Protein AF-A0AAN0IY39-F1 (afdb_monomer_lite)

Radius of gyration: 30.82 Å; chains: 1; bounding box: 82×85×89 Å

Foldseek 3Di:
DDDDDDDDDDDDDDDDDDDDDDDDDDDDDDDPDDDDPDDDDDDPDDPQLLLVLLVVLLCQCCVFPNVCLQCVDPLSVLLVVLLVPADPLLVSVLSVQLLDQFAKDFPVPDDDVSSPPDCVVSQVSCVVSVQKDKPVPVDDLLRLLVLDDPVLLVVLCVVLVPDPVLPPDDSVRSSVVQVVVQVPDDDPDPVRRSSVVSSVSSDVSRDMMMGRHPSNSLSSVLSLQSSCCQFEVDLDLEPSSSVVSSVVSVCVVVVVDDADDFDAFADDHLAPDSVQSVLLVVLSVLSNVLVVCVVVVNDDPVNLLVSLLSLLVSLLVVLVVQLVVVVVVVVVCVVPPDDDDDDPPPFPPDPFPPQAPCLVVLLDADPPPVVVVPPPDDDDDDDDDDDDDDDDDDDPPPDDDVSSVVSLVSLLVSEDDTDGDPQSLSSGSNQSSLVSLLSSLVVCVVVLNLSVSLSSLSSSSSYDDYDLLCVLVSLLSNLCSCVPRSVVLVSSLVSLLSLQVRPSHDPVSNVVSLVVVCVSCPPVCVSVVSGDDDDDDDDDDDDDDFDDDPPDQKGWDDDPDPPDDIDIGHPVVVVQCVVCVVVPDVDDDDQPCNVVVVVCCVVCVCVFSDNPDHPQNRGPNYNGGSRDD

Secondary structure (DSSP, 8-state):
----------------------------------------------TTHHHHHHHHHHHHHHTSGGGHHHHTSHHHHHHHHHHHTS-HHHHHHHHHHHTS-SS-EEGGG--BTTTBS--HHHHHHHHHTTSEEETTT---HHHHHHHS-HHHHHHHHHHTT--GGGTT--HHHHHHHHHHHHHHSPPSSGGG-HHHHHHHHHHHHH--EEEE-HHHHHHHHHHHHHHHHHHT------TTHHHHHHHHHHHHHTTSS-PPP------S-SSSSHHHHHHHHHHHHHHHHHHHHHHTT---HHHHHHHHHHHHHHHHHHHHHHHHHHHHHHHHHTTT-SS-------------TTS-TTSGGGG---TTSHHHHSTT----------------------SS-HHHHHHHHHHHT------S-TTGGGGSHHHHHHHHHHHHHHHHHHTT-HHHHHHHHHHHHH-SSS-GGGHHHHHHHHHHIIIIII--HHHHHHHHHHHHH-TTS-HHHHHHHHHHHHHHHTT-TTSGGGS-----PPP-------EEPTTSS-EEE---STTPPPEEE-HHHHHHHHHHHTSS-S-----TTHHHHHHHHHHSHHHHT-SSSTTS--SS--SS-TT--

InterPro domains:
  IPR033315 Fanconi-associated nuclease 1-like [PTHR15749] (19-622)
  IPR049125 Fanconi-as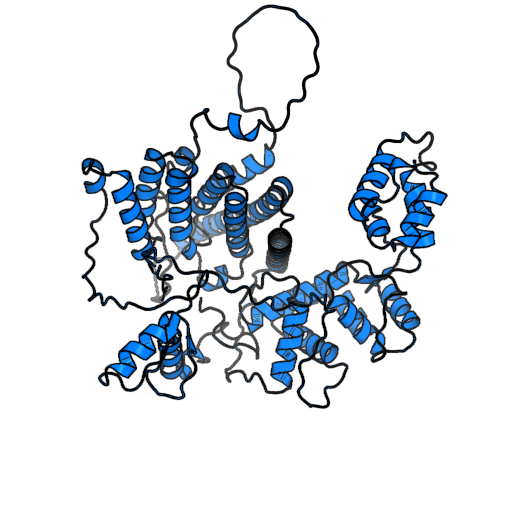sociated nuclease 1-like, winged-helix domain [PF21315] (49-131)
  IPR049126 Fanconi-associated nuclease 1-like, TPR domain [PF21170] (429-520)

Sequence (629 aa):
MFFTRERYSLKRERHSSSSSSSSCSLSTSNTEGEGDDGVCESFSRDPHYYLTNFMASVSHVTSSVDGHYITSNEDKSAVLTSFKEANVHSQQLLVRLYLRKHRWLRVDKLSYPEISNDLNPFLKELVKKKLLDDDSSLNDPNEILCLLKVDQLKLLKEQLHLPSSFNNLPKNQFISSVLDYCAKQKPLLPHLSPLLALKKKAKLLLGSCVCVSEACFNVFSQISLLFSLITSGDIHDDETLPQSLVYHMLQVSTGQIVYPKYDINVVEPLFSSCEDFEKFYSVHVLQQKLSSLVTLKHLTPPMLRDIMEETCVILLDELKSHSCTNTRSIASEKSTALMERGSHDELLTYNEESRMNGLEDLLCYSDRKEKRHSSAKRRKTHTRKGGSTFDDPIDLTAGSDDEGDHILNSIIKCSCVCYPRAWRLRYNPGSLCIYVLTLCVESWEKLRDYIEANRLLVLLLSQGVFGYYKRGHWWERLALNLDSHLKEKSKSFQCIMMAFKDSSVSESVKYALYQRALRLTGSNASLLPSLPSFSISECKEVLLTGICQPNTPLFIIQDHTPCSSSSVCTVEGFAIHHYTGTGCWPRALHLEGAIFTSLFLLLFWDIIYTNEVPDVFRGHYQGGLLYVT

pLDDT: mean 76.81, std 23.69, range [21.97, 98.5]

Structure (mmCIF, N/CA/C/O backbone):
data_AF-A0AAN0IY39-F1
#
_entry.id   AF-A0AAN0IY39-F1
#
loop_
_atom_site.group_PDB
_atom_site.id
_atom_site.type_symbol
_atom_site.label_atom_id
_atom_site.label_alt_id
_atom_site.label_comp_id
_atom_site.label_asym_id
_atom_site.label_entity_id
_atom_site.label_seq_id
_atom_site.pdbx_PDB_ins_code
_atom_site.Cartn_x
_atom_site.Cartn_y
_atom_site.Cartn_z
_atom_site.occupancy
_atom_site.B_iso_or_equiv
_atom_site.auth_seq_id
_atom_site.auth_comp_id
_atom_site.auth_asym_id
_atom_site.auth_atom_id
_atom_site.pdbx_PDB_model_num
ATOM 1 N N . MET A 1 1 ? 5.058 -10.456 -21.435 1.00 22.64 1 MET A N 1
ATOM 2 C CA . MET A 1 1 ? 5.264 -9.468 -22.523 1.00 22.64 1 MET A CA 1
ATOM 3 C C . MET A 1 1 ? 5.365 -8.094 -21.884 1.00 22.64 1 MET A C 1
ATOM 5 O O . MET A 1 1 ? 4.374 -7.633 -21.341 1.00 22.64 1 MET A O 1
ATOM 9 N N . PHE A 1 2 ? 6.542 -7.466 -21.875 1.00 21.97 2 PHE A N 1
ATOM 10 C CA . PHE A 1 2 ? 6.709 -6.129 -21.294 1.00 21.97 2 PHE A CA 1
ATOM 11 C C . PHE A 1 2 ? 6.671 -5.082 -22.408 1.00 21.97 2 PHE A C 1
ATOM 13 O O . PHE A 1 2 ? 7.631 -4.949 -23.164 1.00 21.97 2 PHE A O 1
ATOM 20 N N . PHE A 1 3 ? 5.561 -4.353 -22.512 1.00 23.91 3 PHE A N 1
ATOM 21 C CA . PHE A 1 3 ? 5.467 -3.162 -23.351 1.00 23.91 3 PHE A CA 1
ATOM 22 C C . PHE A 1 3 ? 6.055 -1.977 -22.581 1.00 23.91 3 PHE A C 1
ATOM 24 O O . PHE A 1 3 ? 5.507 -1.524 -21.577 1.00 23.91 3 PHE A O 1
ATOM 31 N N . THR A 1 4 ? 7.213 -1.492 -23.021 1.00 23.67 4 THR A N 1
ATOM 32 C CA . THR A 1 4 ? 7.771 -0.224 -22.547 1.00 23.67 4 THR A CA 1
ATOM 33 C C . THR A 1 4 ? 6.931 0.929 -23.081 1.00 23.67 4 THR A C 1
ATOM 35 O O . THR A 1 4 ? 6.674 1.008 -24.277 1.00 23.67 4 THR A O 1
ATOM 38 N N . ARG A 1 5 ? 6.545 1.840 -22.187 1.00 21.98 5 ARG A N 1
ATOM 39 C CA . ARG A 1 5 ? 5.852 3.098 -22.487 1.00 21.98 5 ARG A CA 1
ATOM 40 C C . ARG A 1 5 ? 6.663 3.904 -23.516 1.00 21.98 5 ARG A C 1
ATOM 42 O O . ARG A 1 5 ? 7.734 4.415 -23.182 1.00 21.98 5 ARG A O 1
ATOM 49 N N . GLU A 1 6 ? 6.186 3.998 -24.757 1.00 24.20 6 GLU A N 1
ATOM 50 C CA . GLU A 1 6 ? 6.830 4.815 -25.790 1.00 24.20 6 GLU A CA 1
ATOM 51 C C . GLU A 1 6 ? 6.805 6.297 -25.386 1.00 24.20 6 GLU A C 1
ATOM 53 O O . GLU A 1 6 ? 5.793 6.839 -24.937 1.00 24.20 6 GLU A O 1
ATOM 58 N N . ARG A 1 7 ? 7.954 6.972 -25.510 1.00 24.55 7 ARG A N 1
ATOM 59 C CA . ARG A 1 7 ? 8.045 8.427 -25.353 1.00 24.55 7 ARG A CA 1
ATOM 60 C C . ARG A 1 7 ? 7.780 9.080 -26.703 1.00 24.55 7 ARG A C 1
ATOM 62 O O . ARG A 1 7 ? 8.667 9.105 -27.551 1.00 24.55 7 ARG A O 1
ATOM 69 N N . TYR A 1 8 ? 6.612 9.688 -26.868 1.00 29.45 8 TYR A N 1
ATOM 70 C CA . TYR A 1 8 ? 6.356 10.583 -27.995 1.00 29.45 8 TYR A CA 1
ATOM 71 C C . TYR A 1 8 ? 7.195 11.865 -27.867 1.00 29.45 8 TYR A C 1
ATOM 73 O O . TYR A 1 8 ? 7.167 12.549 -26.840 1.00 29.45 8 TYR A O 1
ATOM 81 N N . SER A 1 9 ? 7.943 12.211 -28.915 1.00 27.95 9 SER A N 1
ATOM 82 C CA . SER A 1 9 ? 8.696 13.467 -29.004 1.00 27.95 9 SER A CA 1
ATOM 83 C C . SER A 1 9 ? 7.843 14.529 -29.703 1.00 27.95 9 SER A C 1
ATOM 85 O O . SER A 1 9 ? 7.813 14.616 -30.927 1.00 27.95 9 SER A O 1
ATOM 87 N N . LEU A 1 10 ? 7.117 15.338 -28.926 1.00 34.66 10 LEU A N 1
ATOM 88 C CA . LEU A 1 10 ? 6.360 16.484 -29.443 1.00 34.66 10 LEU A CA 1
ATOM 89 C C . LEU A 1 10 ? 7.308 17.672 -29.676 1.00 34.66 10 LEU A C 1
ATOM 91 O O . LEU A 1 10 ? 7.693 18.366 -28.733 1.00 34.66 10 LEU A O 1
ATOM 95 N N . LYS A 1 11 ? 7.663 17.949 -30.935 1.00 35.69 11 LYS A N 1
ATOM 96 C CA . LYS A 1 11 ? 8.322 19.209 -31.316 1.00 35.69 11 LYS A CA 1
ATOM 97 C C . LYS A 1 11 ? 7.260 20.279 -31.584 1.00 35.69 11 LYS A C 1
ATOM 99 O O . LYS A 1 11 ? 6.512 20.187 -32.549 1.00 35.69 11 LYS A O 1
ATOM 104 N N . ARG A 1 12 ? 7.187 21.297 -30.719 1.00 38.22 12 ARG A N 1
ATOM 105 C CA . ARG A 1 12 ? 6.347 22.493 -30.921 1.00 38.22 12 ARG A CA 1
ATOM 106 C C . ARG A 1 12 ? 7.162 23.578 -31.620 1.00 38.22 12 ARG A C 1
ATOM 108 O O . ARG A 1 12 ? 8.071 24.137 -31.008 1.00 38.22 12 ARG A O 1
ATOM 115 N N . GLU A 1 13 ? 6.807 23.921 -32.851 1.00 33.22 13 GLU A N 1
ATOM 116 C CA . GLU A 1 13 ? 7.329 25.114 -33.523 1.00 33.22 13 GLU A CA 1
ATOM 117 C C . GLU A 1 13 ? 6.407 26.308 -33.237 1.00 33.22 13 GLU A C 1
ATOM 119 O O . GLU A 1 13 ? 5.192 26.240 -33.420 1.00 33.22 13 GLU A O 1
ATOM 124 N N . ARG A 1 14 ? 6.968 27.402 -32.703 1.00 30.12 14 ARG A N 1
ATOM 125 C CA . ARG A 1 14 ? 6.221 28.640 -32.436 1.00 30.12 14 ARG A CA 1
ATOM 126 C C . ARG A 1 14 ? 6.305 29.541 -33.663 1.00 30.12 14 ARG A C 1
ATOM 128 O O . ARG A 1 14 ? 7.353 30.133 -33.900 1.00 30.12 14 ARG A O 1
ATOM 135 N N . HIS A 1 15 ? 5.199 29.719 -34.379 1.00 28.95 15 HIS A N 1
ATOM 136 C CA . HIS A 1 15 ? 5.075 30.822 -35.328 1.00 28.95 15 HIS A CA 1
ATOM 137 C C . HIS A 1 15 ? 4.537 32.069 -34.621 1.00 28.95 15 HIS A C 1
ATOM 139 O O . HIS A 1 15 ? 3.436 32.074 -34.072 1.00 28.95 15 HIS A O 1
ATOM 145 N N . SER A 1 16 ? 5.337 33.136 -34.622 1.00 26.91 16 SER A N 1
ATOM 146 C CA . SER A 1 16 ? 4.938 34.467 -34.172 1.00 26.91 16 SER A CA 1
ATOM 147 C C . SER A 1 16 ? 4.024 35.107 -35.216 1.00 26.91 16 SER A C 1
ATOM 149 O O . SER A 1 16 ? 4.495 35.558 -36.258 1.00 26.91 16 SER A O 1
ATOM 151 N N . SER A 1 17 ? 2.726 35.171 -34.935 1.00 27.84 17 SER A N 1
ATOM 152 C CA . SER A 1 17 ? 1.813 36.068 -35.644 1.00 27.84 17 SER A CA 1
ATOM 153 C C . SER A 1 17 ? 1.099 36.956 -34.629 1.00 27.84 17 SER A C 1
ATOM 155 O O . SER A 1 17 ? 0.460 36.497 -33.686 1.00 27.84 17 SER A O 1
ATOM 157 N N . SER A 1 18 ? 1.307 38.258 -34.789 1.00 28.27 18 SER A N 1
ATOM 158 C CA . SER A 1 18 ? 0.678 39.325 -34.027 1.00 28.27 18 SER A CA 1
ATOM 159 C C . SER A 1 18 ? -0.744 39.542 -34.531 1.00 28.27 18 SER A C 1
ATOM 161 O O . SER A 1 18 ? -0.926 39.931 -35.684 1.00 28.27 18 SER A O 1
ATOM 163 N N . SER A 1 19 ? -1.748 39.359 -33.678 1.00 26.69 19 SER A N 1
ATOM 164 C CA . SER A 1 19 ? -3.055 39.980 -33.893 1.00 26.69 19 SER A CA 1
ATOM 165 C C . SER A 1 19 ? -3.760 40.273 -32.569 1.00 26.69 19 SER A C 1
ATOM 167 O O . SER A 1 19 ? -3.484 39.681 -31.528 1.00 26.69 19 SER A O 1
ATOM 169 N N . SER A 1 20 ? -4.562 41.323 -32.642 1.00 24.58 20 SER A N 1
ATOM 170 C CA . SER A 1 20 ? -5.060 42.203 -31.595 1.00 24.58 20 SER A CA 1
ATOM 171 C C . SER A 1 20 ? -6.166 41.619 -30.714 1.00 24.58 20 SER A C 1
ATOM 173 O O . SER A 1 20 ? -6.968 40.792 -31.128 1.00 24.58 20 SER A O 1
ATOM 175 N N . SER A 1 21 ? -6.210 42.157 -29.499 1.00 26.45 21 SER A N 1
ATOM 176 C CA . SER A 1 21 ? -7.171 41.960 -28.415 1.00 26.45 21 SER A CA 1
ATOM 177 C C . SER A 1 21 ? -8.656 41.963 -28.802 1.00 26.45 21 SER A C 1
ATOM 179 O O . SER A 1 21 ? -9.140 42.921 -29.402 1.00 26.45 21 SER A O 1
ATOM 181 N N . SER A 1 22 ? -9.402 41.008 -28.245 1.00 23.56 22 SER A N 1
ATOM 182 C CA . SER A 1 22 ? -10.791 41.211 -27.820 1.00 23.56 22 SER A CA 1
ATOM 183 C C . SER A 1 22 ? -11.031 40.441 -26.520 1.00 23.56 22 SER A C 1
ATOM 185 O O . SER A 1 22 ? -11.108 39.214 -26.499 1.00 23.56 22 SER A O 1
ATOM 187 N N . SER A 1 23 ? -11.082 41.179 -25.414 1.00 25.64 23 SER A N 1
ATOM 188 C CA . SER A 1 23 ? -11.407 40.690 -24.079 1.00 25.64 23 SER A CA 1
ATOM 189 C C . SER A 1 23 ? -12.896 40.353 -23.994 1.00 25.64 23 SER A C 1
ATOM 191 O O . SER A 1 23 ? -13.725 41.258 -23.943 1.00 25.64 23 SER A O 1
ATOM 193 N N . CYS A 1 24 ? -13.227 39.064 -23.936 1.00 22.25 24 CYS A N 1
ATOM 194 C CA . CYS A 1 24 ? -14.536 38.597 -23.489 1.00 22.25 24 CYS A CA 1
ATOM 195 C C . CYS A 1 24 ? -14.348 37.922 -22.129 1.00 22.25 24 CYS A C 1
ATOM 197 O O . CYS A 1 24 ? -13.832 36.812 -22.023 1.00 22.25 24 CYS A O 1
ATOM 199 N N . SER A 1 25 ? -14.706 38.649 -21.075 1.00 24.59 25 SER A N 1
ATOM 200 C CA . SER A 1 25 ? -14.786 38.158 -19.706 1.00 24.59 25 SER A CA 1
ATOM 201 C C . SER A 1 25 ? -15.940 37.162 -19.594 1.00 24.59 25 SER A C 1
ATOM 203 O O . SER A 1 25 ? -17.100 37.574 -19.615 1.00 24.59 25 SER A O 1
ATOM 205 N N . LEU A 1 26 ? -15.630 35.872 -19.458 1.00 23.52 26 LEU A N 1
ATOM 206 C CA . LEU A 1 26 ? -16.594 34.878 -19.001 1.00 23.52 26 LEU A CA 1
ATOM 207 C C . LEU A 1 26 ? -16.257 34.517 -17.554 1.00 23.52 26 LEU A C 1
ATOM 209 O O . LEU A 1 26 ? -15.213 33.944 -17.251 1.00 23.52 26 LEU A O 1
ATOM 213 N N . SER A 1 27 ? -17.140 34.950 -16.665 1.00 22.72 27 SER A N 1
ATOM 214 C CA . SER A 1 27 ? -17.145 34.698 -15.232 1.00 22.72 27 SER A CA 1
ATOM 215 C C . SER A 1 27 ? -17.211 33.200 -14.936 1.00 22.72 27 SER A C 1
ATOM 217 O O . SER A 1 27 ? -18.255 32.578 -15.126 1.00 22.72 27 SER A O 1
ATOM 219 N N . THR A 1 28 ? -16.128 32.627 -14.420 1.00 22.34 28 THR A N 1
ATOM 220 C CA . THR A 1 28 ? -16.166 31.337 -13.726 1.00 22.34 28 THR A CA 1
ATOM 221 C C . THR A 1 28 ? -16.470 31.597 -12.257 1.00 22.34 28 THR A C 1
ATOM 223 O O . THR A 1 28 ? -15.619 32.064 -11.500 1.00 22.34 28 THR A O 1
ATOM 226 N N . SER A 1 29 ? -17.716 31.343 -11.871 1.00 23.64 29 SER A N 1
ATOM 227 C CA . SER A 1 29 ? -18.151 31.252 -10.483 1.00 23.64 29 SER A CA 1
ATOM 228 C C . SER A 1 29 ? -17.391 30.124 -9.783 1.00 23.64 29 SER A C 1
ATOM 230 O O . SER A 1 29 ? -17.603 28.950 -10.079 1.00 23.64 29 SER A O 1
ATOM 232 N N . ASN A 1 30 ? -16.512 30.489 -8.850 1.00 23.83 30 ASN A N 1
ATOM 233 C CA . ASN A 1 30 ? -15.977 29.576 -7.849 1.00 23.83 30 ASN A CA 1
ATOM 234 C C . ASN A 1 30 ? -17.076 29.302 -6.818 1.00 23.83 30 ASN A C 1
ATOM 236 O O . ASN A 1 30 ? -17.318 30.124 -5.936 1.00 23.83 30 ASN A O 1
ATOM 240 N N . THR A 1 31 ? -17.734 28.156 -6.935 1.00 24.41 31 THR A N 1
ATOM 241 C CA . THR A 1 31 ? -18.465 27.535 -5.830 1.00 24.41 31 THR A CA 1
ATOM 242 C C . THR A 1 31 ? -17.675 26.317 -5.382 1.00 24.41 31 THR A C 1
ATOM 244 O O . THR A 1 31 ? -17.566 25.333 -6.111 1.00 24.41 31 THR A O 1
ATOM 247 N N . GLU A 1 32 ? -17.096 26.423 -4.188 1.00 27.75 32 GLU A N 1
ATOM 248 C CA . GLU A 1 32 ? -16.655 25.289 -3.383 1.00 27.75 32 GLU A CA 1
ATOM 249 C C . GLU A 1 32 ? -17.890 24.417 -3.117 1.00 27.75 32 GLU A C 1
ATOM 251 O O . GLU A 1 32 ? -18.773 24.792 -2.349 1.00 27.75 32 GLU A O 1
ATOM 256 N N . GLY A 1 33 ? -17.998 23.310 -3.851 1.00 23.88 33 GLY A N 1
ATOM 257 C CA . GLY A 1 33 ? -19.056 22.320 -3.703 1.00 23.88 33 GLY A CA 1
ATOM 258 C C . GLY A 1 33 ? -18.595 21.206 -2.778 1.00 23.88 33 GLY A C 1
ATOM 259 O O . GLY A 1 33 ? -17.613 20.521 -3.063 1.00 23.88 33 GLY A O 1
ATOM 260 N N . GLU A 1 34 ? -19.308 21.060 -1.666 1.00 27.06 34 GLU A N 1
ATOM 261 C CA . GLU A 1 34 ? -19.342 19.862 -0.834 1.00 27.06 34 GLU A CA 1
ATOM 262 C C . GLU A 1 34 ? -19.564 18.625 -1.720 1.00 27.06 34 GLU A C 1
ATOM 264 O O . GLU A 1 34 ? -20.335 18.670 -2.677 1.00 27.06 34 GLU A O 1
ATOM 269 N N . GLY A 1 35 ? -18.839 17.540 -1.433 1.00 28.48 35 GLY A N 1
ATOM 270 C CA . GLY A 1 35 ? -18.937 16.288 -2.178 1.00 28.48 35 GLY A CA 1
ATOM 271 C C . GLY A 1 35 ? -20.335 15.691 -2.060 1.00 28.48 35 GLY A C 1
ATOM 272 O O . GLY A 1 35 ? -20.675 15.117 -1.028 1.00 28.48 35 GLY A O 1
ATOM 273 N N . ASP A 1 36 ? -21.118 15.862 -3.119 1.00 27.36 36 ASP A N 1
ATOM 274 C CA . ASP A 1 36 ? -22.400 15.210 -3.347 1.00 27.36 36 ASP A CA 1
ATOM 275 C C . ASP A 1 36 ? -22.141 13.852 -4.020 1.00 27.36 36 ASP A C 1
ATOM 277 O O . ASP A 1 36 ? -21.722 13.777 -5.180 1.00 27.36 36 ASP A O 1
ATOM 281 N N . ASP A 1 37 ? -22.336 12.774 -3.259 1.00 34.19 37 ASP A N 1
ATOM 282 C CA . ASP A 1 37 ? -22.354 11.393 -3.742 1.00 34.19 37 ASP A CA 1
ATOM 283 C C . ASP A 1 37 ? -23.630 11.169 -4.569 1.00 34.19 37 ASP A C 1
ATOM 285 O O . ASP A 1 37 ? -24.650 10.681 -4.082 1.00 34.19 37 ASP A O 1
ATOM 289 N N . GLY A 1 38 ? -23.571 11.535 -5.847 1.00 33.62 38 GLY A N 1
ATOM 290 C CA . GLY A 1 38 ? -24.652 11.345 -6.807 1.00 33.62 38 GLY A CA 1
ATOM 291 C C . GLY A 1 38 ? -24.264 10.410 -7.948 1.00 33.62 38 GLY A C 1
ATOM 292 O O . GLY A 1 38 ? -23.997 10.873 -9.053 1.00 33.62 38 GLY A O 1
ATOM 293 N N . VAL A 1 39 ? -24.295 9.090 -7.725 1.00 33.12 39 VAL A N 1
ATOM 294 C CA . VAL A 1 39 ? -24.452 8.120 -8.825 1.00 33.12 39 VAL A CA 1
ATOM 295 C C . VAL A 1 39 ? -25.849 7.517 -8.735 1.00 33.12 39 VAL A C 1
ATOM 297 O O . VAL A 1 39 ? -26.158 6.711 -7.860 1.00 33.12 39 VAL A O 1
ATOM 300 N N . CYS A 1 40 ? -26.698 7.960 -9.657 1.00 29.98 40 CYS A N 1
ATOM 301 C CA . CYS A 1 40 ? -28.047 7.467 -9.881 1.00 29.98 40 CYS A CA 1
ATOM 302 C C . CYS A 1 40 ? -27.991 6.133 -10.636 1.00 29.98 40 CYS A C 1
ATOM 304 O O . CYS A 1 40 ? -27.532 6.107 -11.772 1.00 29.98 40 CYS A O 1
ATOM 306 N N . GLU A 1 41 ? -28.494 5.052 -10.034 1.00 33.59 41 GLU A N 1
ATOM 307 C CA . GLU A 1 41 ? -29.269 4.042 -10.762 1.00 33.59 41 GLU A CA 1
ATOM 308 C C . GLU A 1 41 ? -30.124 3.209 -9.794 1.00 33.59 41 GLU A C 1
ATOM 310 O O . GLU A 1 41 ? -29.669 2.680 -8.777 1.00 33.59 41 GLU A O 1
ATOM 315 N N . SER A 1 42 ? -31.413 3.161 -10.111 1.00 38.69 42 SER A N 1
ATOM 316 C CA . SER A 1 42 ? -32.514 2.641 -9.313 1.00 38.69 42 SER A CA 1
ATOM 317 C C . SER A 1 42 ? -32.525 1.112 -9.248 1.00 38.69 42 SER A C 1
ATOM 319 O O . SER A 1 42 ? -33.139 0.447 -10.078 1.00 38.69 42 SER A O 1
ATOM 321 N N . PHE A 1 43 ? -31.927 0.564 -8.198 1.00 42.22 43 PHE A N 1
ATOM 322 C CA . PHE A 1 43 ? -32.323 -0.718 -7.622 1.00 42.22 43 PHE A CA 1
ATOM 323 C C . PHE A 1 43 ? -32.578 -0.480 -6.136 1.00 42.22 43 PHE A C 1
ATOM 325 O O . PHE A 1 43 ? -31.832 0.265 -5.503 1.00 42.22 43 PHE A O 1
ATOM 332 N N . SER A 1 44 ? -33.637 -1.076 -5.582 1.00 44.91 44 SER A N 1
ATOM 333 C CA . SER A 1 44 ? -33.922 -1.062 -4.141 1.00 44.91 44 SER A CA 1
ATOM 334 C C . SER A 1 44 ? -32.807 -1.813 -3.405 1.00 44.91 44 SER A C 1
ATOM 336 O O . SER A 1 44 ? -32.954 -2.988 -3.072 1.00 44.91 44 SER A O 1
ATOM 338 N N . ARG A 1 45 ? -31.654 -1.164 -3.228 1.00 66.69 45 ARG A N 1
ATOM 339 C CA . ARG A 1 45 ? -30.499 -1.717 -2.528 1.00 66.69 45 ARG A CA 1
ATOM 340 C C . ARG A 1 45 ? -30.861 -1.811 -1.056 1.00 66.69 45 ARG A C 1
ATOM 342 O O . ARG A 1 45 ? -31.289 -0.821 -0.466 1.00 66.69 45 ARG A O 1
ATOM 349 N N . ASP A 1 46 ? -30.691 -2.998 -0.482 1.00 80.56 46 ASP A N 1
ATOM 350 C CA . ASP A 1 46 ? -30.680 -3.162 0.968 1.00 80.56 46 ASP A CA 1
ATOM 351 C C . ASP A 1 46 ? -29.734 -2.098 1.557 1.00 80.56 46 ASP A C 1
ATOM 353 O O . ASP A 1 46 ? -28.547 -2.093 1.204 1.00 80.56 46 ASP A O 1
ATOM 357 N N . PRO A 1 47 ? -30.222 -1.176 2.411 1.00 82.88 47 PRO A N 1
ATOM 358 C CA . PRO A 1 47 ? -29.382 -0.130 2.986 1.00 82.88 47 PRO A CA 1
ATOM 359 C C . PRO A 1 47 ? -28.216 -0.703 3.805 1.00 82.88 47 PRO A C 1
ATOM 361 O O . PRO A 1 47 ? -27.245 0.008 4.053 1.00 82.88 47 PRO A O 1
ATOM 364 N N . HIS A 1 48 ? -28.265 -1.993 4.155 1.00 88.12 48 HIS A N 1
ATOM 365 C CA . HIS A 1 48 ? -27.256 -2.714 4.924 1.00 88.12 48 HIS A CA 1
ATOM 366 C C . HIS A 1 48 ? -26.358 -3.631 4.082 1.00 88.12 48 HIS A C 1
ATOM 368 O O . HIS A 1 48 ? -25.652 -4.469 4.650 1.00 88.12 48 HIS A O 1
ATOM 374 N N . TYR A 1 49 ? -26.319 -3.459 2.751 1.00 91.12 49 TYR A N 1
ATOM 375 C CA . TYR A 1 49 ? -25.492 -4.278 1.848 1.00 91.12 49 TYR A CA 1
ATOM 376 C C . TYR A 1 49 ? -24.031 -4.395 2.309 1.00 91.12 49 TYR A C 1
ATOM 378 O O . TYR A 1 49 ? -23.393 -5.427 2.114 1.00 91.12 49 TYR A O 1
ATOM 386 N N . TYR A 1 50 ? -23.500 -3.343 2.941 1.00 94.31 50 TYR A N 1
ATOM 387 C CA . TYR A 1 50 ? -22.121 -3.291 3.413 1.00 94.31 50 TYR A CA 1
ATOM 388 C C . TYR A 1 50 ? -21.825 -4.356 4.475 1.00 94.31 50 TYR A C 1
ATOM 390 O O . TYR A 1 50 ? -20.732 -4.917 4.465 1.00 94.31 50 TYR A O 1
ATOM 398 N N . LEU A 1 51 ? -22.783 -4.671 5.358 1.00 95.31 51 LEU A N 1
ATOM 399 C CA . LEU A 1 51 ? -22.620 -5.728 6.355 1.00 95.31 51 LEU A CA 1
ATOM 400 C C . LEU A 1 51 ? -22.649 -7.093 5.673 1.00 95.31 51 LEU A C 1
ATOM 402 O O . LEU A 1 51 ? -21.753 -7.898 5.899 1.00 95.31 51 LEU A O 1
ATOM 406 N N . THR A 1 52 ? -23.636 -7.338 4.811 1.00 93.94 52 THR A N 1
ATOM 407 C CA . THR A 1 52 ? -23.777 -8.605 4.077 1.00 93.94 52 THR A CA 1
ATOM 408 C C . THR A 1 52 ? -22.530 -8.912 3.249 1.00 93.94 52 THR A C 1
ATOM 410 O O . THR A 1 52 ? -21.978 -10.008 3.335 1.00 93.94 52 THR A O 1
ATOM 413 N N . ASN A 1 53 ? -22.032 -7.924 2.506 1.00 93.75 53 ASN A N 1
ATOM 414 C CA . ASN A 1 53 ? -20.840 -8.063 1.678 1.00 93.75 53 ASN A CA 1
ATOM 415 C C . ASN A 1 53 ? -19.570 -8.246 2.514 1.00 93.75 53 ASN A C 1
ATOM 417 O O . ASN A 1 53 ? -18.751 -9.102 2.191 1.00 93.75 53 ASN A O 1
ATOM 421 N N . PHE A 1 54 ? -19.419 -7.497 3.611 1.00 95.00 54 PHE A N 1
ATOM 422 C CA . PHE A 1 54 ? -18.298 -7.690 4.531 1.00 95.00 54 PHE A CA 1
ATOM 423 C C . PHE A 1 54 ? -18.316 -9.094 5.151 1.00 95.00 54 PHE A C 1
ATOM 425 O O . PHE A 1 54 ? -17.299 -9.784 5.171 1.00 95.00 54 PHE A O 1
ATOM 432 N N . MET A 1 55 ? -19.485 -9.565 5.592 1.00 94.88 55 MET A N 1
ATOM 433 C CA . MET A 1 55 ? -19.658 -10.913 6.135 1.00 94.88 55 MET A CA 1
ATOM 434 C C . MET A 1 55 ? -19.386 -12.001 5.096 1.00 94.88 55 MET A C 1
ATOM 436 O O . MET A 1 55 ? -18.862 -13.056 5.457 1.00 94.88 55 MET A O 1
ATOM 440 N N . ALA A 1 56 ? -19.691 -11.756 3.819 1.00 92.62 56 ALA A N 1
ATOM 441 C CA . ALA A 1 56 ? -19.321 -12.654 2.733 1.00 92.62 56 ALA A CA 1
ATOM 442 C C . ALA A 1 56 ? -17.794 -12.761 2.593 1.00 92.62 56 ALA A C 1
ATOM 444 O O . ALA A 1 56 ? -17.284 -13.876 2.512 1.00 92.62 56 ALA A O 1
ATOM 445 N N . SER A 1 57 ? -17.056 -11.645 2.660 1.00 92.56 57 SER A N 1
ATOM 446 C CA . SER A 1 57 ? -15.583 -11.654 2.660 1.00 92.56 57 SER A CA 1
ATOM 447 C C . SER A 1 57 ? -15.004 -12.373 3.883 1.00 92.56 57 SER A C 1
ATOM 449 O O . SER A 1 57 ? -14.139 -13.235 3.735 1.00 92.56 57 SER A O 1
ATOM 451 N N . VAL A 1 58 ? -15.526 -12.098 5.086 1.00 94.50 58 VAL A N 1
ATOM 452 C CA . VAL A 1 58 ? -15.120 -12.793 6.323 1.00 94.50 58 VAL A CA 1
ATOM 453 C C . VAL A 1 58 ? -15.363 -14.296 6.204 1.00 94.50 58 VAL A C 1
ATOM 455 O O . VAL A 1 58 ? -14.485 -15.096 6.527 1.00 94.50 58 VAL A O 1
ATOM 458 N N . SER A 1 59 ? -16.539 -14.699 5.725 1.00 93.88 59 SER A N 1
ATOM 459 C CA . SER A 1 59 ? -16.896 -16.113 5.566 1.00 93.88 59 SER A CA 1
ATOM 460 C C . SER A 1 59 ? -16.034 -16.792 4.505 1.00 93.88 59 SER A C 1
ATOM 462 O O . SER A 1 59 ? -15.604 -17.924 4.714 1.00 93.88 59 SER A O 1
ATOM 464 N N . HIS A 1 60 ? -15.731 -16.094 3.407 1.00 92.06 60 HIS A N 1
ATOM 465 C CA . HIS A 1 60 ? -14.864 -16.593 2.345 1.00 92.06 60 HIS A CA 1
ATOM 466 C C . HIS A 1 60 ? -13.461 -16.910 2.869 1.00 92.06 60 HIS A C 1
ATOM 468 O O . HIS A 1 60 ? -12.980 -18.023 2.686 1.00 92.06 60 HIS A O 1
ATOM 474 N N . VAL A 1 61 ? -12.841 -15.972 3.594 1.00 93.75 61 VAL A N 1
ATOM 475 C CA . VAL A 1 61 ? -11.504 -16.174 4.173 1.00 93.75 61 VAL A CA 1
ATOM 476 C C . VAL A 1 61 ? -11.531 -17.250 5.253 1.00 93.75 61 VAL A C 1
ATOM 478 O O . VAL A 1 61 ? -10.755 -18.197 5.191 1.00 93.75 61 VAL A O 1
ATOM 481 N N . THR A 1 62 ? -12.442 -17.153 6.225 1.00 93.50 62 THR A N 1
ATOM 482 C CA . THR A 1 62 ? -12.462 -18.074 7.379 1.00 93.50 62 THR A CA 1
ATOM 483 C C . THR A 1 62 ? -12.822 -19.516 7.021 1.00 93.50 62 THR A C 1
ATOM 485 O O . THR A 1 62 ? -12.473 -20.417 7.777 1.00 93.50 62 THR A O 1
ATOM 488 N N . SER A 1 63 ? -13.483 -19.746 5.882 1.00 91.62 63 SER A N 1
ATOM 489 C CA . SER A 1 63 ? -13.785 -21.095 5.377 1.00 91.62 63 SER A CA 1
ATOM 490 C C . SER A 1 63 ? -12.716 -21.638 4.422 1.00 91.62 63 SER A C 1
ATOM 492 O O . SER A 1 63 ? -12.787 -22.801 4.031 1.00 91.62 63 SER A O 1
ATOM 494 N N . SER A 1 64 ? -11.753 -20.808 4.012 1.00 90.25 64 SER A N 1
ATOM 495 C CA . SER A 1 64 ? -10.654 -21.210 3.132 1.00 90.25 64 SER A CA 1
ATOM 496 C C . SER A 1 64 ? -9.519 -21.880 3.912 1.00 90.25 64 SER A C 1
ATOM 498 O O . SER A 1 64 ? -9.417 -21.736 5.133 1.00 90.25 64 SER A O 1
ATOM 500 N N . VAL A 1 65 ? -8.612 -22.556 3.197 1.00 89.12 65 VAL A N 1
ATOM 501 C CA . VAL A 1 65 ? -7.365 -23.093 3.775 1.00 89.12 65 VAL A CA 1
ATOM 502 C C . VAL A 1 65 ? -6.561 -21.984 4.457 1.00 89.12 65 VAL A C 1
ATOM 504 O O . VAL A 1 65 ? -6.008 -22.195 5.531 1.00 89.12 65 VAL A O 1
ATOM 507 N N . ASP A 1 66 ? -6.568 -20.774 3.899 1.00 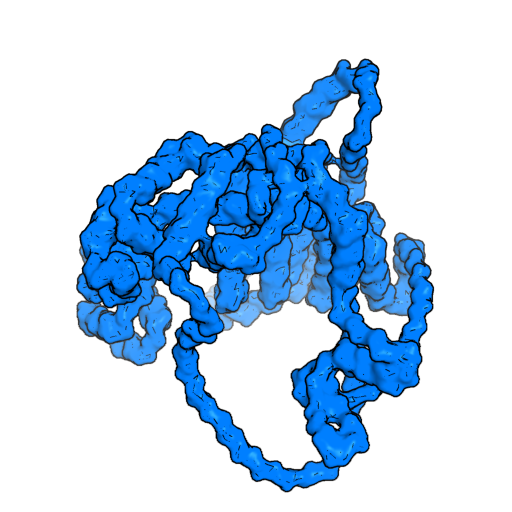90.62 66 ASP A N 1
ATOM 508 C CA . ASP A 1 66 ? -5.857 -19.602 4.420 1.00 90.62 66 ASP A CA 1
ATOM 509 C C . ASP A 1 66 ? -6.561 -18.951 5.633 1.00 90.62 66 ASP A C 1
ATOM 511 O O . ASP A 1 66 ? -6.026 -18.039 6.259 1.00 90.62 66 ASP A O 1
ATOM 515 N N . GLY A 1 67 ? -7.741 -19.437 6.036 1.00 92.06 67 GLY A N 1
ATOM 516 C CA . GLY A 1 67 ? -8.448 -18.956 7.227 1.00 92.06 67 GLY A CA 1
ATOM 517 C C . GLY A 1 67 ? -7.717 -19.251 8.541 1.00 92.06 67 GLY A C 1
ATOM 518 O O . GLY A 1 67 ? -7.899 -18.528 9.527 1.00 92.06 67 GLY A O 1
ATOM 519 N N . HIS A 1 68 ? -6.846 -20.269 8.551 1.00 92.25 68 HIS A N 1
ATOM 520 C CA . HIS A 1 68 ? -6.145 -20.718 9.754 1.00 92.25 68 HIS A CA 1
ATOM 521 C C . HIS A 1 68 ? -5.242 -19.640 10.374 1.00 92.25 68 HIS A C 1
ATOM 523 O O . HIS A 1 68 ? -5.143 -19.601 11.596 1.00 92.25 68 HIS A O 1
ATOM 529 N N . TYR A 1 69 ? -4.681 -18.707 9.590 1.00 93.69 69 TYR A N 1
ATOM 530 C CA . TYR A 1 69 ? -3.875 -17.587 10.112 1.00 93.69 69 TYR A CA 1
ATOM 531 C C . TYR A 1 69 ? -4.630 -16.682 11.091 1.00 93.69 69 TYR A C 1
ATOM 533 O O . TYR A 1 69 ? -4.031 -15.972 11.909 1.00 93.69 69 TYR A O 1
ATOM 541 N N . ILE A 1 70 ? -5.958 -16.679 10.979 1.00 94.56 70 ILE A N 1
ATOM 542 C CA . ILE A 1 70 ? -6.850 -15.920 11.844 1.00 94.56 70 ILE A CA 1
ATOM 543 C C . ILE A 1 70 ? -7.443 -16.836 12.910 1.00 94.56 70 ILE A C 1
ATOM 545 O O . ILE A 1 70 ? -7.395 -16.510 14.092 1.00 94.56 70 ILE A O 1
ATOM 549 N N . THR A 1 71 ? -7.991 -17.987 12.514 1.00 93.38 71 THR A N 1
ATOM 550 C CA . THR A 1 71 ? -8.788 -18.832 13.414 1.00 93.38 71 THR A CA 1
ATOM 551 C C . THR A 1 71 ? -7.958 -19.674 14.378 1.00 93.38 71 THR A C 1
ATOM 553 O O . THR A 1 71 ? -8.500 -20.122 15.383 1.00 93.38 71 THR A O 1
ATOM 556 N N . SER A 1 72 ? -6.669 -19.912 14.108 1.00 91.75 72 SER A N 1
ATOM 557 C CA . SER A 1 72 ? -5.807 -20.686 15.013 1.00 91.75 72 SER A CA 1
ATOM 558 C C . SER A 1 72 ? -5.347 -19.891 16.237 1.00 91.75 72 SER A C 1
ATOM 560 O O . SER A 1 72 ? -4.861 -20.480 17.198 1.00 91.75 72 SER A O 1
ATOM 562 N N . ASN A 1 73 ? -5.440 -18.559 16.194 1.00 93.62 73 ASN A N 1
ATOM 563 C CA . ASN A 1 73 ? -5.060 -17.683 17.295 1.00 93.62 73 ASN A CA 1
ATOM 564 C C . ASN A 1 73 ? -6.297 -17.374 18.154 1.00 93.62 73 ASN A C 1
ATOM 566 O O . ASN A 1 73 ? -7.285 -16.832 17.654 1.00 93.62 73 ASN A O 1
ATOM 570 N N . GLU A 1 74 ? -6.237 -17.709 19.444 1.00 94.56 74 GLU A N 1
ATOM 571 C CA . GLU A 1 74 ? -7.373 -17.573 20.364 1.00 94.56 74 GLU A CA 1
ATOM 572 C C . GLU A 1 74 ? -7.855 -16.123 20.504 1.00 94.56 74 GLU A C 1
ATOM 574 O O . GLU A 1 74 ? -9.062 -15.884 20.472 1.00 94.56 74 GLU A O 1
ATOM 579 N N . ASP A 1 75 ? -6.942 -15.148 20.568 1.00 94.75 75 ASP A N 1
ATOM 580 C CA . ASP A 1 75 ? -7.288 -13.729 20.704 1.00 94.75 75 ASP A CA 1
ATOM 581 C C . ASP A 1 75 ? -8.001 -13.207 19.449 1.00 94.75 75 ASP A C 1
ATOM 583 O O . ASP A 1 75 ? -9.047 -12.556 19.535 1.00 94.75 75 ASP A O 1
ATOM 587 N N . LYS A 1 76 ? -7.486 -13.546 18.259 1.00 95.50 76 LYS A N 1
ATOM 588 C CA . LYS A 1 76 ? -8.125 -13.175 16.985 1.00 95.50 76 LYS A CA 1
ATOM 589 C C . LYS A 1 76 ? -9.483 -13.851 16.816 1.00 95.50 76 LYS A C 1
ATOM 591 O O . LYS A 1 76 ? -10.453 -13.218 16.393 1.00 95.50 76 LYS A O 1
ATOM 596 N N . SER A 1 77 ? -9.571 -15.131 17.174 1.00 94.94 77 SER A N 1
ATOM 597 C CA . SER A 1 77 ? -10.826 -15.877 17.139 1.00 94.94 77 SER A CA 1
ATOM 598 C C . SER A 1 77 ? -11.848 -15.294 18.120 1.00 94.94 77 SER A C 1
ATOM 600 O O . SER A 1 77 ? -13.027 -15.186 17.783 1.00 94.94 77 SER A O 1
ATOM 602 N N . ALA A 1 78 ? -11.420 -14.845 19.304 1.00 96.81 78 ALA A N 1
ATOM 603 C CA . ALA A 1 78 ? -12.293 -14.208 20.287 1.00 96.81 78 ALA A CA 1
ATOM 604 C C . ALA A 1 78 ? -12.899 -12.892 19.773 1.00 96.81 78 ALA A C 1
ATOM 606 O O . ALA A 1 78 ? -14.073 -12.620 20.043 1.00 96.81 78 ALA A O 1
ATOM 607 N N . VAL A 1 79 ? -12.152 -12.104 18.987 1.00 97.88 79 VAL A N 1
ATOM 608 C CA . VAL A 1 79 ? -12.680 -10.911 18.297 1.00 97.88 79 VAL A CA 1
ATOM 609 C C . VAL A 1 79 ? -13.804 -11.299 17.331 1.00 97.88 79 VAL A C 1
ATOM 611 O O . VAL A 1 79 ? -14.888 -10.712 17.382 1.00 97.88 79 VAL A O 1
ATOM 614 N N . LEU A 1 80 ? -13.588 -12.315 16.488 1.00 96.81 80 LEU A N 1
ATOM 615 C CA . LEU A 1 80 ? -14.594 -12.777 15.523 1.00 96.81 80 LEU A CA 1
ATOM 616 C C . LEU A 1 80 ? -15.846 -13.331 16.202 1.00 96.81 80 LEU A C 1
ATOM 618 O O . LEU A 1 80 ? -16.959 -13.026 15.771 1.00 96.81 80 LEU A O 1
ATOM 622 N N . THR A 1 81 ? -15.681 -14.112 17.267 1.00 96.88 81 THR A N 1
ATOM 623 C CA . THR A 1 81 ? -16.801 -14.622 18.065 1.00 96.88 81 THR A CA 1
ATOM 624 C C . THR A 1 81 ? -17.571 -13.472 18.706 1.00 96.88 81 THR A C 1
ATOM 626 O O . THR A 1 81 ? -18.786 -13.381 18.543 1.00 96.88 81 THR A O 1
ATOM 629 N N . SER A 1 82 ? -16.871 -12.526 19.340 1.00 97.56 82 SER A N 1
ATOM 630 C CA . SER A 1 82 ? -17.492 -11.359 19.977 1.00 97.56 82 SER A CA 1
ATOM 631 C C . SER A 1 82 ? -18.308 -10.527 18.990 1.00 97.56 82 SER A C 1
ATOM 633 O O . SER A 1 82 ? -19.403 -10.076 19.341 1.00 97.56 82 SER A O 1
ATOM 635 N N . PHE A 1 83 ? -17.793 -10.355 17.766 1.00 97.88 83 PHE A N 1
ATOM 636 C CA . PHE A 1 83 ? -18.478 -9.684 16.665 1.00 97.88 83 PHE A CA 1
ATOM 637 C C . PHE A 1 83 ? -19.720 -10.453 16.200 1.00 97.88 83 PHE A C 1
ATOM 639 O O . PHE A 1 83 ? -20.800 -9.868 16.148 1.00 97.88 83 PHE A O 1
ATOM 646 N N . LYS A 1 84 ? -19.606 -11.762 15.935 1.00 96.12 84 LYS A N 1
ATOM 647 C CA . LYS A 1 84 ? -20.737 -12.611 15.508 1.00 96.12 84 LYS A CA 1
ATOM 648 C C . LYS A 1 84 ? -21.856 -12.684 16.553 1.00 96.12 84 LYS A C 1
ATOM 650 O O . LYS A 1 84 ? -23.024 -12.763 16.193 1.00 96.12 84 LYS A O 1
ATOM 655 N N . GLU A 1 85 ? -21.508 -12.635 17.837 1.00 97.00 85 GLU A N 1
ATOM 656 C CA . GLU A 1 85 ? -22.455 -12.629 18.958 1.00 97.00 85 GLU A CA 1
ATOM 657 C C . GLU A 1 85 ? -23.026 -11.241 19.286 1.00 97.00 85 GLU A C 1
ATOM 659 O O . GLU A 1 85 ? -23.867 -11.120 20.179 1.00 97.00 85 GLU A O 1
ATOM 664 N N . ALA A 1 86 ? -22.517 -10.168 18.675 1.00 97.56 86 ALA A N 1
ATOM 665 C CA . ALA A 1 86 ? -23.052 -8.830 18.901 1.00 97.56 86 ALA A CA 1
ATOM 666 C C . ALA A 1 86 ? -24.436 -8.684 18.263 1.00 97.56 86 ALA A C 1
ATOM 668 O O . ALA A 1 86 ? -24.750 -9.350 17.275 1.00 97.56 86 ALA A O 1
ATOM 669 N N . ASN A 1 87 ? -25.256 -7.780 18.801 1.00 96.88 87 ASN A N 1
ATOM 670 C CA . ASN A 1 87 ? -26.525 -7.415 18.178 1.00 96.88 87 ASN A CA 1
ATOM 671 C C . ASN A 1 87 ? -26.330 -7.002 16.704 1.00 96.88 87 ASN A C 1
ATOM 673 O O . ASN A 1 87 ? -25.331 -6.370 16.366 1.00 96.88 87 ASN A O 1
ATOM 677 N N . VAL A 1 88 ? -27.303 -7.290 15.833 1.00 96.88 88 VAL A N 1
ATOM 678 C CA . VAL A 1 88 ? -27.228 -6.955 14.398 1.00 96.88 88 VAL A CA 1
ATOM 679 C C . VAL A 1 88 ? -26.945 -5.464 14.165 1.00 96.88 88 VAL A C 1
ATOM 681 O O . VAL A 1 88 ? -26.091 -5.133 13.349 1.00 96.88 88 VAL A O 1
ATOM 684 N N . HIS A 1 89 ? -27.564 -4.555 14.923 1.00 97.69 89 HIS A N 1
ATOM 685 C CA . HIS A 1 89 ? -27.289 -3.117 14.823 1.00 97.69 89 HIS A CA 1
ATOM 686 C C . HIS A 1 89 ? -25.881 -2.748 15.307 1.00 97.69 89 HIS A C 1
ATOM 688 O O . HIS A 1 89 ? -25.235 -1.872 14.732 1.00 97.69 89 HIS A O 1
ATOM 694 N N . SER A 1 90 ? -25.365 -3.448 16.320 1.00 98.25 90 SER A N 1
ATOM 695 C CA . SER A 1 90 ? -23.975 -3.319 16.771 1.00 98.25 90 SER A CA 1
ATOM 696 C C . SER A 1 90 ? -22.995 -3.810 15.699 1.00 98.25 90 SER A C 1
ATOM 698 O O . SER A 1 90 ? -21.992 -3.147 15.445 1.00 98.25 90 SER A O 1
ATOM 700 N N . GLN A 1 91 ? -23.307 -4.906 14.999 1.00 98.25 91 GLN A N 1
ATOM 701 C CA . GLN A 1 91 ? -22.515 -5.382 13.860 1.00 98.25 91 GLN A CA 1
ATOM 702 C C . GLN A 1 91 ? -22.525 -4.367 12.710 1.00 98.25 91 GLN A C 1
ATOM 704 O O . GLN A 1 91 ? -21.466 -3.999 12.204 1.00 98.25 91 GLN A O 1
ATOM 709 N N . GLN A 1 92 ? -23.707 -3.861 12.338 1.00 97.88 92 GLN A N 1
ATOM 710 C CA . GLN A 1 92 ? -23.870 -2.819 11.320 1.00 97.88 92 GLN A CA 1
ATOM 711 C C . GLN A 1 92 ? -23.042 -1.574 11.658 1.00 97.88 92 GLN A C 1
ATOM 713 O O . GLN A 1 92 ? -22.324 -1.054 10.801 1.00 97.88 92 GLN A O 1
ATOM 718 N N . LEU A 1 93 ? -23.120 -1.107 12.907 1.00 98.19 93 LEU A N 1
ATOM 719 C CA . LEU A 1 93 ? -22.393 0.072 13.359 1.00 98.19 93 LEU A CA 1
ATOM 720 C C . LEU A 1 93 ? -20.883 -0.173 13.351 1.00 98.19 93 LEU A C 1
ATOM 722 O O . LEU A 1 93 ? -20.142 0.664 12.844 1.00 98.19 93 LEU A O 1
ATOM 726 N N . LEU A 1 94 ? -20.420 -1.322 13.847 1.00 98.38 94 LEU A N 1
ATOM 727 C CA . LEU A 1 94 ? -18.998 -1.657 13.847 1.00 98.38 94 LEU A CA 1
ATOM 728 C C . LEU A 1 94 ? -18.425 -1.672 12.428 1.00 98.38 94 LEU A C 1
ATOM 730 O O . LEU A 1 94 ? -17.388 -1.055 12.196 1.00 98.38 94 LEU A O 1
ATOM 734 N N . VAL A 1 95 ? -19.116 -2.296 11.467 1.00 97.69 95 VAL A N 1
ATOM 735 C CA . VAL A 1 95 ? -18.663 -2.319 10.068 1.00 97.69 95 VAL A CA 1
ATOM 736 C C . VAL A 1 95 ? -18.647 -0.907 9.475 1.00 97.69 95 VAL A C 1
ATOM 738 O O . VAL A 1 95 ? -17.670 -0.540 8.831 1.00 97.69 95 VAL A O 1
ATOM 741 N N . ARG A 1 96 ? -19.647 -0.054 9.749 1.00 96.19 96 ARG A N 1
ATOM 742 C CA . ARG A 1 96 ? -19.611 1.363 9.327 1.00 96.19 96 ARG A CA 1
ATOM 743 C C . ARG A 1 96 ? -18.394 2.110 9.872 1.00 96.19 96 ARG A C 1
ATOM 745 O O . ARG A 1 96 ? -17.822 2.933 9.163 1.00 96.19 96 ARG A O 1
ATOM 752 N N . LEU A 1 97 ? -18.022 1.863 11.127 1.00 96.75 97 LEU A N 1
ATOM 753 C CA . LEU A 1 97 ? -16.864 2.503 11.753 1.00 96.75 97 LEU A CA 1
ATOM 754 C C . LEU A 1 97 ? -15.540 1.937 11.222 1.00 96.75 97 LEU A C 1
ATOM 756 O O . LEU A 1 97 ? -14.610 2.709 11.015 1.00 96.75 97 LEU A O 1
ATOM 760 N N . TYR A 1 98 ? -15.473 0.631 10.957 1.00 96.19 98 TYR A N 1
ATOM 761 C CA . TYR A 1 98 ? -14.315 -0.035 10.359 1.00 96.19 98 TYR A CA 1
ATOM 762 C C . TYR A 1 98 ? -14.050 0.429 8.921 1.00 96.19 98 TYR A C 1
ATOM 764 O O . TYR A 1 98 ? -12.913 0.707 8.559 1.00 96.19 98 TYR A O 1
ATOM 772 N N . LEU A 1 99 ? -15.105 0.609 8.122 1.00 93.62 99 LEU A N 1
ATOM 773 C CA . LEU A 1 99 ? -15.033 1.141 6.756 1.00 93.62 99 LEU A CA 1
ATOM 774 C C . LEU A 1 99 ? -14.748 2.655 6.707 1.00 93.62 99 LEU A C 1
ATOM 776 O O . LEU A 1 99 ? -14.961 3.302 5.682 1.00 93.62 99 LEU A O 1
ATOM 780 N N . ARG A 1 100 ? -14.279 3.266 7.795 1.00 91.94 100 ARG A N 1
ATOM 781 C CA . ARG A 1 100 ? -13.765 4.641 7.827 1.00 91.94 100 ARG A CA 1
ATOM 782 C C . ARG A 1 100 ? -12.272 4.603 8.122 1.00 91.94 100 ARG A C 1
ATOM 784 O O . ARG A 1 100 ? -11.756 3.623 8.642 1.00 91.94 100 ARG A O 1
ATOM 791 N N . LYS A 1 101 ? -11.576 5.713 7.858 1.00 88.75 101 LYS A N 1
ATOM 792 C CA . LYS A 1 101 ? -10.188 5.875 8.313 1.00 88.75 101 LYS A CA 1
ATOM 793 C C . LYS A 1 101 ? -10.113 5.625 9.824 1.00 88.75 101 LYS A C 1
ATOM 795 O O . LYS A 1 101 ? -10.871 6.250 10.570 1.00 88.75 101 LYS A O 1
ATOM 800 N N . HIS A 1 102 ? -9.204 4.748 10.248 1.00 92.81 102 HIS A N 1
ATOM 801 C CA . HIS A 1 102 ? -9.018 4.380 11.652 1.00 92.81 102 HIS A CA 1
ATOM 802 C C . HIS A 1 102 ? -8.553 5.590 12.465 1.00 92.81 102 HIS A C 1
ATOM 804 O O . HIS A 1 102 ? -7.465 6.121 12.255 1.00 92.81 102 HIS A O 1
ATOM 810 N N . ARG A 1 103 ? -9.445 6.104 13.316 1.00 93.25 103 ARG A N 1
ATOM 811 C CA . ARG A 1 103 ? -9.211 7.243 14.210 1.00 93.25 103 ARG A CA 1
ATOM 812 C C . ARG A 1 103 ? -10.321 7.330 15.247 1.00 93.25 103 ARG A C 1
ATOM 814 O O . ARG A 1 103 ? -11.430 6.846 15.024 1.00 93.25 103 ARG A O 1
ATOM 821 N N . TRP A 1 104 ? -10.059 8.077 16.310 1.00 96.44 104 TRP A N 1
ATOM 822 C CA . TRP A 1 104 ? -11.079 8.483 17.268 1.00 96.44 104 TRP A CA 1
ATOM 823 C C . TRP A 1 104 ? -12.200 9.301 16.621 1.00 96.44 104 TRP A C 1
ATOM 825 O O . TRP A 1 104 ? -11.973 10.194 15.799 1.00 96.44 104 TRP A O 1
ATOM 835 N N . LEU A 1 105 ? -13.431 9.015 17.031 1.00 95.69 105 LEU A N 1
ATOM 836 C CA . LEU A 1 105 ? -14.646 9.651 16.545 1.00 95.69 105 LEU A CA 1
ATOM 837 C C . LEU A 1 105 ? -15.461 10.158 17.728 1.00 95.69 105 LEU A C 1
ATOM 839 O O . LEU A 1 105 ? -15.662 9.461 18.720 1.00 95.69 105 LEU A O 1
ATOM 843 N N . ARG A 1 106 ? -15.967 11.383 17.608 1.00 95.31 106 ARG A N 1
ATOM 844 C CA . ARG A 1 106 ? -16.869 11.940 18.614 1.00 95.31 106 ARG A CA 1
ATOM 845 C C . ARG A 1 106 ? -18.261 11.346 18.449 1.00 95.31 106 ARG A C 1
ATOM 847 O O . ARG A 1 106 ? -18.799 11.367 17.340 1.00 95.31 106 ARG A O 1
ATOM 854 N N . VAL A 1 107 ? -18.866 10.905 19.548 1.00 95.38 107 VAL A N 1
ATOM 855 C CA . VAL A 1 107 ? -20.201 10.287 19.523 1.00 95.38 107 VAL A CA 1
ATOM 856 C C . VAL A 1 107 ? -21.272 11.280 19.051 1.00 95.38 107 VAL A C 1
ATOM 858 O O . VAL A 1 107 ? -22.140 10.903 18.273 1.00 95.38 107 VAL A O 1
ATOM 861 N N . ASP A 1 108 ? -21.152 12.574 19.388 1.00 93.25 108 ASP A N 1
ATOM 862 C CA . ASP A 1 108 ? -22.079 13.643 18.949 1.00 93.25 108 ASP A CA 1
ATOM 863 C C . ASP A 1 108 ? -22.075 13.908 17.431 1.00 93.25 108 ASP A C 1
ATOM 865 O O . ASP A 1 108 ? -22.871 14.705 16.935 1.00 93.25 108 ASP A O 1
ATOM 869 N N . LYS A 1 109 ? -21.148 13.294 16.689 1.00 93.44 109 LYS A N 1
ATOM 870 C CA . LYS A 1 109 ? -21.016 13.419 15.233 1.00 93.44 109 LYS A CA 1
ATOM 871 C C . LYS A 1 109 ? -21.347 12.132 14.482 1.00 93.44 109 LYS A C 1
ATOM 873 O O . LYS A 1 109 ? -21.258 12.123 13.255 1.00 93.44 109 LYS A O 1
ATOM 878 N N . LEU A 1 110 ? -21.707 11.061 15.185 1.00 95.06 110 LEU A N 1
ATOM 879 C CA . LEU A 1 110 ? -22.141 9.817 14.562 1.00 95.06 110 LEU A CA 1
ATOM 880 C C . LEU A 1 110 ? -23.649 9.875 14.303 1.00 95.06 110 LEU A C 1
ATOM 882 O O . LEU A 1 110 ? -24.427 10.122 15.217 1.00 95.06 110 LEU A O 1
ATOM 886 N N . SER A 1 111 ? -24.044 9.648 13.051 1.00 95.31 111 SER A N 1
ATOM 887 C CA . SER A 1 111 ? -25.441 9.560 12.629 1.00 95.31 111 SER A CA 1
ATOM 888 C C . SER A 1 111 ? -25.549 8.494 11.546 1.00 95.31 111 SER A C 1
ATOM 890 O O . SER A 1 111 ? -24.899 8.619 10.509 1.00 95.31 111 SER A O 1
ATOM 892 N N . TYR A 1 112 ? -26.337 7.455 11.820 1.00 95.88 112 TYR A N 1
ATOM 893 C CA . TYR A 1 112 ? -26.654 6.370 10.888 1.00 95.88 112 TYR A CA 1
ATOM 894 C C . TYR A 1 112 ? -28.146 6.031 11.031 1.00 95.88 112 TYR A C 1
ATOM 896 O O . TYR A 1 112 ? -28.491 5.062 11.716 1.00 95.88 112 TYR A O 1
ATOM 904 N N . PRO A 1 113 ? -29.045 6.865 10.468 1.00 94.12 113 PRO A N 1
ATOM 905 C CA . PRO A 1 113 ? -30.492 6.698 10.607 1.00 94.12 113 PRO A CA 1
ATOM 906 C C . PRO A 1 113 ? -31.003 5.358 10.072 1.00 94.12 113 PRO A C 1
ATOM 908 O O . PRO A 1 113 ? -32.036 4.876 10.524 1.00 94.12 113 PRO A O 1
ATOM 911 N N . GLU A 1 114 ? -30.275 4.750 9.132 1.00 93.56 114 GLU A N 1
ATOM 912 C CA . GLU A 1 114 ? -30.570 3.419 8.612 1.00 93.56 114 GLU A CA 1
ATOM 913 C C . GLU A 1 114 ? -30.384 2.311 9.663 1.00 93.56 114 GLU A C 1
ATOM 915 O O . GLU A 1 114 ? -31.060 1.292 9.588 1.00 93.56 114 GLU A O 1
ATOM 920 N N . ILE A 1 115 ? -29.524 2.529 10.667 1.00 95.50 115 ILE A N 1
ATOM 921 C CA . ILE A 1 115 ? -29.275 1.586 11.768 1.00 95.50 115 ILE A CA 1
ATOM 922 C C . ILE A 1 115 ? -30.224 1.873 12.935 1.00 95.50 115 ILE A C 1
ATOM 924 O O . ILE A 1 115 ? -30.953 0.993 13.386 1.00 95.50 115 ILE A O 1
ATOM 928 N N . SER A 1 116 ? -30.172 3.096 13.472 1.00 95.38 116 SER A N 1
ATOM 929 C CA . SER A 1 116 ? -30.990 3.543 14.604 1.00 95.38 116 SER A CA 1
ATOM 930 C C . SER A 1 116 ? -30.857 5.051 14.815 1.00 95.38 116 SER A C 1
ATOM 932 O O . SER A 1 116 ? -29.784 5.627 14.633 1.00 95.38 116 SER A O 1
ATOM 934 N N . ASN A 1 117 ? -31.931 5.679 15.302 1.00 93.81 117 ASN A N 1
ATOM 935 C CA . ASN A 1 117 ? -31.920 7.082 15.729 1.00 93.81 117 ASN A CA 1
ATOM 936 C C . ASN A 1 117 ? -31.089 7.316 17.005 1.00 93.81 117 ASN A C 1
ATOM 938 O O . ASN A 1 117 ? -30.549 8.404 17.186 1.00 93.81 117 ASN A O 1
ATOM 942 N N . ASP A 1 118 ? -30.981 6.313 17.886 1.00 95.25 118 ASP A N 1
ATOM 943 C CA . ASP A 1 118 ? -30.088 6.343 19.052 1.00 95.25 118 ASP A CA 1
ATOM 944 C C . ASP A 1 118 ? -29.043 5.229 18.944 1.00 95.25 118 ASP A C 1
ATOM 946 O O . ASP A 1 118 ? -29.367 4.038 18.967 1.00 95.25 118 ASP A O 1
ATOM 950 N N . LEU A 1 119 ? -27.776 5.631 18.820 1.00 97.00 119 LEU A N 1
ATOM 951 C CA . LEU A 1 119 ? -26.634 4.727 18.673 1.00 97.00 119 LEU A CA 1
ATOM 952 C C . LEU A 1 119 ? -25.996 4.345 20.019 1.00 97.00 119 LEU A C 1
ATOM 954 O O . LEU A 1 119 ? -25.186 3.419 20.071 1.00 97.00 119 LEU A O 1
ATOM 958 N N . ASN A 1 120 ? -26.340 5.028 21.119 1.00 96.56 120 ASN A N 1
ATOM 959 C CA . ASN A 1 120 ? -25.675 4.844 22.413 1.00 96.56 120 ASN A CA 1
ATOM 960 C C . ASN A 1 120 ? -25.757 3.413 22.980 1.00 96.56 120 ASN A C 1
ATOM 962 O O . ASN A 1 120 ? -24.749 2.957 23.528 1.00 96.56 120 ASN A O 1
ATOM 966 N N . PRO A 1 121 ? -26.887 2.680 22.888 1.00 97.44 121 PRO A N 1
ATOM 967 C CA . PRO A 1 121 ? -26.959 1.303 23.378 1.00 97.44 121 PRO A CA 1
ATOM 968 C C . PRO A 1 121 ? -25.967 0.376 22.664 1.00 97.44 121 PRO A C 1
ATOM 970 O O . PRO A 1 121 ? -25.274 -0.402 23.318 1.00 97.44 121 PRO A O 1
ATOM 973 N N . PHE A 1 122 ? -25.846 0.522 21.342 1.00 98.12 122 PHE A N 1
ATOM 974 C CA . PHE A 1 122 ? -24.969 -0.294 20.500 1.00 98.12 122 PHE A CA 1
ATOM 975 C C . PHE A 1 122 ? -23.494 0.052 20.716 1.00 98.12 122 PHE A C 1
ATOM 977 O O . PHE A 1 122 ? -22.661 -0.838 20.852 1.00 98.12 122 PHE A O 1
ATOM 984 N N . LEU A 1 123 ? -23.164 1.342 20.858 1.00 98.00 123 LEU A N 1
ATOM 985 C CA . LEU A 1 123 ? -21.812 1.775 21.228 1.00 98.00 123 LEU A CA 1
ATOM 986 C C . LEU A 1 123 ? -21.379 1.186 22.579 1.00 98.00 123 LEU A C 1
ATOM 988 O O . LEU A 1 123 ? -20.280 0.648 22.690 1.00 98.00 123 LEU A O 1
ATOM 992 N N . LYS A 1 124 ? -22.254 1.224 23.594 1.00 97.75 124 LYS A N 1
ATOM 993 C CA . LYS A 1 124 ? -21.975 0.638 24.918 1.00 97.75 124 LYS A CA 1
ATOM 994 C C . LYS A 1 124 ? -21.788 -0.877 24.858 1.00 97.75 124 LYS A C 1
ATOM 996 O O . LYS A 1 124 ? -20.919 -1.407 25.548 1.00 97.75 124 LYS A O 1
ATOM 1001 N N . GLU A 1 125 ? -22.589 -1.576 24.054 1.00 98.44 125 GLU A N 1
ATOM 1002 C CA . GLU A 1 125 ? -22.431 -3.016 23.837 1.00 98.44 125 GLU A CA 1
ATOM 1003 C C . GLU A 1 125 ? -21.070 -3.338 23.206 1.00 98.44 125 GLU A C 1
ATOM 1005 O O . GLU A 1 125 ? -20.354 -4.210 23.702 1.00 98.44 125 GLU A O 1
ATOM 1010 N N . LEU A 1 126 ? -20.689 -2.612 22.152 1.00 98.50 126 LEU A N 1
ATOM 1011 C CA . LEU A 1 126 ? -19.426 -2.828 21.448 1.00 98.50 126 LEU A CA 1
ATOM 1012 C C . LEU A 1 126 ? -18.202 -2.534 22.329 1.00 98.50 126 LEU A C 1
ATOM 1014 O O . LEU A 1 126 ? -17.235 -3.296 22.289 1.00 98.50 126 LEU A O 1
ATOM 1018 N N . VAL A 1 127 ? -18.258 -1.491 23.168 1.00 98.19 127 VAL A N 1
ATOM 1019 C CA . VAL A 1 127 ? -17.217 -1.205 24.174 1.00 98.19 127 VAL A CA 1
ATOM 1020 C C . VAL A 1 127 ? -17.138 -2.334 25.205 1.00 98.19 127 VAL A C 1
ATOM 1022 O O . VAL A 1 127 ? -16.056 -2.843 25.491 1.00 98.19 127 VAL A O 1
ATOM 1025 N N . LYS A 1 128 ? -18.281 -2.819 25.713 1.00 97.94 128 LYS A N 1
ATOM 1026 C CA . LYS A 1 128 ? -18.321 -3.959 26.650 1.00 97.94 128 LYS A CA 1
ATOM 1027 C C . LYS A 1 128 ? -17.712 -5.231 26.045 1.00 97.94 128 LYS A C 1
ATOM 1029 O O . LYS A 1 128 ? -17.070 -5.997 26.760 1.00 97.94 128 LYS A O 1
ATOM 1034 N N . LYS A 1 129 ? -17.906 -5.450 24.742 1.00 97.94 129 LYS A N 1
ATOM 1035 C CA . LYS A 1 129 ? -17.325 -6.564 23.975 1.00 97.94 129 LYS A CA 1
ATOM 1036 C C . LYS A 1 129 ? -15.869 -6.325 23.540 1.00 97.94 129 LYS A C 1
ATOM 1038 O O . LYS A 1 129 ? -15.312 -7.187 22.873 1.00 97.94 129 LYS A O 1
ATOM 1043 N N . LYS A 1 130 ? -15.247 -5.195 23.914 1.00 97.31 130 LYS A N 1
ATOM 1044 C CA . LYS A 1 130 ? -13.876 -4.795 23.531 1.00 97.31 130 LYS A CA 1
ATOM 1045 C C . LYS A 1 130 ? -13.652 -4.661 22.014 1.00 97.31 130 LYS A C 1
ATOM 1047 O O . LYS A 1 130 ? -12.523 -4.738 21.533 1.00 97.31 130 LYS A O 1
ATOM 1052 N N . LEU A 1 131 ? -14.728 -4.452 21.254 1.00 98.25 131 LEU A N 1
ATOM 1053 C CA . LEU A 1 131 ? -14.673 -4.193 19.809 1.00 98.25 131 LEU A CA 1
ATOM 1054 C C . LEU A 1 131 ? -14.479 -2.698 19.513 1.00 98.25 131 LEU A C 1
ATOM 1056 O O . LEU A 1 131 ? -13.969 -2.333 18.456 1.00 98.25 131 LEU A O 1
ATOM 1060 N N . LEU A 1 132 ? -14.858 -1.836 20.461 1.00 98.38 132 LEU A N 1
ATOM 1061 C CA . LEU A 1 132 ? -14.544 -0.410 20.464 1.00 98.38 132 LEU A CA 1
ATOM 1062 C C . LEU A 1 132 ? -13.786 -0.036 21.742 1.00 98.38 132 LEU A C 1
ATOM 1064 O O . LEU A 1 132 ? -14.065 -0.584 22.808 1.00 98.38 132 LEU A O 1
ATOM 1068 N N . ASP A 1 133 ? -12.905 0.949 21.625 1.00 97.81 133 ASP A N 1
ATOM 1069 C CA . ASP A 1 133 ? -12.343 1.691 22.751 1.00 97.81 133 ASP A CA 1
ATOM 1070 C C . ASP A 1 133 ? -13.159 2.965 22.997 1.00 97.81 133 ASP A C 1
ATOM 1072 O O . ASP A 1 133 ? -13.661 3.582 22.052 1.00 97.81 133 ASP A O 1
ATOM 1076 N N . ASP A 1 134 ? -13.285 3.373 24.260 1.00 96.00 134 ASP A N 1
ATOM 1077 C CA . ASP A 1 134 ? -13.959 4.606 24.674 1.00 96.00 134 ASP A CA 1
ATOM 1078 C C . ASP A 1 134 ? -12.962 5.695 25.113 1.00 96.00 134 ASP A C 1
ATOM 1080 O O . ASP A 1 134 ? -11.741 5.510 25.118 1.00 96.00 134 ASP A O 1
ATOM 1084 N N . ASP A 1 135 ? -13.467 6.868 25.494 1.00 93.44 135 ASP A N 1
ATOM 1085 C CA . ASP A 1 135 ? -12.640 8.018 25.866 1.00 93.44 135 ASP A CA 1
ATOM 1086 C C . ASP A 1 135 ? -11.717 7.789 27.082 1.00 93.44 135 ASP A C 1
ATOM 1088 O O . ASP A 1 135 ? -10.809 8.601 27.323 1.00 93.44 135 ASP A O 1
ATOM 1092 N N . SER A 1 136 ? -11.871 6.680 27.819 1.00 92.12 136 SER A N 1
ATOM 1093 C CA . SER A 1 136 ? -10.944 6.296 28.887 1.00 92.12 136 SER A CA 1
ATOM 1094 C C . SER A 1 136 ? -9.561 5.912 28.338 1.00 92.12 136 SER A C 1
ATOM 1096 O O . SER A 1 136 ? -8.547 6.329 28.909 1.00 92.12 136 SER A O 1
ATOM 1098 N N . SER A 1 137 ? -9.510 5.248 27.178 1.00 93.12 137 SER A N 1
ATOM 1099 C CA . SER A 1 137 ? -8.274 4.817 26.501 1.00 93.12 137 SER A CA 1
ATOM 1100 C C . SER A 1 137 ? -7.600 5.932 25.686 1.00 93.12 137 SER A C 1
ATOM 1102 O O . SER A 1 137 ? -6.405 5.857 25.399 1.00 93.12 137 SER A O 1
ATOM 1104 N N . LEU A 1 138 ? -8.321 7.012 25.359 1.00 92.69 138 LEU A N 1
ATOM 1105 C CA . LEU A 1 138 ? -7.797 8.160 24.610 1.00 92.69 138 LEU A CA 1
ATOM 1106 C C . LEU A 1 138 ? -6.796 8.969 25.454 1.00 92.69 138 LEU A C 1
ATOM 1108 O O . LEU A 1 138 ? -7.189 9.825 26.245 1.00 92.69 138 LEU A O 1
ATOM 1112 N N . ASN A 1 139 ? -5.495 8.721 25.317 1.00 91.06 139 ASN A N 1
ATOM 1113 C CA . ASN A 1 139 ? -4.480 9.323 26.193 1.00 91.06 139 ASN A CA 1
ATOM 1114 C C . ASN A 1 139 ? -3.523 10.292 25.500 1.00 91.06 139 ASN A C 1
ATOM 1116 O O . ASN A 1 139 ? -2.904 11.110 26.193 1.00 91.06 139 ASN A O 1
ATOM 1120 N N . ASP A 1 140 ? -3.401 10.246 24.177 1.00 90.69 140 ASP A N 1
ATOM 1121 C CA . ASP A 1 140 ? -2.497 11.125 23.446 1.00 90.69 140 ASP A CA 1
ATOM 1122 C C . ASP A 1 140 ? -3.033 12.574 23.412 1.00 90.69 140 ASP A C 1
ATOM 1124 O O . ASP A 1 140 ? -4.154 12.823 22.956 1.00 90.69 140 ASP A O 1
ATOM 1128 N N . PRO A 1 141 ? -2.285 13.569 23.932 1.00 90.56 141 PRO A N 1
ATOM 1129 C CA . PRO A 1 141 ? -2.779 14.938 23.977 1.00 90.56 141 PRO A CA 1
ATOM 1130 C C . PRO A 1 141 ? -2.904 15.566 22.585 1.00 90.56 141 PRO A C 1
ATOM 1132 O O . PRO A 1 141 ? -3.740 16.452 22.420 1.00 90.56 141 PRO A O 1
ATOM 1135 N N . ASN A 1 142 ? -2.132 15.126 21.587 1.00 91.69 142 ASN A N 1
ATOM 1136 C CA . ASN A 1 142 ? -2.281 15.628 20.225 1.00 91.69 142 ASN A CA 1
ATOM 1137 C C . ASN A 1 142 ? -3.595 15.130 19.594 1.00 91.69 142 ASN A C 1
ATOM 1139 O O . ASN A 1 142 ? -4.357 15.948 19.075 1.00 91.69 142 ASN A O 1
ATOM 1143 N N . GLU A 1 143 ? -3.924 13.843 19.723 1.00 92.38 143 GLU A N 1
ATOM 1144 C CA . GLU A 1 143 ? -5.200 13.264 19.282 1.00 92.38 143 GLU A CA 1
ATOM 1145 C C . GLU A 1 143 ? -6.403 13.943 19.942 1.00 92.38 143 GLU A C 1
ATOM 1147 O O . GLU A 1 143 ? -7.317 14.392 19.245 1.00 92.38 143 GLU A O 1
ATOM 1152 N N . ILE A 1 144 ? -6.380 14.108 21.272 1.00 94.19 144 ILE A N 1
ATOM 1153 C CA . ILE A 1 144 ? -7.460 14.775 22.020 1.00 94.19 144 ILE A CA 1
ATOM 1154 C C . ILE A 1 144 ? -7.726 16.174 21.448 1.00 94.19 144 ILE A C 1
ATOM 1156 O O . ILE A 1 144 ? -8.874 16.543 21.186 1.00 94.19 144 ILE A O 1
ATOM 1160 N N . LEU A 1 145 ? -6.671 16.967 21.240 1.00 93.19 145 LEU A N 1
ATOM 1161 C CA . LEU A 1 145 ? -6.802 18.327 20.723 1.00 93.19 145 LEU A CA 1
ATOM 1162 C C . LEU A 1 145 ? -7.240 18.355 19.252 1.00 93.19 145 LEU A C 1
ATOM 1164 O O . LEU A 1 145 ? -8.000 19.243 18.852 1.00 93.19 145 LEU A O 1
ATOM 1168 N N . CYS A 1 146 ? -6.818 17.375 18.450 1.00 92.62 146 CYS A N 1
ATOM 1169 C CA . CYS A 1 146 ? -7.249 17.233 17.061 1.00 92.62 146 CYS A CA 1
ATOM 1170 C C . CYS A 1 146 ? -8.753 16.951 16.941 1.00 92.62 146 CYS A C 1
ATOM 1172 O O . CYS A 1 146 ? -9.368 17.366 15.955 1.00 92.62 146 CYS A O 1
ATOM 1174 N N . LEU A 1 147 ? -9.378 16.335 17.946 1.00 93.81 147 LEU A N 1
ATOM 1175 C CA . LEU A 1 147 ? -10.820 16.066 17.965 1.00 93.81 147 LEU A CA 1
ATOM 1176 C C . LEU A 1 147 ? -11.674 17.272 18.397 1.00 93.81 147 LEU A C 1
ATOM 1178 O O . LEU A 1 147 ? -12.880 17.300 18.138 1.00 93.81 147 LEU A O 1
ATOM 1182 N N . LEU A 1 148 ? -11.091 18.292 19.032 1.00 93.00 148 LEU A N 1
ATOM 1183 C CA . LEU A 1 148 ? -11.842 19.471 19.476 1.00 93.00 148 LEU A CA 1
ATOM 1184 C C . LEU A 1 148 ? -12.299 20.348 18.300 1.00 93.00 148 LEU A C 1
ATOM 1186 O O . LEU A 1 148 ? -11.586 20.544 17.306 1.00 93.00 148 LEU A O 1
ATOM 1190 N N . LYS A 1 149 ? -13.502 20.922 18.429 1.00 91.19 149 LYS A N 1
ATOM 1191 C CA . LYS A 1 149 ? -14.009 21.956 17.509 1.00 91.19 149 LYS A CA 1
ATOM 1192 C C . LYS A 1 149 ? -13.250 23.270 17.733 1.00 91.19 149 LYS A C 1
ATOM 1194 O O . LYS A 1 149 ? -12.722 23.509 18.817 1.00 91.19 149 LYS A O 1
ATOM 1199 N N . VAL A 1 150 ? -13.234 24.151 16.732 1.00 89.19 150 VAL A N 1
ATOM 1200 C CA . VAL A 1 150 ? -12.517 25.441 16.811 1.00 89.19 150 VAL A CA 1
ATOM 1201 C C . VAL A 1 150 ? -12.983 26.276 18.009 1.00 89.19 150 VAL A C 1
ATOM 1203 O O . VAL A 1 150 ? -12.154 26.813 18.738 1.00 89.19 150 VAL A O 1
ATOM 1206 N N . ASP A 1 151 ? -14.286 26.320 18.282 1.00 90.44 151 ASP A N 1
ATOM 1207 C CA . ASP A 1 151 ? -14.810 27.085 19.420 1.00 90.44 151 ASP A CA 1
ATOM 1208 C C . ASP A 1 151 ? -14.458 26.451 20.770 1.00 90.44 151 ASP A C 1
ATOM 1210 O O . ASP A 1 151 ? -14.195 27.155 21.741 1.00 90.44 151 ASP A O 1
ATOM 1214 N N . GLN A 1 152 ? -14.332 25.123 20.824 1.00 92.25 152 GLN A N 1
ATOM 1215 C CA . GLN A 1 152 ? -13.855 24.431 22.021 1.00 92.25 152 GLN A CA 1
ATOM 1216 C C . GLN A 1 152 ? -12.368 24.700 22.278 1.00 92.25 152 GLN A C 1
ATOM 1218 O O . GLN A 1 152 ? -11.968 24.812 23.431 1.00 92.25 152 GLN A O 1
ATOM 1223 N N . LEU A 1 153 ? -11.551 24.866 21.232 1.00 91.62 153 LEU A N 1
ATOM 1224 C CA . LEU A 1 153 ? -10.153 25.288 21.383 1.00 91.62 153 LEU A CA 1
ATOM 1225 C C . LEU A 1 153 ? -10.046 26.726 21.913 1.00 91.62 153 LEU A C 1
ATOM 1227 O O . LEU A 1 153 ? -9.176 27.002 22.740 1.00 91.62 153 LEU A O 1
ATOM 1231 N N . LYS A 1 154 ? -10.954 27.628 21.509 1.00 90.06 154 LYS A N 1
ATOM 1232 C CA . LYS A 1 154 ? -11.043 28.987 22.077 1.00 90.06 154 LYS A CA 1
ATOM 1233 C C . LYS A 1 154 ? -11.401 28.947 23.567 1.00 90.06 154 LYS A C 1
ATOM 1235 O O . LYS A 1 154 ? -10.717 29.577 24.366 1.00 90.06 154 LYS A O 1
ATOM 1240 N N . LEU A 1 155 ? -12.393 28.141 23.951 1.00 92.12 155 LEU A N 1
ATOM 1241 C CA . LEU A 1 155 ? -12.752 27.939 25.360 1.00 92.12 155 LEU A CA 1
ATOM 1242 C C . LEU A 1 155 ? -11.600 27.319 26.160 1.00 92.12 155 LEU A C 1
ATOM 1244 O O . LEU A 1 155 ? -11.300 27.756 27.268 1.00 92.12 155 LEU A O 1
ATOM 1248 N N . LEU A 1 156 ? -10.909 26.329 25.592 1.00 91.62 156 LEU A N 1
ATOM 1249 C CA . LEU A 1 156 ? -9.754 25.698 26.228 1.00 91.62 156 LEU A CA 1
ATOM 1250 C C . LEU A 1 156 ? -8.628 26.710 26.471 1.00 91.62 156 LEU A C 1
ATOM 1252 O O . LEU A 1 156 ? -8.015 26.710 27.538 1.00 91.62 156 LEU A O 1
ATOM 1256 N N . LYS A 1 157 ? -8.386 27.603 25.506 1.00 90.56 157 LYS A N 1
ATOM 1257 C CA . LYS A 1 157 ? -7.422 28.699 25.635 1.00 90.56 157 LYS A CA 1
ATOM 1258 C C . LYS A 1 157 ? -7.767 29.611 26.815 1.00 90.56 157 LYS A C 1
ATOM 1260 O O . LYS A 1 157 ? -6.880 29.931 27.607 1.00 90.56 157 LYS A O 1
ATOM 1265 N N . GLU A 1 158 ? -9.030 30.016 26.935 1.00 90.31 158 GLU A N 1
ATOM 1266 C CA . GLU A 1 158 ? -9.513 30.851 28.042 1.00 90.31 158 GLU A CA 1
ATOM 1267 C C . GLU A 1 158 ? -9.357 30.137 29.388 1.00 90.31 158 GLU A C 1
ATOM 1269 O O . GLU A 1 158 ? -8.800 30.706 30.326 1.00 90.31 158 GLU A O 1
ATOM 1274 N N . GLN A 1 159 ? -9.744 28.860 29.463 1.00 89.31 159 GLN A N 1
ATOM 1275 C CA . GLN A 1 159 ? -9.622 28.047 30.675 1.00 89.31 159 GLN A CA 1
ATOM 1276 C C . GLN A 1 159 ? -8.170 27.806 31.106 1.00 89.31 159 GLN A C 1
ATOM 1278 O O . GLN A 1 159 ? -7.924 27.534 32.281 1.00 89.31 159 GLN A O 1
ATOM 1283 N N . LEU A 1 160 ? -7.212 27.827 30.180 1.00 85.75 160 LEU A N 1
ATOM 1284 C CA . LEU A 1 160 ? -5.784 27.646 30.456 1.00 85.75 160 LEU A CA 1
ATOM 1285 C C . LEU A 1 160 ? -5.031 28.968 30.640 1.00 85.75 160 LEU A C 1
ATOM 1287 O O . LEU A 1 160 ? -3.831 28.934 30.902 1.00 85.75 160 LEU A O 1
ATOM 1291 N N . HIS A 1 161 ? -5.712 30.111 30.510 1.00 87.50 161 HIS A N 1
ATOM 1292 C CA . HIS A 1 161 ? -5.111 31.446 30.573 1.00 87.50 161 HIS A CA 1
ATOM 1293 C C . HIS A 1 161 ? -3.904 31.604 29.632 1.00 87.50 161 HIS A C 1
ATOM 1295 O O . HIS A 1 161 ? -2.889 32.203 29.989 1.00 87.50 161 HIS A O 1
ATOM 1301 N N . LEU A 1 162 ? -4.001 31.044 28.419 1.00 86.75 162 LEU A N 1
ATOM 1302 C CA . LEU A 1 162 ? -2.901 31.104 27.458 1.00 86.75 162 LEU A CA 1
ATOM 1303 C C . LEU A 1 162 ? -2.676 32.541 26.945 1.00 86.75 162 LEU A C 1
ATOM 1305 O O . LEU A 1 162 ? -3.648 33.284 26.761 1.00 86.75 162 LEU A O 1
ATOM 1309 N N . PRO A 1 163 ? -1.417 32.924 26.647 1.00 86.62 163 PRO A N 1
ATOM 1310 C CA . PRO A 1 163 ? -1.079 34.260 26.161 1.00 86.62 163 PRO A CA 1
ATOM 1311 C C . PRO A 1 163 ? -1.845 34.679 24.898 1.00 86.62 163 PRO A C 1
ATOM 1313 O O . PRO A 1 163 ? -2.294 33.856 24.097 1.00 86.62 163 PRO A O 1
ATOM 1316 N N . SER A 1 164 ? -1.916 35.990 24.656 1.00 85.75 164 SER A N 1
ATOM 1317 C CA . SER A 1 164 ? -2.522 36.566 23.445 1.00 85.75 164 SER A CA 1
ATOM 1318 C C . SER A 1 164 ? -1.845 36.119 22.144 1.00 85.75 164 SER A C 1
ATOM 1320 O O . SER A 1 164 ? -2.481 36.164 21.095 1.00 85.75 164 SER A O 1
ATOM 1322 N N . SER A 1 165 ? -0.605 35.616 22.203 1.00 85.50 165 SER A N 1
ATOM 1323 C CA . SER A 1 165 ? 0.105 35.025 21.059 1.00 85.50 165 SER A CA 1
ATOM 1324 C C . SER A 1 165 ? -0.601 33.808 20.451 1.00 85.50 165 SER A C 1
ATOM 1326 O O . SER A 1 165 ? -0.297 33.436 19.326 1.00 85.50 165 SER A O 1
ATOM 1328 N N . PHE A 1 166 ? -1.538 33.189 21.177 1.00 85.12 166 PHE A N 1
ATOM 1329 C CA . PHE A 1 166 ? -2.342 32.061 20.698 1.00 85.12 166 PHE A CA 1
ATOM 1330 C C . PHE A 1 166 ? -3.628 32.485 19.969 1.00 85.12 166 PHE A C 1
ATOM 1332 O O . PHE A 1 166 ? -4.410 31.633 19.547 1.00 85.12 166 PHE A O 1
ATOM 1339 N N . ASN A 1 167 ? -3.886 33.791 19.838 1.00 84.06 167 ASN A N 1
ATOM 1340 C CA . ASN A 1 167 ? -5.059 34.302 19.132 1.00 84.06 167 ASN A CA 1
ATOM 1341 C C . ASN A 1 167 ? -4.957 34.069 17.623 1.00 84.06 167 ASN A C 1
ATOM 1343 O O . ASN A 1 167 ? -3.904 34.283 17.031 1.00 84.06 167 ASN A O 1
ATOM 1347 N N . ASN A 1 168 ? -6.084 33.709 17.001 1.00 84.38 168 ASN A N 1
ATOM 1348 C CA . ASN A 1 168 ? -6.239 33.572 15.547 1.00 84.38 168 ASN A CA 1
ATOM 1349 C C . ASN A 1 168 ? -5.257 32.592 14.876 1.00 84.38 168 ASN A C 1
ATOM 1351 O O . ASN A 1 168 ? -5.052 32.661 13.665 1.00 84.38 168 ASN A O 1
ATOM 1355 N N . LEU A 1 169 ? -4.666 31.667 15.638 1.00 86.25 169 LEU A N 1
ATOM 1356 C CA . LEU A 1 169 ? -3.831 30.616 15.070 1.00 86.25 169 LEU A CA 1
ATOM 1357 C C . LEU A 1 169 ? -4.695 29.581 14.328 1.00 86.25 169 LEU A C 1
ATOM 1359 O O . LEU A 1 169 ? -5.727 29.154 14.858 1.00 86.25 169 LEU A O 1
ATOM 1363 N N . PRO A 1 170 ? -4.260 29.111 13.144 1.00 90.12 170 PRO A N 1
ATOM 1364 C CA . PRO A 1 170 ? -4.825 27.924 12.514 1.00 90.12 170 PRO A CA 1
ATOM 1365 C C . PRO A 1 170 ? -4.797 26.730 13.474 1.00 90.12 170 PRO A C 1
ATOM 1367 O O . PRO A 1 170 ? -3.840 26.573 14.233 1.00 90.12 170 PRO A O 1
ATOM 1370 N N . LYS A 1 171 ? -5.805 25.850 13.408 1.00 90.75 171 LYS A N 1
ATOM 1371 C CA . LYS A 1 171 ? -5.982 24.727 14.350 1.00 90.75 171 LYS A CA 1
ATOM 1372 C C . LYS A 1 171 ? -4.696 23.925 14.582 1.00 90.75 171 LYS A C 1
ATOM 1374 O O . LYS A 1 171 ? -4.286 23.770 15.725 1.00 90.75 171 LYS A O 1
ATOM 1379 N N . ASN A 1 172 ? -4.018 23.490 13.521 1.00 88.25 172 ASN A N 1
ATOM 1380 C CA . ASN A 1 172 ? -2.801 22.679 13.651 1.00 88.25 172 ASN A CA 1
ATOM 1381 C C . ASN A 1 172 ? -1.653 23.448 14.333 1.00 88.25 172 ASN A C 1
ATOM 1383 O O . ASN A 1 172 ? -0.945 22.881 15.158 1.00 88.25 172 ASN A O 1
ATOM 1387 N N . GLN A 1 173 ? -1.512 24.749 14.050 1.00 89.19 173 GLN A N 1
ATOM 1388 C CA . GLN A 1 173 ? -0.498 25.604 14.684 1.00 89.19 173 GLN A CA 1
ATOM 1389 C C . GLN A 1 173 ? -0.831 25.913 16.145 1.00 89.19 173 GLN A C 1
ATOM 1391 O O . GLN A 1 173 ? 0.069 26.017 16.976 1.00 89.19 173 GLN A O 1
ATOM 1396 N N . PHE A 1 174 ? -2.117 26.058 16.472 1.00 92.12 174 PHE A N 1
ATOM 1397 C CA . PHE A 1 174 ? -2.572 26.187 17.850 1.00 92.12 174 PHE A CA 1
ATOM 1398 C C . PHE A 1 174 ? -2.206 24.931 18.644 1.00 92.12 174 PHE A C 1
ATOM 1400 O O . PHE A 1 174 ? -1.572 25.039 19.689 1.00 92.12 174 PHE A O 1
ATOM 1407 N N . ILE A 1 175 ? -2.548 23.748 18.120 1.00 91.62 175 ILE A N 1
ATOM 1408 C CA . ILE A 1 175 ? -2.280 22.458 18.769 1.00 91.62 175 ILE A CA 1
ATOM 1409 C C . ILE A 1 175 ? -0.782 22.291 19.030 1.00 91.62 175 ILE A C 1
ATOM 1411 O O . ILE A 1 175 ? -0.391 22.090 20.179 1.00 91.62 175 ILE A O 1
ATOM 1415 N N . SER A 1 176 ? 0.059 22.464 18.004 1.00 90.88 176 SER A N 1
ATOM 1416 C CA . SER A 1 176 ? 1.511 22.319 18.154 1.00 90.88 176 SER A CA 1
ATOM 1417 C C . SER A 1 176 ? 2.080 23.312 19.172 1.00 90.88 176 SER A C 1
ATOM 1419 O O . SER A 1 176 ? 2.861 22.938 20.043 1.00 90.88 176 SER A O 1
ATOM 1421 N N . SER A 1 177 ? 1.635 24.571 19.125 1.00 90.69 177 SER A N 1
ATOM 1422 C CA . SER A 1 177 ? 2.122 25.620 20.027 1.00 90.69 177 SER A CA 1
ATOM 1423 C C . SER A 1 177 ? 1.705 25.380 21.480 1.00 90.69 177 SER A C 1
ATOM 1425 O O . SER A 1 177 ? 2.463 25.702 22.394 1.00 90.69 177 SER A O 1
ATOM 1427 N N . VAL A 1 178 ? 0.502 24.842 21.717 1.00 90.81 178 VAL A N 1
ATOM 1428 C CA . VAL A 1 178 ? 0.005 24.549 23.072 1.00 90.81 178 VAL A CA 1
ATOM 1429 C C . VAL A 1 178 ? 0.748 23.363 23.668 1.00 90.81 178 VAL A C 1
ATOM 1431 O O . VAL A 1 178 ? 1.157 23.431 24.827 1.00 90.81 178 VAL A O 1
ATOM 1434 N N . LEU A 1 179 ? 0.976 22.310 22.879 1.00 90.81 179 LEU A N 1
ATOM 1435 C CA . LEU A 1 179 ? 1.769 21.158 23.307 1.00 90.81 179 LEU A CA 1
ATOM 1436 C C . LEU A 1 179 ? 3.196 21.582 23.674 1.00 90.81 179 LEU A C 1
ATOM 1438 O O . LEU A 1 179 ? 3.653 21.281 24.777 1.00 90.81 179 LEU A O 1
ATOM 1442 N N . ASP A 1 180 ? 3.850 22.373 22.819 1.00 89.19 180 ASP A N 1
ATOM 1443 C CA . ASP A 1 180 ? 5.183 22.928 23.080 1.00 89.19 180 ASP A CA 1
ATOM 1444 C C . ASP A 1 180 ? 5.222 23.807 24.334 1.00 89.19 180 ASP A C 1
ATOM 1446 O O . ASP A 1 180 ? 6.177 23.763 25.115 1.00 89.19 180 ASP A O 1
ATOM 1450 N N . TYR A 1 181 ? 4.200 24.642 24.525 1.00 88.00 181 TYR A N 1
ATOM 1451 C CA . TYR A 1 181 ? 4.097 25.528 25.678 1.00 88.00 181 TYR A CA 1
ATOM 1452 C C . TYR A 1 181 ? 3.966 24.736 26.981 1.00 88.00 181 TYR A C 1
ATOM 1454 O O . TYR A 1 181 ? 4.697 25.004 27.935 1.00 88.00 181 TYR A O 1
ATOM 1462 N N . CYS A 1 182 ? 3.095 23.726 27.011 1.00 85.75 182 CYS A N 1
ATOM 1463 C CA . CYS A 1 182 ? 2.919 22.857 28.171 1.00 85.75 182 CYS A CA 1
ATOM 1464 C C . CYS A 1 182 ? 4.153 21.986 28.445 1.00 85.75 182 CYS A C 1
ATOM 1466 O O . CYS A 1 182 ? 4.484 21.779 29.609 1.00 85.75 182 CYS A O 1
ATOM 1468 N N . ALA A 1 183 ? 4.853 21.513 27.409 1.00 84.75 183 ALA A N 1
ATOM 1469 C CA . ALA A 1 183 ? 6.060 20.696 27.556 1.00 84.75 183 ALA A CA 1
ATOM 1470 C C . ALA A 1 183 ? 7.249 21.476 28.148 1.00 84.75 183 ALA A C 1
ATOM 1472 O O . ALA A 1 183 ? 8.064 20.914 28.876 1.00 84.75 183 ALA A O 1
ATOM 1473 N N . LYS A 1 184 ? 7.351 22.782 27.867 1.00 84.44 184 LYS A N 1
ATOM 1474 C CA . LYS A 1 184 ? 8.437 23.647 28.370 1.00 84.44 184 LYS A CA 1
ATOM 1475 C C . LYS A 1 184 ? 8.270 24.062 29.832 1.00 84.44 184 LYS A C 1
ATOM 1477 O O . LYS A 1 184 ? 9.234 24.510 30.455 1.00 84.44 184 LYS A O 1
ATOM 1482 N N . GLN A 1 185 ? 7.066 23.955 30.384 1.00 80.44 185 GLN A N 1
ATOM 1483 C CA . GLN A 1 185 ? 6.802 24.318 31.771 1.00 80.44 185 GLN A CA 1
ATOM 1484 C C . GLN A 1 185 ? 7.273 23.209 32.717 1.00 80.44 185 GLN A C 1
ATOM 1486 O O . GLN A 1 185 ? 6.824 22.070 32.626 1.00 80.44 185 GLN A O 1
ATOM 1491 N N . LYS A 1 186 ? 8.163 23.543 33.660 1.00 65.75 186 LYS A N 1
ATOM 1492 C CA . LYS A 1 186 ? 8.616 22.598 34.689 1.00 65.75 186 LYS A CA 1
ATOM 1493 C C . LYS A 1 186 ? 7.530 22.438 35.761 1.00 65.75 186 LYS A C 1
ATOM 1495 O O . LYS A 1 186 ? 7.212 23.426 36.425 1.00 65.75 186 LYS A O 1
ATOM 1500 N N . PRO A 1 187 ? 6.963 21.237 35.961 1.00 71.12 187 PRO A N 1
ATOM 1501 C CA . PRO A 1 187 ? 6.003 21.022 37.033 1.00 71.12 187 PRO A CA 1
ATOM 1502 C C . PRO A 1 187 ? 6.702 21.059 38.399 1.00 71.12 187 PRO A C 1
ATOM 1504 O O . PRO A 1 187 ? 7.773 20.482 38.565 1.00 71.12 187 PRO A O 1
ATOM 1507 N N . LEU A 1 188 ? 6.083 21.713 39.387 1.00 62.91 188 LEU A N 1
ATOM 1508 C CA . LEU A 1 188 ? 6.546 21.696 40.785 1.00 62.91 188 LEU A CA 1
ATOM 1509 C C . LEU A 1 188 ? 6.276 20.341 41.465 1.00 62.91 188 LEU A C 1
ATOM 1511 O O . LEU A 1 188 ? 7.027 19.940 42.347 1.00 62.91 188 LEU A O 1
ATOM 1515 N N . LEU A 1 189 ? 5.224 19.628 41.042 1.00 61.84 189 LEU A N 1
ATOM 1516 C CA . LEU A 1 189 ? 4.853 18.283 41.499 1.00 61.84 189 LEU A CA 1
ATOM 1517 C C . LEU A 1 189 ? 4.263 17.477 40.320 1.00 61.84 189 LEU A C 1
ATOM 1519 O O . LEU A 1 189 ? 3.598 18.074 39.469 1.00 61.84 189 LEU A O 1
ATOM 1523 N N . PRO A 1 190 ? 4.417 16.136 40.269 1.00 58.91 190 PRO A N 1
ATOM 1524 C CA . PRO A 1 190 ? 3.945 15.312 39.144 1.00 58.91 190 PRO A CA 1
ATOM 1525 C C . PRO A 1 190 ? 2.441 15.440 38.841 1.00 58.91 190 PRO A C 1
ATOM 1527 O O . PRO A 1 190 ? 2.034 15.436 37.682 1.00 58.91 190 PRO A O 1
ATOM 1530 N N . HIS A 1 191 ? 1.611 15.616 39.874 1.00 64.44 191 HIS A N 1
ATOM 1531 C CA . HIS A 1 191 ? 0.154 15.765 39.756 1.00 64.44 191 HIS A CA 1
ATOM 1532 C C . HIS A 1 191 ? -0.299 17.167 39.306 1.00 64.44 191 HIS A C 1
ATOM 1534 O O . HIS A 1 191 ? -1.472 17.362 38.997 1.00 64.44 191 HIS A O 1
ATOM 1540 N N . LEU A 1 192 ? 0.618 18.138 39.247 1.00 66.62 192 LEU A N 1
ATOM 1541 C CA . LEU A 1 192 ? 0.387 19.497 38.744 1.00 66.62 192 LEU A CA 1
ATOM 1542 C C . LEU A 1 192 ? 0.937 19.674 37.326 1.00 66.62 192 LEU A C 1
ATOM 1544 O O . LEU A 1 192 ? 1.204 20.801 36.906 1.00 66.62 192 LEU A O 1
ATOM 1548 N N . SER A 1 193 ? 1.160 18.581 36.586 1.00 79.44 193 SER A N 1
ATOM 1549 C CA . SER A 1 193 ? 1.744 18.715 35.259 1.00 79.44 193 SER A CA 1
ATOM 1550 C C . SER A 1 193 ? 0.803 19.499 34.325 1.00 79.44 193 SER A C 1
ATOM 1552 O O . SER A 1 193 ? -0.385 19.169 34.210 1.00 79.44 193 SER A O 1
ATOM 1554 N N . PRO A 1 194 ? 1.308 20.543 33.641 1.00 82.50 194 PRO A N 1
ATOM 1555 C CA . PRO A 1 194 ? 0.510 21.345 32.711 1.00 82.50 194 PRO A CA 1
ATOM 1556 C C . PRO A 1 194 ? -0.140 20.499 31.615 1.00 82.50 194 PRO A C 1
ATOM 1558 O O . PRO A 1 194 ? -1.263 20.771 31.198 1.00 82.50 194 PRO A O 1
ATOM 1561 N N . LEU A 1 195 ? 0.534 19.421 31.205 1.00 85.62 195 LEU A N 1
ATOM 1562 C CA . LEU A 1 195 ? 0.026 18.469 30.225 1.00 85.62 195 LEU A CA 1
ATOM 1563 C C . LEU A 1 195 ? -1.148 17.635 30.767 1.00 85.62 195 LEU A C 1
ATOM 1565 O O . LEU A 1 195 ? -2.118 17.418 30.044 1.00 85.62 195 LEU A O 1
ATOM 1569 N N . LEU A 1 196 ? -1.118 17.200 32.034 1.00 85.81 196 LEU A N 1
ATOM 1570 C CA . LEU A 1 196 ? -2.257 16.510 32.657 1.00 85.81 196 LEU A CA 1
ATOM 1571 C C . LEU A 1 196 ? -3.458 17.449 32.818 1.00 85.81 196 LEU A C 1
ATOM 1573 O O . LEU A 1 196 ? -4.591 17.049 32.545 1.00 85.81 196 LEU A O 1
ATOM 1577 N N . ALA A 1 197 ? -3.223 18.705 33.210 1.00 86.50 197 ALA A N 1
ATOM 1578 C CA . ALA A 1 197 ? -4.278 19.712 33.315 1.00 86.50 197 ALA A CA 1
ATOM 1579 C C . ALA A 1 197 ? -4.914 20.024 31.948 1.00 86.50 197 ALA A C 1
ATOM 1581 O O . ALA A 1 197 ? -6.143 20.079 31.844 1.00 86.50 197 ALA A O 1
ATOM 1582 N N . LEU A 1 198 ? -4.088 20.166 30.903 1.00 90.19 198 LEU A N 1
ATOM 1583 C CA . LEU A 1 198 ? -4.519 20.309 29.511 1.00 90.19 198 LEU A CA 1
ATOM 1584 C C . LEU A 1 198 ? -5.398 19.130 29.089 1.00 90.19 198 LEU A C 1
ATOM 1586 O O . LEU A 1 198 ? -6.526 19.352 28.658 1.00 90.19 198 LEU A O 1
ATOM 1590 N N . LYS A 1 199 ? -4.924 17.889 29.271 1.00 90.69 199 LYS A N 1
ATOM 1591 C CA . LYS A 1 199 ? -5.683 16.674 28.932 1.00 90.69 199 LYS A CA 1
ATOM 1592 C C . LYS A 1 199 ? -7.027 16.627 29.651 1.00 90.69 199 LYS A C 1
ATOM 1594 O O . LYS A 1 199 ? -8.048 16.415 29.007 1.00 90.69 199 LYS A O 1
ATOM 1599 N N . LYS A 1 200 ? -7.047 16.867 30.967 1.00 90.81 200 LYS A N 1
ATOM 1600 C CA . LYS A 1 200 ? -8.278 16.826 31.771 1.00 90.81 200 LYS A CA 1
ATOM 1601 C C . LYS A 1 200 ? -9.306 17.848 31.279 1.00 90.81 200 LYS A C 1
ATOM 1603 O O . LYS A 1 200 ? -10.460 17.491 31.073 1.00 90.81 200 LYS A O 1
ATOM 1608 N N . LYS A 1 201 ? -8.891 19.100 31.048 1.00 92.25 201 LYS A N 1
ATOM 1609 C CA . LYS A 1 201 ? -9.777 20.155 30.523 1.00 92.25 201 LYS A CA 1
ATOM 1610 C C . LYS A 1 201 ? -10.236 19.864 29.094 1.00 92.25 201 LYS A C 1
ATOM 1612 O O . LYS A 1 201 ? -11.413 20.018 28.787 1.00 92.25 201 LYS A O 1
ATOM 1617 N N . ALA A 1 202 ? -9.331 19.392 28.240 1.00 93.19 202 ALA A N 1
ATOM 1618 C CA . ALA A 1 202 ? -9.647 19.047 26.862 1.00 93.19 202 ALA A CA 1
ATOM 1619 C C . ALA A 1 202 ? -10.651 17.884 26.779 1.00 93.19 202 ALA A C 1
ATOM 1621 O O . ALA A 1 202 ? -11.637 18.009 26.060 1.00 93.19 202 ALA A O 1
ATOM 1622 N N . LYS A 1 203 ? -10.480 16.811 27.568 1.00 92.69 203 LYS A N 1
ATOM 1623 C CA . LYS A 1 203 ? -11.443 15.696 27.643 1.00 92.69 203 LYS A CA 1
ATOM 1624 C C . LYS A 1 203 ? -12.830 16.146 28.112 1.00 92.69 203 LYS A C 1
ATOM 1626 O O . LYS A 1 203 ? -13.826 15.739 27.524 1.00 92.69 203 LYS A O 1
ATOM 1631 N N . LEU A 1 204 ? -12.901 17.036 29.110 1.00 92.19 204 LEU A N 1
ATOM 1632 C CA . LEU A 1 204 ? -14.175 17.597 29.586 1.00 92.19 204 LEU A CA 1
ATOM 1633 C C . LEU A 1 204 ? -14.929 18.363 28.486 1.00 92.19 204 LEU A C 1
ATOM 1635 O O . LEU A 1 204 ? -16.148 18.265 28.403 1.00 92.19 204 LEU A O 1
ATOM 1639 N N . LEU A 1 205 ? -14.216 19.109 27.635 1.00 93.25 205 LEU A N 1
ATOM 1640 C CA . LEU A 1 205 ? -14.815 19.803 26.488 1.00 93.25 205 LEU A CA 1
ATOM 1641 C C . LEU A 1 205 ? -15.158 18.846 25.340 1.00 93.25 205 LEU A C 1
ATOM 1643 O O . LEU A 1 205 ? -16.097 19.094 24.581 1.00 93.25 205 LEU A O 1
ATOM 1647 N N . LEU A 1 206 ? -14.378 17.780 25.171 1.00 92.56 206 LEU A N 1
ATOM 1648 C CA . LEU A 1 206 ? -14.522 16.845 24.067 1.00 92.56 206 LEU A CA 1
ATOM 1649 C C . LEU A 1 206 ? -15.830 16.047 24.167 1.00 92.56 206 LEU A C 1
ATOM 1651 O O . LEU A 1 206 ? -16.582 16.001 23.189 1.00 92.56 206 LEU A O 1
ATOM 1655 N N . GLY A 1 207 ? -16.127 15.510 25.351 1.00 91.44 207 GLY A N 1
ATOM 1656 C CA . GLY A 1 207 ? -17.239 14.585 25.572 1.00 91.44 207 GLY A CA 1
ATOM 1657 C C . GLY A 1 207 ? -16.911 13.156 25.126 1.00 91.44 207 GLY A C 1
ATOM 1658 O O . GLY A 1 207 ? -15.749 12.821 24.896 1.00 91.44 207 GLY A O 1
ATOM 1659 N N . SER A 1 208 ? -17.945 12.317 25.005 1.00 94.38 208 SER A N 1
ATOM 1660 C CA . SER A 1 208 ? -17.776 10.894 24.686 1.00 94.38 208 SER A CA 1
ATOM 1661 C C . SER A 1 208 ? -17.208 10.686 23.282 1.00 94.38 208 SER A C 1
ATOM 1663 O O . SER A 1 208 ? -17.673 11.279 22.297 1.00 94.38 208 SER A O 1
ATOM 1665 N N . CYS A 1 209 ? -16.196 9.829 23.206 1.00 96.50 209 CYS A N 1
ATOM 1666 C CA . CYS A 1 209 ? -15.526 9.440 21.976 1.00 96.50 209 CYS A CA 1
ATOM 1667 C C . CYS A 1 209 ? -15.374 7.926 21.926 1.00 96.50 209 CYS A C 1
ATOM 1669 O O . CYS A 1 209 ? -15.280 7.273 22.961 1.00 96.50 209 CYS A O 1
ATOM 1671 N N . VAL A 1 210 ? -15.322 7.398 20.709 1.00 97.31 210 VAL A N 1
ATOM 1672 C CA . VAL A 1 210 ? -15.099 5.979 20.447 1.00 97.31 210 VAL A CA 1
ATOM 1673 C C . VAL A 1 210 ? -14.095 5.793 19.317 1.00 97.31 210 VAL A C 1
ATOM 1675 O O . VAL A 1 210 ? -13.990 6.640 18.427 1.00 97.31 210 VAL A O 1
ATOM 1678 N N . CYS A 1 211 ? -13.377 4.680 19.331 1.00 97.50 211 CYS A N 1
ATOM 1679 C CA . CYS A 1 211 ? -12.527 4.218 18.237 1.00 97.50 211 CYS A CA 1
ATOM 1680 C C . CYS A 1 211 ? -12.741 2.715 18.048 1.00 97.50 211 CYS A C 1
ATOM 1682 O O . CYS A 1 211 ? -13.085 2.027 19.006 1.00 97.50 211 CYS A O 1
ATOM 1684 N N . VAL A 1 212 ? -12.547 2.190 16.836 1.00 98.06 212 VAL A N 1
ATOM 1685 C CA . VAL A 1 212 ? -12.456 0.731 16.657 1.00 98.06 212 VAL A CA 1
ATOM 1686 C C . VAL A 1 212 ? -11.206 0.255 17.380 1.00 98.06 212 VAL A C 1
ATOM 1688 O O . VAL A 1 212 ? -10.136 0.822 17.149 1.00 98.06 212 VAL A O 1
ATOM 1691 N N . SER A 1 213 ? -11.343 -0.744 18.257 1.00 97.81 213 SER A N 1
ATOM 1692 C CA . SER A 1 213 ? -10.203 -1.206 19.047 1.00 97.81 213 SER A CA 1
ATOM 1693 C C . SER A 1 213 ? -9.098 -1.723 18.134 1.00 97.81 213 SER A C 1
ATOM 1695 O O . SER A 1 213 ? -9.374 -2.287 17.072 1.00 97.81 213 SER A O 1
ATOM 1697 N N . GLU A 1 214 ? -7.840 -1.527 18.526 1.00 95.69 214 GLU A N 1
ATOM 1698 C CA . GLU A 1 214 ? -6.690 -1.914 17.699 1.00 95.69 214 GLU A CA 1
ATOM 1699 C C . GLU A 1 214 ? -6.714 -3.413 17.358 1.00 95.69 214 GLU A C 1
ATOM 1701 O O . GLU A 1 214 ? -6.529 -3.795 16.204 1.00 95.69 214 GLU A O 1
ATOM 1706 N N . ALA A 1 215 ? -7.070 -4.259 18.330 1.00 96.31 215 ALA A N 1
ATOM 1707 C CA . ALA A 1 215 ? -7.246 -5.693 18.119 1.00 96.31 215 ALA A CA 1
ATOM 1708 C C . ALA A 1 215 ? -8.329 -6.002 17.068 1.00 96.31 215 ALA 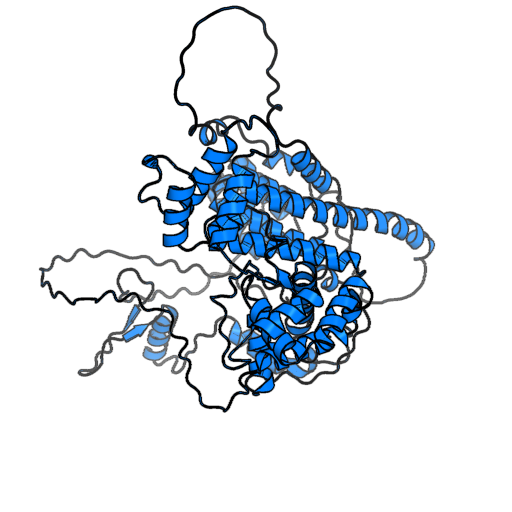A C 1
ATOM 1710 O O . ALA A 1 215 ? -8.104 -6.808 16.164 1.00 96.31 215 ALA A O 1
ATOM 1711 N N . CYS A 1 216 ? -9.492 -5.342 17.146 1.00 97.69 216 CYS A N 1
ATOM 1712 C CA . CYS A 1 216 ? -10.568 -5.535 16.175 1.00 97.69 216 CYS A CA 1
ATOM 1713 C C . CYS A 1 216 ? -10.175 -5.040 14.781 1.00 97.69 216 CYS A C 1
ATOM 1715 O O . CYS A 1 216 ? -10.418 -5.727 13.787 1.00 97.69 216 CYS A O 1
ATOM 1717 N N . PHE A 1 217 ? -9.559 -3.859 14.712 1.00 96.44 217 PHE A N 1
ATOM 1718 C CA . PHE A 1 217 ? -9.114 -3.264 13.461 1.00 96.44 217 PHE A CA 1
ATOM 1719 C C . PHE A 1 217 ? -8.090 -4.161 12.761 1.00 96.44 217 PHE A C 1
ATOM 1721 O O . PHE A 1 217 ? -8.251 -4.455 11.580 1.00 96.44 217 PHE A O 1
ATOM 1728 N N . ASN A 1 218 ? -7.099 -4.669 13.498 1.00 95.38 218 ASN A N 1
ATOM 1729 C CA . ASN A 1 218 ? -6.064 -5.542 12.950 1.00 95.38 218 ASN A CA 1
ATOM 1730 C C . ASN A 1 218 ? -6.635 -6.862 12.423 1.00 95.38 218 ASN A C 1
ATOM 1732 O O . ASN A 1 218 ? -6.311 -7.247 11.304 1.00 95.38 218 ASN A O 1
ATOM 1736 N N . VAL A 1 219 ? -7.537 -7.526 13.156 1.00 97.00 219 VAL A N 1
ATOM 1737 C CA . VAL A 1 219 ? -8.168 -8.775 12.682 1.00 97.00 219 VAL A CA 1
ATOM 1738 C C . VAL A 1 219 ? -8.956 -8.545 11.391 1.00 97.00 219 VAL A C 1
ATOM 1740 O O . VAL A 1 219 ? -8.831 -9.318 10.441 1.00 97.00 219 VAL A O 1
ATOM 1743 N N . PHE A 1 220 ? -9.750 -7.474 11.316 1.00 96.94 220 PHE A N 1
ATOM 1744 C CA . PHE A 1 220 ? -10.535 -7.179 10.114 1.00 96.94 220 PHE A CA 1
ATOM 1745 C C . PHE A 1 220 ? -9.657 -6.762 8.930 1.00 96.94 220 PHE A C 1
ATOM 1747 O O . PHE A 1 220 ? -9.932 -7.152 7.794 1.00 96.94 220 PHE A O 1
ATOM 1754 N N . SER A 1 221 ? -8.578 -6.021 9.178 1.00 95.12 221 SER A N 1
ATOM 1755 C CA . SER A 1 221 ? -7.608 -5.628 8.151 1.00 95.12 221 SER A CA 1
ATOM 1756 C C . SER A 1 221 ? -6.800 -6.817 7.633 1.00 95.12 221 SER A C 1
ATOM 1758 O O . SER A 1 221 ? -6.617 -6.932 6.424 1.00 95.12 221 SER A O 1
ATOM 1760 N N . GLN A 1 222 ? -6.415 -7.759 8.498 1.00 95.50 222 GLN A N 1
ATOM 1761 C CA . GLN A 1 222 ? -5.803 -9.027 8.090 1.00 95.50 222 GLN A CA 1
ATOM 1762 C C . GLN A 1 222 ? -6.749 -9.867 7.220 1.00 95.50 222 GLN A C 1
ATOM 1764 O O . GLN A 1 222 ? -6.327 -10.401 6.196 1.00 95.50 222 GLN A O 1
ATOM 1769 N N . ILE A 1 223 ? -8.038 -9.947 7.576 1.00 95.62 223 ILE A N 1
ATOM 1770 C CA . ILE A 1 223 ? -9.052 -10.624 6.750 1.00 95.62 223 ILE A CA 1
ATOM 1771 C C . ILE A 1 223 ? -9.216 -9.924 5.400 1.00 95.62 223 ILE A C 1
ATOM 1773 O O . ILE A 1 223 ? -9.276 -10.596 4.376 1.00 95.62 223 ILE A O 1
ATOM 1777 N N . SER A 1 224 ? -9.274 -8.591 5.380 1.00 94.06 224 SER A N 1
ATOM 1778 C CA . SER A 1 224 ? -9.390 -7.818 4.138 1.00 94.06 224 SER A CA 1
ATOM 1779 C C . SER A 1 224 ? -8.180 -8.035 3.226 1.00 94.06 224 SER A C 1
ATOM 1781 O O . SER A 1 224 ? -8.349 -8.245 2.026 1.00 94.06 224 SER A O 1
ATOM 1783 N N . LEU A 1 225 ? -6.970 -8.064 3.793 1.00 93.75 225 LEU A N 1
ATOM 1784 C CA . LEU A 1 225 ? -5.755 -8.392 3.053 1.00 93.75 225 LEU A CA 1
ATOM 1785 C C . LEU A 1 225 ? -5.819 -9.815 2.489 1.00 93.75 225 LEU A C 1
ATOM 1787 O O . LEU A 1 225 ? -5.657 -9.985 1.287 1.00 93.75 225 LEU A O 1
ATOM 1791 N N . LEU A 1 226 ? -6.110 -10.826 3.315 1.00 93.25 226 LEU A N 1
ATOM 1792 C CA . LEU A 1 226 ? -6.225 -12.216 2.852 1.00 93.25 226 LEU A CA 1
ATOM 1793 C C . LEU A 1 226 ? -7.280 -12.369 1.759 1.00 93.25 226 LEU A C 1
ATOM 1795 O O . LEU A 1 226 ? -7.027 -13.034 0.761 1.00 93.25 226 LEU A O 1
ATOM 1799 N N . PHE A 1 227 ? -8.434 -11.718 1.915 1.00 92.56 227 PHE A N 1
ATOM 1800 C CA . PHE A 1 227 ? -9.470 -11.716 0.894 1.00 92.56 227 PHE A CA 1
ATOM 1801 C C . PHE A 1 227 ? -8.927 -11.149 -0.422 1.00 92.56 227 PHE A C 1
ATOM 1803 O O . PHE A 1 227 ? -9.006 -11.831 -1.436 1.00 92.56 227 PHE A O 1
ATOM 1810 N N . SER A 1 228 ? -8.285 -9.976 -0.396 1.00 90.38 228 SER A N 1
ATOM 1811 C CA . SER A 1 228 ? -7.638 -9.385 -1.577 1.00 90.38 228 SER A CA 1
ATOM 1812 C C . SER A 1 228 ? -6.640 -10.336 -2.238 1.00 90.38 228 SER A C 1
ATOM 1814 O O . SER A 1 228 ? -6.712 -10.571 -3.444 1.00 90.38 228 SER A O 1
ATOM 1816 N N . LEU A 1 229 ? -5.737 -10.931 -1.451 1.00 88.62 229 LEU A N 1
ATOM 1817 C CA . LEU A 1 229 ? -4.722 -11.854 -1.961 1.00 88.62 229 LEU A CA 1
ATOM 1818 C C . LEU A 1 229 ? -5.359 -13.082 -2.621 1.00 88.62 229 LEU A C 1
ATOM 1820 O O . LEU A 1 229 ? -4.895 -13.506 -3.670 1.00 88.62 229 LEU A O 1
ATOM 1824 N N . ILE A 1 230 ? -6.439 -13.625 -2.056 1.00 87.62 230 ILE A N 1
ATOM 1825 C CA . ILE A 1 230 ? -7.157 -14.779 -2.615 1.00 87.62 230 ILE A CA 1
ATOM 1826 C C . ILE A 1 230 ? -7.916 -14.403 -3.898 1.00 87.62 230 ILE A C 1
ATOM 1828 O O . ILE A 1 230 ? -7.993 -15.217 -4.816 1.00 87.62 230 ILE A O 1
ATOM 1832 N N . THR A 1 231 ? -8.484 -13.194 -3.981 1.00 84.69 231 THR A N 1
ATOM 1833 C CA . THR A 1 231 ? -9.374 -12.798 -5.087 1.00 84.69 231 THR A CA 1
ATOM 1834 C C . THR A 1 231 ? -8.664 -12.153 -6.276 1.00 84.69 231 THR A C 1
ATOM 1836 O O . THR A 1 231 ? -8.948 -12.490 -7.421 1.00 84.69 231 THR A O 1
ATOM 1839 N N . SER A 1 232 ? -7.747 -11.214 -6.048 1.00 77.62 232 SER A N 1
ATOM 1840 C CA . SER A 1 232 ? -7.044 -10.504 -7.128 1.00 77.62 232 SER A CA 1
ATOM 1841 C C . SER A 1 232 ? -5.585 -10.934 -7.253 1.00 77.62 232 SER A C 1
ATOM 1843 O O . SER A 1 232 ? -4.977 -10.726 -8.298 1.00 77.62 232 SER A O 1
ATOM 1845 N N . GLY A 1 233 ? -5.006 -11.511 -6.195 1.00 68.94 233 GLY A N 1
ATOM 1846 C CA . GLY A 1 233 ? -3.558 -11.679 -6.062 1.00 68.94 233 GLY A CA 1
ATOM 1847 C C . GLY A 1 233 ? -2.815 -10.359 -5.839 1.00 68.94 233 GLY A C 1
ATOM 1848 O O . GLY A 1 233 ? -1.609 -10.358 -5.581 1.00 68.94 233 GLY A O 1
ATOM 1849 N N . ASP A 1 234 ? -3.508 -9.223 -5.920 1.00 69.94 234 ASP A N 1
ATOM 1850 C CA . ASP A 1 234 ? -2.909 -7.903 -5.827 1.00 69.94 234 ASP A CA 1
ATOM 1851 C C . ASP A 1 234 ? -2.785 -7.453 -4.375 1.00 69.94 234 ASP A C 1
ATOM 1853 O O . ASP A 1 234 ? -3.684 -7.607 -3.542 1.00 69.94 234 ASP A O 1
ATOM 1857 N N . ILE A 1 235 ? -1.624 -6.867 -4.093 1.00 66.31 235 ILE A N 1
ATOM 1858 C CA . ILE A 1 235 ? -1.325 -6.216 -2.826 1.00 66.31 235 ILE A CA 1
ATOM 1859 C C . ILE A 1 235 ? -1.684 -4.748 -3.018 1.00 66.31 235 ILE A C 1
ATOM 1861 O O . ILE A 1 235 ? -0.871 -3.961 -3.504 1.00 66.31 235 ILE A O 1
ATOM 1865 N N . HIS A 1 236 ? -2.924 -4.391 -2.696 1.00 66.81 236 HIS A N 1
ATOM 1866 C CA . HIS A 1 236 ? -3.369 -3.005 -2.786 1.00 66.81 236 HIS A CA 1
ATOM 1867 C C . HIS A 1 236 ? -2.600 -2.124 -1.798 1.00 66.81 236 HIS A C 1
ATOM 1869 O O . HIS A 1 236 ? -2.415 -2.471 -0.639 1.00 66.81 236 HIS A O 1
ATOM 1875 N N . ASP A 1 237 ? -2.171 -0.959 -2.250 1.00 64.69 237 ASP A N 1
ATOM 1876 C CA . ASP A 1 237 ? -1.384 0.019 -1.502 1.00 64.69 237 ASP A CA 1
ATOM 1877 C C . ASP A 1 237 ? -2.229 1.163 -0.912 1.00 64.69 237 ASP A C 1
ATOM 1879 O O . ASP A 1 237 ? -1.676 2.160 -0.440 1.00 64.69 237 ASP A O 1
ATOM 1883 N N . ASP A 1 238 ? -3.558 1.013 -0.911 1.00 69.06 238 ASP A N 1
ATOM 1884 C CA . ASP A 1 238 ? -4.512 2.027 -0.460 1.00 69.06 238 ASP A CA 1
ATOM 1885 C C . ASP A 1 238 ? -5.159 1.678 0.896 1.00 69.06 238 ASP A C 1
ATOM 1887 O O . ASP A 1 238 ? -5.630 0.562 1.125 1.00 69.06 238 ASP A O 1
ATOM 1891 N N . GLU A 1 239 ? -5.255 2.682 1.775 1.00 71.81 239 GLU A N 1
ATOM 1892 C CA . GLU A 1 239 ? -6.012 2.641 3.033 1.00 71.81 239 GLU A CA 1
ATOM 1893 C C . GLU A 1 239 ? -7.521 2.402 2.799 1.00 71.81 239 GLU A C 1
ATOM 1895 O O . GLU A 1 239 ? -8.237 2.045 3.736 1.00 71.81 239 GLU A O 1
ATOM 1900 N N . THR A 1 240 ? -8.021 2.596 1.569 1.00 80.75 240 THR A N 1
ATOM 1901 C CA . THR A 1 240 ? -9.426 2.344 1.195 1.00 80.75 240 THR A CA 1
ATOM 1902 C C . THR A 1 240 ? -9.739 0.892 0.806 1.00 80.75 240 THR A C 1
ATOM 1904 O O . THR A 1 240 ? -10.837 0.595 0.313 1.00 80.75 240 THR A O 1
ATOM 1907 N N . LEU A 1 241 ? -8.795 -0.033 1.016 1.00 85.38 241 LEU A N 1
ATOM 1908 C CA . LEU A 1 241 ? -8.968 -1.447 0.682 1.00 85.38 241 LEU A CA 1
ATOM 1909 C C . LEU A 1 241 ? -10.294 -2.032 1.214 1.00 85.38 241 LEU A C 1
ATOM 1911 O O . LEU A 1 241 ? -11.045 -2.586 0.409 1.00 85.38 241 LEU A O 1
ATOM 1915 N N . PRO A 1 242 ? -10.670 -1.878 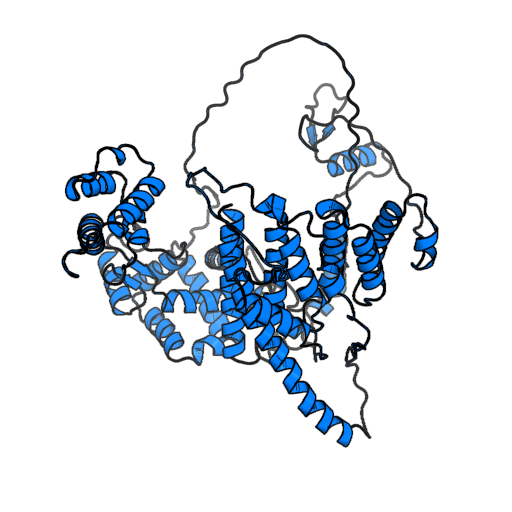2.500 1.00 87.69 242 PRO A N 1
ATOM 1916 C CA . PRO A 1 242 ? -11.918 -2.451 3.008 1.00 87.69 242 PRO A CA 1
ATOM 1917 C C . PRO A 1 242 ? -13.172 -1.967 2.263 1.00 87.69 242 PRO A C 1
ATOM 1919 O O . PRO A 1 242 ? -14.072 -2.753 1.963 1.00 87.69 242 PRO A O 1
ATOM 1922 N N . GLN A 1 243 ? -13.234 -0.676 1.931 1.00 88.31 243 GLN A N 1
ATOM 1923 C CA . GLN A 1 243 ? -14.348 -0.066 1.203 1.00 88.31 243 GLN A CA 1
ATOM 1924 C C . GLN A 1 243 ? -14.400 -0.586 -0.233 1.00 88.31 243 GLN A C 1
ATOM 1926 O O . GLN A 1 243 ? -15.474 -0.943 -0.721 1.00 88.31 243 GLN A O 1
ATOM 1931 N N . SER A 1 244 ? -13.235 -0.678 -0.877 1.00 87.75 244 SER A N 1
ATOM 1932 C CA . SER A 1 244 ? -13.089 -1.205 -2.232 1.00 87.75 244 SER A CA 1
ATOM 1933 C C . SER A 1 244 ? -13.544 -2.664 -2.321 1.00 87.75 244 SER A C 1
ATOM 1935 O O . SER A 1 244 ? -14.276 -3.013 -3.243 1.00 87.75 244 SER A O 1
ATOM 1937 N N . LEU A 1 245 ? -13.218 -3.500 -1.328 1.00 89.19 245 LEU A N 1
ATOM 1938 C CA . LEU A 1 245 ? -13.660 -4.899 -1.272 1.00 89.19 245 LEU A CA 1
ATOM 1939 C C . LEU A 1 245 ? -15.173 -5.032 -1.070 1.00 89.19 245 LEU A C 1
ATOM 1941 O O . LEU A 1 245 ? -15.824 -5.836 -1.736 1.00 89.19 245 LEU A O 1
ATOM 1945 N N . VAL A 1 246 ? -15.759 -4.224 -0.185 1.00 90.88 246 VAL A N 1
ATOM 1946 C CA . VAL A 1 246 ? -17.214 -4.224 0.039 1.00 90.88 246 VAL A CA 1
ATOM 1947 C C . VAL A 1 246 ? -17.972 -3.762 -1.209 1.00 90.88 246 VAL A C 1
ATOM 1949 O O . VAL A 1 246 ? -19.028 -4.320 -1.526 1.00 90.88 246 VAL A O 1
ATOM 1952 N N . TYR A 1 247 ? -17.439 -2.767 -1.924 1.00 89.31 247 TYR A N 1
ATOM 1953 C CA . TYR A 1 247 ? -17.989 -2.311 -3.199 1.00 89.31 247 TYR A CA 1
ATOM 1954 C C . TYR A 1 247 ? -17.832 -3.371 -4.291 1.00 89.31 247 TYR A C 1
ATOM 1956 O O . TYR A 1 247 ? -18.800 -3.691 -4.974 1.00 89.31 247 TYR A O 1
ATOM 1964 N N . HIS A 1 248 ? -16.661 -3.991 -4.397 1.00 88.75 248 HIS A N 1
ATOM 1965 C CA . HIS A 1 248 ? -16.421 -5.099 -5.311 1.00 88.75 248 HIS A CA 1
ATOM 1966 C C . HIS A 1 248 ? -17.432 -6.240 -5.091 1.00 88.75 248 HIS A C 1
ATOM 1968 O O . HIS A 1 248 ? -18.105 -6.682 -6.021 1.00 88.75 248 HIS A O 1
ATOM 1974 N N . MET A 1 249 ? -17.651 -6.641 -3.836 1.00 91.31 249 MET A N 1
ATOM 1975 C CA . MET A 1 249 ? -18.658 -7.647 -3.486 1.00 91.31 249 MET A CA 1
ATOM 1976 C C . MET A 1 249 ? -20.096 -7.211 -3.795 1.00 91.31 249 MET A C 1
ATOM 1978 O O . MET A 1 249 ? -20.945 -8.060 -4.068 1.00 91.31 249 MET A O 1
ATOM 1982 N N . LEU A 1 250 ? -20.388 -5.905 -3.803 1.00 91.44 250 LEU A N 1
ATOM 1983 C CA . LEU A 1 250 ? -21.680 -5.390 -4.262 1.00 91.44 250 LEU A CA 1
ATOM 1984 C C . LEU A 1 250 ? -21.843 -5.598 -5.768 1.00 91.44 250 LEU A C 1
ATOM 1986 O O . LEU A 1 250 ? -22.911 -6.001 -6.220 1.00 91.44 250 LEU A O 1
ATOM 1990 N N . GLN A 1 251 ? -20.795 -5.352 -6.550 1.00 90.06 251 GLN A N 1
ATOM 1991 C CA . GLN A 1 251 ? -20.829 -5.569 -7.996 1.00 90.06 251 GLN A CA 1
ATOM 1992 C C . GLN A 1 251 ? -21.009 -7.055 -8.334 1.00 90.06 251 GLN A C 1
ATOM 1994 O O . GLN A 1 251 ? -21.755 -7.388 -9.252 1.00 90.06 251 GLN A O 1
ATOM 1999 N N . VAL A 1 252 ? -20.407 -7.950 -7.547 1.00 90.81 252 VAL A N 1
ATOM 2000 C CA . VAL A 1 252 ? -20.613 -9.401 -7.676 1.00 90.81 252 VAL A CA 1
ATOM 2001 C C . VAL A 1 252 ? -22.049 -9.795 -7.326 1.00 90.81 252 VAL A C 1
ATOM 2003 O O . VAL A 1 252 ? -22.717 -10.453 -8.119 1.00 90.81 252 VAL A O 1
ATOM 2006 N N . SER A 1 253 ? -22.568 -9.373 -6.167 1.00 89.31 253 SER A N 1
ATOM 2007 C CA . SER A 1 253 ? -23.917 -9.764 -5.725 1.00 89.31 253 SER A CA 1
ATOM 2008 C C . SER A 1 253 ? -25.038 -9.173 -6.584 1.00 89.31 253 SER A C 1
ATOM 2010 O O . SER A 1 253 ? -26.106 -9.771 -6.698 1.00 89.31 253 SER A O 1
ATOM 2012 N N . THR A 1 254 ? -24.789 -8.034 -7.235 1.00 90.19 254 THR A N 1
ATOM 2013 C CA . THR A 1 254 ? -25.709 -7.419 -8.207 1.00 90.19 254 THR A CA 1
ATOM 2014 C C . THR A 1 254 ? -25.558 -7.970 -9.628 1.00 90.19 254 THR A C 1
ATOM 2016 O O . THR A 1 254 ? -26.314 -7.572 -10.511 1.00 90.19 254 THR A O 1
ATOM 2019 N N . GLY A 1 255 ? -24.608 -8.881 -9.867 1.00 90.38 255 GLY A N 1
ATOM 2020 C CA . GLY A 1 255 ? -24.355 -9.477 -11.180 1.00 90.38 255 GLY A CA 1
ATOM 2021 C C . GLY A 1 255 ? -23.662 -8.550 -12.184 1.00 90.38 255 GLY A C 1
ATOM 2022 O O . GLY A 1 255 ? -23.580 -8.896 -13.360 1.00 90.38 255 GLY A O 1
ATOM 2023 N N . GLN A 1 256 ? -23.153 -7.391 -11.748 1.00 92.19 256 GLN A N 1
ATOM 2024 C CA . GLN A 1 256 ? -22.316 -6.516 -12.580 1.00 92.19 256 GLN A CA 1
ATOM 2025 C C . GLN A 1 256 ? -20.948 -7.146 -12.867 1.00 92.19 256 GLN A C 1
ATOM 2027 O O . GLN A 1 256 ? -20.388 -6.940 -13.941 1.00 92.19 256 GLN A O 1
ATOM 2032 N N . ILE A 1 257 ? -20.420 -7.917 -11.911 1.00 91.25 257 ILE A N 1
ATOM 2033 C CA . ILE A 1 257 ? -19.223 -8.742 -12.083 1.00 91.25 257 ILE A CA 1
ATOM 2034 C C . ILE A 1 257 ? -19.643 -10.206 -12.053 1.00 91.25 257 ILE A C 1
ATOM 2036 O O . ILE A 1 257 ? -20.267 -10.669 -11.098 1.00 91.25 257 ILE A O 1
ATOM 2040 N N . VAL A 1 258 ? -19.260 -10.939 -13.095 1.00 92.38 258 VAL A N 1
ATOM 2041 C CA . VAL A 1 258 ? -19.440 -12.386 -13.193 1.00 92.38 258 VAL A CA 1
ATOM 2042 C C . VAL A 1 258 ? -18.072 -13.013 -13.392 1.00 92.38 258 VAL A C 1
ATOM 2044 O O . VAL A 1 258 ? -17.372 -12.694 -14.352 1.00 92.38 258 VAL A O 1
ATOM 2047 N N . TYR A 1 259 ? -17.697 -13.900 -12.476 1.00 91.69 259 TYR A N 1
ATOM 2048 C CA . TYR A 1 259 ? -16.426 -14.603 -12.543 1.00 91.69 259 TYR A CA 1
ATOM 2049 C C . TYR A 1 259 ? -16.496 -15.841 -13.446 1.00 91.69 259 TYR A C 1
ATOM 2051 O O . TYR A 1 259 ? -17.558 -16.468 -13.553 1.00 91.69 259 TYR A O 1
ATOM 2059 N N . PRO A 1 260 ? -15.375 -16.211 -14.093 1.00 91.38 260 PRO A N 1
ATOM 2060 C CA . PRO A 1 260 ? -15.239 -17.482 -14.792 1.00 91.38 260 PRO A CA 1
ATOM 2061 C C . PRO A 1 260 ? -15.549 -18.671 -13.878 1.00 91.38 260 PRO A C 1
ATOM 2063 O O . PRO A 1 260 ? -15.409 -18.595 -12.659 1.00 91.38 260 PRO A O 1
ATOM 2066 N N . LYS A 1 261 ? -15.960 -19.789 -14.479 1.00 89.62 261 LYS A N 1
ATOM 2067 C CA . LYS A 1 261 ? -16.159 -21.049 -13.758 1.00 89.62 261 LYS A CA 1
ATOM 2068 C C . LYS A 1 261 ? -14.891 -21.889 -13.859 1.00 89.62 261 LYS A C 1
ATOM 2070 O O . LYS A 1 261 ? -14.421 -22.126 -14.965 1.00 89.62 261 LYS A O 1
ATOM 2075 N N . TYR A 1 262 ? -14.394 -22.340 -12.718 1.00 91.31 262 TYR A N 1
ATOM 2076 C CA . TYR A 1 262 ? -13.220 -23.198 -12.565 1.00 91.31 262 TYR A CA 1
ATOM 2077 C C . TYR A 1 262 ? -13.360 -23.995 -11.262 1.00 91.31 262 TYR A C 1
ATOM 2079 O O . TYR A 1 262 ? -14.154 -23.620 -10.389 1.00 91.31 262 TYR A O 1
ATOM 2087 N N . ASP A 1 263 ? -12.593 -25.075 -11.122 1.00 89.44 263 ASP A N 1
ATOM 2088 C CA . ASP A 1 263 ? -12.549 -25.851 -9.884 1.00 89.44 263 ASP A CA 1
ATOM 2089 C C . ASP A 1 263 ? -11.478 -25.295 -8.939 1.00 89.44 263 ASP A C 1
ATOM 2091 O O . ASP A 1 263 ? -10.373 -24.933 -9.343 1.00 89.44 263 ASP A O 1
ATOM 2095 N N . ILE A 1 264 ? -11.811 -25.233 -7.651 1.00 90.31 264 ILE A N 1
ATOM 2096 C CA . ILE A 1 264 ? -10.884 -24.800 -6.605 1.00 90.31 264 ILE A CA 1
ATOM 2097 C C . ILE A 1 264 ? -10.165 -26.038 -6.069 1.00 90.31 264 ILE A C 1
ATOM 2099 O O . ILE A 1 264 ? -10.790 -26.903 -5.456 1.00 90.31 264 ILE A O 1
ATOM 2103 N N . ASN A 1 265 ? -8.851 -26.102 -6.280 1.00 89.06 265 ASN A N 1
ATOM 2104 C CA . ASN A 1 265 ? -7.986 -27.173 -5.789 1.00 89.06 265 ASN A CA 1
ATOM 2105 C C . ASN A 1 265 ? -6.811 -26.573 -5.009 1.00 89.06 265 ASN A C 1
ATOM 2107 O O . ASN A 1 265 ? -5.735 -26.346 -5.561 1.00 89.06 265 ASN A O 1
ATOM 2111 N N . VAL A 1 266 ? -7.048 -26.273 -3.731 1.00 87.94 266 VAL A N 1
ATOM 2112 C CA . VAL A 1 266 ? -6.029 -25.734 -2.825 1.00 87.94 266 VAL A CA 1
ATOM 2113 C C . VAL A 1 266 ? -5.404 -26.875 -2.041 1.00 87.94 266 VAL A C 1
ATOM 2115 O O . VAL A 1 266 ? -6.086 -27.544 -1.265 1.00 87.94 266 VAL A O 1
ATOM 2118 N N . VAL A 1 267 ? -4.106 -27.078 -2.239 1.00 85.31 267 VAL A N 1
ATOM 2119 C CA . VAL A 1 267 ? -3.322 -28.121 -1.572 1.00 85.31 267 VAL A CA 1
ATOM 2120 C C . VAL A 1 267 ? -2.507 -27.520 -0.436 1.00 85.31 267 VAL A C 1
ATOM 2122 O O . VAL A 1 267 ? -2.359 -28.138 0.617 1.00 85.31 267 VAL A O 1
ATOM 2125 N N . GLU A 1 268 ? -2.004 -26.303 -0.627 1.00 82.12 268 GLU A N 1
ATOM 2126 C CA . GLU A 1 268 ? -1.092 -25.660 0.311 1.00 82.12 268 GLU A CA 1
ATOM 2127 C C . GLU A 1 268 ? -1.567 -24.260 0.702 1.00 82.12 268 GLU A C 1
ATOM 2129 O O . GLU A 1 268 ? -2.183 -23.561 -0.109 1.00 82.12 268 GLU A O 1
ATOM 2134 N N . PRO A 1 269 ? -1.281 -23.818 1.936 1.00 86.50 269 PRO A N 1
ATOM 2135 C CA . PRO A 1 269 ? -1.570 -22.460 2.381 1.00 86.50 269 PRO A CA 1
ATOM 2136 C C . PRO A 1 269 ? -0.653 -21.417 1.694 1.00 86.50 269 PRO A C 1
ATOM 2138 O O . PRO A 1 269 ? 0.440 -21.755 1.240 1.00 86.50 269 PRO A O 1
ATOM 2141 N N . LEU A 1 270 ? -1.093 -20.153 1.595 1.00 85.94 270 LEU A N 1
ATOM 2142 C CA . LEU A 1 270 ? -0.367 -19.065 0.905 1.00 85.94 270 LEU A CA 1
ATOM 2143 C C . LEU A 1 270 ? 1.005 -18.766 1.524 1.00 85.94 270 LEU A C 1
ATOM 2145 O O . LEU A 1 270 ? 1.992 -18.585 0.815 1.00 85.94 270 LEU A O 1
ATOM 2149 N N . PHE A 1 271 ? 1.037 -18.710 2.848 1.00 87.38 271 PHE A N 1
ATOM 2150 C CA . PHE A 1 271 ? 2.199 -18.481 3.699 1.00 87.38 271 PHE A CA 1
ATOM 2151 C C . PHE A 1 271 ? 2.572 -19.766 4.442 1.00 87.38 271 PHE A C 1
ATOM 2153 O O . PHE A 1 271 ? 1.700 -20.528 4.871 1.00 87.38 271 PHE A O 1
ATOM 2160 N N . SER A 1 272 ? 3.867 -19.987 4.658 1.00 83.12 272 SER A N 1
ATOM 2161 C CA . SER A 1 272 ? 4.369 -21.213 5.294 1.00 83.12 272 SER A CA 1
ATOM 2162 C C . SER A 1 272 ? 3.947 -21.343 6.759 1.00 83.12 272 SER A C 1
ATOM 2164 O O . SER A 1 272 ? 3.868 -22.454 7.281 1.00 83.12 272 SER A O 1
ATOM 2166 N N . SER A 1 273 ? 3.702 -20.219 7.437 1.00 87.00 273 SER A N 1
ATOM 2167 C CA . SER A 1 273 ? 3.347 -20.179 8.852 1.00 87.00 273 SER A CA 1
ATOM 2168 C C . SER A 1 273 ? 2.477 -18.963 9.195 1.00 87.00 273 SER A C 1
ATOM 2170 O O . SER A 1 273 ? 2.401 -17.996 8.434 1.00 87.00 273 SER A O 1
ATOM 2172 N N . CYS A 1 274 ? 1.843 -18.983 10.373 1.00 90.31 274 CYS A N 1
ATOM 2173 C CA . CYS A 1 274 ? 1.171 -17.796 10.910 1.00 90.31 274 CYS A CA 1
ATOM 2174 C C . CYS A 1 274 ? 2.156 -16.650 11.187 1.00 90.31 274 CYS A C 1
ATOM 2176 O O . CYS A 1 274 ? 1.771 -15.493 11.074 1.00 90.31 274 CYS A O 1
ATOM 2178 N N . GLU A 1 275 ? 3.411 -16.958 11.524 1.00 90.56 275 GLU A N 1
ATOM 2179 C CA . GLU A 1 275 ? 4.454 -15.950 11.735 1.00 90.56 275 GLU A CA 1
ATOM 2180 C C . GLU A 1 275 ? 4.825 -15.250 10.420 1.00 90.56 275 GLU A C 1
ATOM 2182 O O . GLU A 1 275 ? 4.921 -14.024 10.385 1.00 90.56 275 GLU A O 1
ATOM 2187 N N . ASP A 1 276 ? 4.944 -16.004 9.324 1.00 89.69 276 ASP A N 1
ATOM 2188 C CA . ASP A 1 276 ? 5.204 -15.462 7.985 1.00 89.69 276 ASP A CA 1
ATOM 2189 C C . ASP A 1 276 ? 4.070 -14.519 7.565 1.00 89.69 276 ASP A C 1
ATOM 2191 O O . ASP A 1 276 ? 4.321 -13.433 7.045 1.00 89.69 276 ASP A O 1
ATOM 2195 N N . PHE A 1 277 ? 2.814 -14.899 7.829 1.00 92.69 277 PHE A N 1
ATOM 2196 C CA . PHE A 1 277 ? 1.668 -14.032 7.557 1.00 92.69 277 PHE A CA 1
ATOM 2197 C C . PHE A 1 277 ? 1.705 -12.740 8.387 1.00 92.69 277 PHE A C 1
ATOM 2199 O O . PHE A 1 277 ? 1.441 -11.665 7.851 1.00 92.69 277 PHE A O 1
ATOM 2206 N N . GLU A 1 278 ? 2.067 -12.810 9.670 1.00 93.56 278 GLU A N 1
ATOM 2207 C CA . GLU A 1 278 ? 2.208 -11.616 10.516 1.00 93.56 278 GLU A CA 1
ATOM 2208 C C . GLU A 1 278 ? 3.322 -10.686 10.028 1.00 93.56 278 GLU A C 1
ATOM 2210 O O . GLU A 1 278 ? 3.121 -9.472 9.953 1.00 93.56 278 GLU A O 1
ATOM 2215 N N . LYS A 1 279 ? 4.474 -11.239 9.626 1.00 93.94 279 LYS A N 1
ATOM 2216 C CA . LYS A 1 279 ? 5.554 -10.464 8.995 1.00 93.94 279 LYS A CA 1
ATOM 2217 C C . LYS A 1 279 ? 5.080 -9.826 7.695 1.00 93.94 279 LYS A C 1
ATOM 2219 O O . LYS A 1 279 ? 5.324 -8.651 7.459 1.00 93.94 279 LYS A O 1
ATOM 2224 N N . PHE A 1 280 ? 4.361 -10.565 6.854 1.00 93.94 280 PHE A N 1
ATOM 2225 C CA . PHE A 1 280 ? 3.812 -10.011 5.619 1.00 93.94 280 PHE A CA 1
ATOM 2226 C C . PHE A 1 280 ? 2.829 -8.864 5.903 1.00 93.94 280 PHE A C 1
ATOM 2228 O O . PHE A 1 280 ? 2.902 -7.808 5.271 1.00 93.94 280 PHE A O 1
ATOM 2235 N N . TYR A 1 281 ? 1.937 -9.042 6.881 1.00 94.56 281 TYR A N 1
ATOM 2236 C CA . TYR A 1 281 ? 0.978 -8.020 7.289 1.00 94.56 281 TYR A CA 1
ATOM 2237 C C . TYR A 1 281 ? 1.669 -6.772 7.856 1.00 94.56 281 TYR A C 1
ATOM 2239 O O . TYR A 1 281 ? 1.270 -5.658 7.519 1.00 94.56 281 TYR A O 1
ATOM 2247 N N . SER A 1 282 ? 2.734 -6.913 8.651 1.00 95.19 282 SER A N 1
ATOM 2248 C CA . SER A 1 282 ? 3.468 -5.755 9.177 1.00 95.19 282 SER A CA 1
ATOM 2249 C C . SER A 1 282 ? 4.133 -4.939 8.063 1.00 95.19 282 SER A C 1
ATOM 2251 O O . SER A 1 282 ? 4.018 -3.711 8.048 1.00 95.19 282 SER A O 1
ATOM 2253 N N . VAL A 1 283 ? 4.726 -5.597 7.058 1.00 95.25 283 VAL A N 1
ATOM 2254 C CA . VAL A 1 283 ? 5.276 -4.907 5.878 1.00 95.25 283 VAL A CA 1
ATOM 2255 C C . VAL A 1 283 ? 4.163 -4.233 5.069 1.00 95.25 283 VAL A C 1
ATOM 2257 O O . VAL A 1 283 ? 4.341 -3.115 4.585 1.00 95.25 283 VAL A O 1
ATOM 2260 N N . HIS A 1 284 ? 2.989 -4.856 4.955 1.00 93.75 284 HIS A N 1
ATOM 2261 C CA . HIS A 1 284 ? 1.829 -4.240 4.310 1.00 93.75 284 HIS A CA 1
ATOM 2262 C C . HIS A 1 284 ? 1.347 -2.973 5.042 1.00 93.75 284 HIS A C 1
ATOM 2264 O O . HIS A 1 284 ? 1.019 -1.972 4.405 1.00 93.75 284 HIS A O 1
ATOM 2270 N N . VAL A 1 285 ? 1.375 -2.953 6.376 1.00 92.81 285 VAL A N 1
ATOM 2271 C CA . VAL A 1 285 ? 1.078 -1.739 7.156 1.00 92.81 285 VAL A CA 1
ATOM 2272 C C . VAL A 1 285 ? 2.112 -0.637 6.876 1.00 92.81 285 VAL A C 1
ATOM 2274 O O . VAL A 1 285 ? 1.742 0.526 6.687 1.00 92.81 285 VAL A O 1
ATOM 2277 N N . LEU A 1 286 ? 3.401 -0.984 6.775 1.00 94.12 286 LEU A N 1
ATOM 2278 C CA . LEU A 1 286 ? 4.459 -0.039 6.387 1.00 94.12 286 LEU A CA 1
ATOM 2279 C C . LEU A 1 286 ? 4.259 0.506 4.965 1.00 94.12 286 LEU A C 1
ATOM 2281 O O . LEU A 1 286 ? 4.428 1.706 4.738 1.00 94.12 286 LEU A O 1
ATOM 2285 N N . GLN A 1 287 ? 3.840 -0.347 4.027 1.00 93.00 287 GLN A N 1
ATOM 2286 C CA . GLN A 1 287 ? 3.478 0.037 2.661 1.00 93.00 287 GLN A CA 1
ATOM 2287 C C . GLN A 1 287 ? 2.346 1.074 2.660 1.00 93.00 287 GLN A C 1
ATOM 2289 O O . GLN A 1 287 ? 2.497 2.136 2.057 1.00 93.00 287 GLN A O 1
ATOM 2294 N N . GLN A 1 288 ? 1.240 0.812 3.368 1.00 89.62 288 GLN A N 1
ATOM 2295 C CA . GLN A 1 288 ? 0.109 1.745 3.464 1.00 89.62 288 GLN A CA 1
ATOM 2296 C C . GLN A 1 288 ? 0.523 3.082 4.091 1.00 89.62 288 GLN A C 1
ATOM 2298 O O . GLN A 1 288 ? 0.173 4.152 3.582 1.00 89.62 288 GLN A O 1
ATOM 2303 N N . LYS A 1 289 ? 1.329 3.036 5.161 1.00 90.38 289 LYS A N 1
ATOM 2304 C CA . LYS A 1 289 ? 1.889 4.227 5.817 1.00 90.38 289 LYS A CA 1
ATOM 2305 C C . LYS A 1 289 ? 2.741 5.049 4.847 1.00 90.38 289 LYS A C 1
ATOM 2307 O O . LYS A 1 289 ? 2.608 6.271 4.802 1.00 90.38 289 LYS A O 1
ATOM 2312 N N . LEU A 1 290 ? 3.596 4.412 4.046 1.00 91.81 290 LEU A N 1
ATOM 2313 C CA . LEU A 1 290 ? 4.397 5.106 3.037 1.00 91.81 290 LEU A CA 1
ATOM 2314 C C . LEU A 1 290 ? 3.508 5.755 1.966 1.00 91.81 290 LEU A C 1
ATOM 2316 O O . LEU A 1 290 ? 3.653 6.950 1.689 1.00 91.81 290 LEU A O 1
ATOM 2320 N N . SER A 1 291 ? 2.561 5.001 1.404 1.00 89.69 291 SER A N 1
ATOM 2321 C CA . SER A 1 291 ? 1.639 5.479 0.367 1.00 89.69 291 SER A CA 1
ATOM 2322 C C . SER A 1 291 ? 0.823 6.690 0.821 1.00 89.69 291 SER A C 1
ATOM 2324 O O . SER A 1 291 ? 0.702 7.675 0.080 1.00 89.69 291 SER A O 1
ATOM 2326 N N . SER A 1 292 ? 0.316 6.681 2.057 1.00 86.44 292 SER A N 1
ATOM 2327 C CA . SER A 1 292 ? -0.462 7.801 2.589 1.00 86.44 292 SER A CA 1
ATOM 2328 C C . SER A 1 292 ? 0.396 9.050 2.821 1.00 86.44 292 SER A C 1
ATOM 2330 O O . SER A 1 292 ? -0.010 10.156 2.448 1.00 86.44 292 SER A O 1
ATOM 2332 N N . LEU A 1 293 ? 1.625 8.903 3.329 1.00 87.31 293 LEU A N 1
ATOM 2333 C CA . LEU A 1 293 ? 2.560 10.020 3.517 1.00 87.31 293 LEU A CA 1
ATOM 2334 C C . LEU A 1 293 ? 3.000 10.663 2.197 1.00 87.31 293 LEU A C 1
ATOM 2336 O O . LEU A 1 293 ? 3.118 11.894 2.117 1.00 87.31 293 LEU A O 1
ATOM 2340 N N . VAL A 1 294 ? 3.226 9.847 1.163 1.00 85.06 294 VAL A N 1
ATOM 2341 C CA . VAL A 1 294 ? 3.563 10.314 -0.189 1.00 85.06 294 VAL A CA 1
ATOM 2342 C C . VAL A 1 294 ? 2.388 11.081 -0.794 1.00 85.06 294 VAL A C 1
ATOM 2344 O O . VAL A 1 294 ? 2.573 12.198 -1.284 1.00 85.06 294 VAL A O 1
ATOM 2347 N N . THR A 1 295 ? 1.178 10.525 -0.711 1.00 84.94 295 THR A N 1
ATOM 2348 C CA . THR A 1 295 ? -0.041 11.126 -1.276 1.00 84.94 295 THR A CA 1
ATOM 2349 C C . THR A 1 295 ? -0.365 12.471 -0.628 1.00 84.94 295 THR A C 1
ATOM 2351 O O . THR A 1 295 ? -0.665 13.446 -1.319 1.00 84.94 295 THR A O 1
ATOM 2354 N N . LEU A 1 296 ? -0.217 12.568 0.696 1.00 80.12 296 LEU A N 1
ATOM 2355 C CA . LEU A 1 296 ? -0.470 13.799 1.447 1.00 80.12 296 LEU A CA 1
ATOM 2356 C C . LEU A 1 296 ? 0.672 14.827 1.360 1.00 80.12 296 LEU A C 1
ATOM 2358 O O . LEU A 1 296 ? 0.558 15.916 1.919 1.00 80.12 296 LEU A O 1
ATOM 2362 N N . LYS A 1 297 ? 1.777 14.513 0.665 1.00 82.06 297 LYS A N 1
ATOM 2363 C CA . LYS A 1 297 ? 2.988 15.356 0.587 1.00 82.06 297 LYS A CA 1
ATOM 2364 C C . LYS A 1 297 ? 3.529 15.750 1.971 1.00 82.06 297 LYS A C 1
ATOM 2366 O O . LYS A 1 297 ? 4.073 16.841 2.149 1.00 82.06 297 LYS A O 1
ATOM 2371 N N . HIS A 1 298 ? 3.370 14.862 2.949 1.00 82.81 298 HIS A N 1
ATOM 2372 C CA . HIS A 1 298 ? 3.823 15.050 4.330 1.00 82.81 298 HIS A CA 1
ATOM 2373 C C . HIS A 1 298 ? 5.054 14.209 4.674 1.00 82.81 298 HIS A C 1
ATOM 2375 O O . HIS A 1 298 ? 5.563 14.307 5.787 1.00 82.81 298 HIS A O 1
ATOM 2381 N N . LEU A 1 299 ? 5.547 13.405 3.730 1.00 88.38 299 LEU A N 1
ATOM 2382 C CA . LEU A 1 299 ? 6.728 12.579 3.931 1.00 88.38 299 LEU A CA 1
ATOM 2383 C C . LEU A 1 299 ? 7.961 13.432 4.267 1.00 88.38 299 LEU A C 1
ATOM 2385 O O . LEU A 1 299 ? 8.330 14.344 3.523 1.00 88.38 299 LEU A O 1
ATOM 2389 N N . THR A 1 300 ? 8.615 13.104 5.381 1.00 90.12 300 THR A N 1
ATOM 2390 C CA . THR A 1 300 ? 9.881 13.714 5.805 1.00 90.12 300 THR A CA 1
ATOM 2391 C C . THR A 1 300 ? 11.002 12.669 5.804 1.00 90.12 300 THR A C 1
ATOM 2393 O O . THR A 1 300 ? 10.710 11.486 5.980 1.00 90.12 300 THR A O 1
ATOM 2396 N N . PRO A 1 301 ? 12.280 13.070 5.638 1.00 90.50 301 PRO A N 1
ATOM 2397 C CA . PRO A 1 301 ? 13.406 12.133 5.661 1.00 90.50 301 PRO A CA 1
ATOM 2398 C C . PRO A 1 301 ? 13.464 11.208 6.891 1.00 90.50 301 PRO A C 1
ATOM 2400 O O . PRO A 1 301 ? 13.709 10.025 6.688 1.00 90.50 301 PRO A O 1
ATOM 2403 N N . PRO A 1 302 ? 13.201 11.669 8.136 1.00 92.19 302 PRO A N 1
ATOM 2404 C CA . PRO A 1 302 ? 13.176 10.774 9.296 1.00 92.19 302 PRO A CA 1
ATOM 2405 C C . PRO A 1 302 ? 12.085 9.704 9.193 1.00 92.19 302 PRO A C 1
ATOM 2407 O O . PRO A 1 302 ? 12.376 8.531 9.332 1.00 92.19 302 PRO A O 1
ATOM 2410 N N . MET A 1 303 ? 10.857 10.088 8.826 1.00 91.81 303 MET A N 1
ATOM 2411 C CA . MET A 1 303 ? 9.750 9.129 8.685 1.00 91.81 303 MET A CA 1
ATOM 2412 C C . MET A 1 303 ? 10.018 8.085 7.597 1.00 91.81 303 MET A C 1
ATOM 2414 O O . MET A 1 303 ? 9.588 6.943 7.715 1.00 91.81 303 MET A O 1
ATOM 2418 N N . LEU A 1 304 ? 10.695 8.490 6.517 1.00 93.25 304 LEU A N 1
ATOM 2419 C CA . LEU A 1 304 ? 11.099 7.575 5.455 1.00 93.25 304 LEU A CA 1
ATOM 2420 C C . LEU A 1 304 ? 12.206 6.620 5.922 1.00 93.25 304 LEU A C 1
ATOM 2422 O O . LEU A 1 304 ? 12.171 5.451 5.546 1.00 93.25 304 LEU A O 1
ATOM 2426 N N . ARG A 1 305 ? 13.154 7.093 6.745 1.00 91.19 305 ARG A N 1
ATOM 2427 C CA . ARG A 1 305 ? 14.168 6.235 7.375 1.00 91.19 305 ARG A CA 1
ATOM 2428 C C . ARG A 1 305 ? 13.542 5.214 8.313 1.00 91.19 305 ARG A C 1
ATOM 2430 O O . ARG A 1 305 ? 13.834 4.044 8.132 1.00 91.19 305 ARG A O 1
ATOM 2437 N N . ASP A 1 306 ? 12.622 5.621 9.187 1.00 92.19 306 ASP A N 1
ATOM 2438 C CA . ASP A 1 306 ? 11.940 4.697 10.106 1.00 92.19 306 ASP A CA 1
ATOM 2439 C C . ASP A 1 306 ? 11.273 3.543 9.330 1.00 92.19 306 ASP A C 1
ATOM 2441 O O . ASP A 1 306 ? 11.514 2.369 9.596 1.00 92.19 306 ASP A O 1
ATOM 2445 N N . ILE A 1 307 ? 10.502 3.873 8.281 1.00 94.38 307 ILE A N 1
ATOM 2446 C CA . ILE A 1 307 ? 9.850 2.871 7.418 1.00 94.38 307 ILE A CA 1
ATOM 2447 C C . ILE A 1 307 ? 10.886 1.968 6.735 1.00 94.38 307 ILE A C 1
ATOM 2449 O O . ILE A 1 307 ? 10.699 0.753 6.650 1.00 94.38 307 ILE A O 1
ATOM 2453 N N . MET A 1 308 ? 11.966 2.556 6.218 1.00 93.38 308 MET A N 1
ATOM 2454 C CA . MET A 1 308 ? 13.039 1.822 5.550 1.00 93.38 308 MET A CA 1
ATOM 2455 C C . MET A 1 308 ? 13.742 0.855 6.507 1.00 93.38 308 MET A C 1
ATOM 2457 O O . MET A 1 308 ? 13.958 -0.295 6.138 1.00 93.38 308 MET A O 1
ATOM 2461 N N . GLU A 1 309 ? 14.084 1.294 7.715 1.00 91.25 309 GLU A N 1
ATOM 2462 C CA . GLU A 1 309 ? 14.767 0.491 8.729 1.00 91.25 309 GLU A CA 1
ATOM 2463 C C . GLU A 1 309 ? 13.905 -0.686 9.178 1.00 91.25 309 GLU A C 1
ATOM 2465 O O . GLU A 1 309 ? 14.363 -1.827 9.098 1.00 91.25 309 GLU A O 1
ATOM 2470 N N . GLU A 1 310 ? 12.641 -0.442 9.538 1.00 94.38 310 GLU A N 1
ATOM 2471 C CA . GLU A 1 310 ? 11.694 -1.503 9.902 1.00 94.38 310 GLU A CA 1
ATOM 2472 C C . GLU A 1 310 ? 11.551 -2.537 8.767 1.00 94.38 310 GLU A C 1
ATOM 2474 O O . GLU A 1 310 ? 11.608 -3.747 8.997 1.00 94.38 310 GLU A O 1
ATOM 2479 N N . THR A 1 311 ? 11.461 -2.072 7.515 1.00 95.12 311 THR A N 1
ATOM 2480 C CA . THR A 1 311 ? 11.372 -2.955 6.338 1.00 95.12 311 THR A CA 1
ATOM 2481 C C . THR A 1 311 ? 12.657 -3.768 6.125 1.00 95.12 311 THR A C 1
ATOM 2483 O O . THR A 1 311 ? 12.597 -4.951 5.780 1.00 95.12 311 THR A O 1
ATOM 2486 N N . CYS A 1 312 ? 13.828 -3.157 6.332 1.00 91.25 312 CYS A N 1
ATOM 2487 C CA . CYS A 1 312 ? 15.132 -3.813 6.210 1.00 91.25 312 CYS A CA 1
ATOM 2488 C C . CYS A 1 312 ? 15.354 -4.877 7.293 1.00 91.25 312 CYS A C 1
ATOM 2490 O O . CYS A 1 312 ? 15.940 -5.915 6.995 1.00 91.25 312 CYS A O 1
ATOM 2492 N N . VAL A 1 313 ? 14.878 -4.658 8.524 1.00 91.38 313 VAL A N 1
ATOM 2493 C CA . VAL A 1 313 ? 14.950 -5.662 9.600 1.00 91.38 313 VAL A CA 1
ATOM 2494 C C . VAL A 1 313 ? 14.211 -6.935 9.195 1.00 91.38 313 VAL A C 1
ATOM 2496 O O . VAL A 1 313 ? 14.777 -8.024 9.292 1.00 91.38 313 VAL A O 1
ATOM 2499 N N . ILE A 1 314 ? 12.986 -6.794 8.681 1.00 91.56 314 ILE A N 1
ATOM 2500 C CA . ILE A 1 314 ? 12.174 -7.933 8.232 1.00 91.56 314 ILE A CA 1
ATOM 2501 C C . ILE A 1 314 ? 12.847 -8.628 7.042 1.00 91.56 314 ILE A C 1
ATOM 2503 O O . ILE A 1 314 ? 12.989 -9.848 7.039 1.00 91.56 314 ILE A O 1
ATOM 2507 N N . LEU A 1 315 ? 13.351 -7.865 6.065 1.00 90.00 315 LEU A N 1
ATOM 2508 C CA . LEU A 1 315 ? 14.067 -8.436 4.921 1.00 90.00 315 LEU A CA 1
ATOM 2509 C C . LEU A 1 315 ? 15.317 -9.222 5.348 1.00 90.00 315 LEU A C 1
ATOM 2511 O O . LEU A 1 315 ? 15.591 -10.285 4.798 1.00 90.00 315 LEU A O 1
ATOM 2515 N N . LEU A 1 316 ? 16.086 -8.714 6.314 1.00 86.62 316 LEU A N 1
ATOM 2516 C CA . LEU A 1 316 ? 17.280 -9.396 6.812 1.00 86.62 316 LEU A CA 1
ATOM 2517 C C . LEU A 1 316 ? 16.935 -10.731 7.484 1.00 86.62 316 LEU A C 1
ATOM 2519 O O . LEU A 1 316 ? 17.690 -11.692 7.330 1.00 86.62 316 LEU A O 1
ATOM 2523 N N . ASP A 1 317 ? 15.828 -10.794 8.222 1.00 86.25 317 ASP A N 1
ATOM 2524 C CA . ASP A 1 317 ? 15.350 -12.036 8.834 1.00 86.25 317 ASP A CA 1
ATOM 2525 C C . ASP A 1 317 ? 14.991 -13.085 7.767 1.00 86.25 317 ASP A C 1
ATOM 2527 O O . ASP A 1 317 ? 15.482 -14.216 7.816 1.00 86.25 317 ASP A O 1
ATOM 2531 N N . GLU A 1 318 ? 14.260 -12.677 6.725 1.00 85.44 318 GLU A N 1
ATOM 2532 C CA . GLU A 1 318 ? 13.916 -13.545 5.589 1.00 85.44 318 GLU A CA 1
ATOM 2533 C C . GLU A 1 318 ? 15.159 -14.020 4.819 1.00 85.44 318 GLU A C 1
ATOM 2535 O O . GLU A 1 318 ? 15.295 -15.194 4.480 1.00 85.44 318 GLU A O 1
ATOM 2540 N N . LEU A 1 319 ? 16.139 -13.146 4.578 1.00 81.12 319 LEU A N 1
ATOM 2541 C CA . LEU A 1 319 ? 17.384 -13.551 3.913 1.00 81.12 319 LEU A CA 1
ATOM 2542 C C . LEU A 1 319 ? 18.193 -14.551 4.760 1.00 81.12 319 LEU A C 1
ATOM 2544 O O . LEU A 1 319 ? 18.778 -15.499 4.227 1.00 81.12 319 LEU A O 1
ATOM 2548 N N . LYS A 1 320 ? 18.209 -14.385 6.089 1.00 79.69 320 LYS A N 1
ATOM 2549 C CA . LYS A 1 320 ? 18.889 -15.315 7.005 1.00 79.69 320 LYS A CA 1
ATOM 2550 C C . LYS A 1 320 ? 18.202 -16.675 7.057 1.00 79.69 320 LYS A C 1
ATOM 2552 O O . LYS A 1 320 ? 18.902 -17.694 7.036 1.00 79.69 320 LYS A O 1
ATOM 2557 N N . SER A 1 321 ? 16.872 -16.714 7.104 1.00 71.75 321 SER A N 1
ATOM 2558 C CA . SER A 1 321 ? 16.110 -17.970 7.116 1.00 71.75 321 SER A CA 1
ATOM 2559 C C . SER A 1 321 ? 16.386 -18.802 5.848 1.00 71.75 321 SER A C 1
ATOM 2561 O O . SER A 1 321 ? 16.576 -20.024 5.922 1.00 71.75 321 SER A O 1
ATOM 2563 N N . HIS A 1 322 ? 16.563 -18.138 4.702 1.00 64.88 322 HIS A N 1
ATOM 2564 C CA . HIS A 1 322 ? 16.934 -18.767 3.431 1.00 64.88 322 HIS A CA 1
ATOM 2565 C C . HIS A 1 322 ? 18.399 -19.219 3.348 1.00 64.88 322 HIS A C 1
ATOM 2567 O O . HIS A 1 322 ? 18.690 -20.270 2.768 1.00 64.88 322 HIS A O 1
ATOM 2573 N N . SER A 1 323 ? 19.322 -18.508 3.998 1.00 58.03 323 SER A N 1
ATOM 2574 C CA . SER A 1 323 ? 20.723 -18.946 4.089 1.00 58.03 323 SER A CA 1
ATOM 2575 C C . SER A 1 323 ? 20.890 -20.232 4.929 1.00 58.03 323 SER A C 1
ATOM 2577 O O . SER A 1 323 ? 21.683 -21.116 4.592 1.00 58.03 323 SER A O 1
ATOM 2579 N N . CYS A 1 324 ? 20.096 -20.391 5.998 1.00 44.44 324 CYS A N 1
ATOM 2580 C CA . CYS A 1 324 ? 20.196 -21.509 6.944 1.00 44.44 324 CYS A CA 1
ATOM 2581 C C . CYS A 1 324 ? 19.552 -22.812 6.441 1.00 44.44 324 CYS A C 1
ATOM 2583 O O . CYS A 1 324 ? 20.041 -23.900 6.746 1.00 44.44 324 CYS A O 1
ATOM 2585 N N . THR A 1 325 ? 18.467 -22.730 5.670 1.00 48.88 325 THR A N 1
ATOM 2586 C CA . THR A 1 325 ? 17.750 -23.910 5.146 1.00 48.88 325 THR A CA 1
ATOM 2587 C C . THR A 1 325 ? 18.577 -24.683 4.112 1.00 48.88 325 THR A C 1
ATOM 2589 O O . THR A 1 325 ? 18.550 -25.915 4.080 1.00 48.88 325 THR A O 1
ATOM 2592 N N . ASN A 1 326 ? 19.424 -23.990 3.354 1.00 43.03 326 ASN A N 1
ATOM 2593 C CA . ASN A 1 326 ? 20.218 -24.601 2.291 1.00 43.03 326 ASN A CA 1
ATOM 2594 C C . ASN A 1 326 ? 21.501 -25.298 2.751 1.00 43.03 326 ASN A C 1
ATOM 2596 O O . ASN A 1 326 ? 21.911 -26.285 2.142 1.00 43.03 326 ASN A O 1
ATOM 2600 N N . THR A 1 327 ? 22.100 -24.885 3.871 1.00 35.72 327 THR A N 1
ATOM 2601 C CA . THR A 1 327 ? 23.256 -25.612 4.436 1.00 35.72 327 THR A CA 1
ATOM 2602 C C . THR A 1 327 ? 22.881 -27.018 4.921 1.00 35.72 327 THR A C 1
ATOM 2604 O O . THR A 1 327 ? 23.707 -27.929 4.849 1.00 35.72 327 THR A O 1
ATOM 2607 N N . ARG A 1 328 ? 21.625 -27.233 5.344 1.00 34.94 328 ARG A N 1
ATOM 2608 C CA . ARG A 1 328 ? 21.101 -28.558 5.723 1.00 34.94 328 ARG A CA 1
ATOM 2609 C C . ARG A 1 328 ? 20.665 -29.401 4.517 1.00 34.94 328 ARG A C 1
ATOM 2611 O O . ARG A 1 328 ? 20.935 -30.600 4.522 1.00 34.94 328 ARG A O 1
ATOM 2618 N N . SER A 1 329 ? 20.068 -28.800 3.479 1.00 36.50 329 SER A N 1
ATOM 2619 C CA . SER A 1 329 ? 19.652 -29.526 2.260 1.00 36.50 329 SER A CA 1
ATOM 2620 C C . SER A 1 329 ? 20.848 -30.060 1.469 1.00 36.50 329 SER A C 1
ATOM 2622 O O . SER A 1 329 ? 20.925 -31.260 1.203 1.00 36.50 329 SER A O 1
ATOM 2624 N N . ILE A 1 330 ? 21.857 -29.212 1.221 1.00 38.22 330 ILE A N 1
ATOM 2625 C CA . ILE A 1 330 ? 23.046 -29.551 0.416 1.00 38.22 330 ILE A CA 1
ATOM 2626 C C . ILE A 1 330 ? 23.877 -30.677 1.061 1.00 38.22 330 ILE A C 1
ATOM 2628 O O . ILE A 1 330 ? 24.509 -31.471 0.358 1.00 38.22 330 ILE A O 1
ATOM 2632 N N . ALA A 1 331 ? 23.863 -30.787 2.395 1.00 33.50 331 ALA A N 1
ATOM 2633 C CA . ALA A 1 331 ? 24.514 -31.882 3.114 1.00 33.50 331 ALA A CA 1
ATOM 2634 C C . ALA A 1 331 ? 23.773 -33.227 2.961 1.00 33.50 331 ALA A C 1
ATOM 2636 O O . ALA A 1 331 ? 24.414 -34.276 2.994 1.00 33.50 331 ALA A O 1
ATOM 2637 N N . SER A 1 332 ? 22.448 -33.209 2.766 1.00 33.44 332 SER A N 1
ATOM 2638 C CA . SER A 1 332 ? 21.624 -34.419 2.619 1.00 33.44 332 SER A CA 1
ATOM 2639 C C . SER A 1 332 ? 21.477 -34.887 1.162 1.00 33.44 332 SER A C 1
ATOM 2641 O O . SER A 1 332 ? 21.506 -36.090 0.889 1.00 33.44 332 SER A O 1
ATOM 2643 N N . GLU A 1 333 ? 21.427 -33.953 0.206 1.00 37.00 333 GLU A N 1
ATOM 2644 C CA . GLU A 1 333 ? 21.230 -34.246 -1.223 1.00 37.00 333 GLU A CA 1
ATOM 2645 C C . GLU A 1 333 ? 22.503 -34.779 -1.896 1.00 37.00 333 GLU A C 1
ATOM 2647 O O . GLU A 1 333 ? 22.429 -35.640 -2.775 1.00 37.00 333 GLU A O 1
ATOM 2652 N N . LYS A 1 334 ? 23.696 -34.389 -1.416 1.00 36.25 334 LYS A N 1
ATOM 2653 C CA . LYS A 1 334 ? 24.967 -34.982 -1.878 1.00 36.25 334 LYS A CA 1
ATOM 2654 C C . LYS A 1 334 ? 25.116 -36.468 -1.536 1.00 36.25 334 LYS A C 1
ATOM 2656 O O . LYS A 1 334 ? 25.965 -37.127 -2.128 1.00 36.25 334 LYS A O 1
ATOM 2661 N N . SER A 1 335 ? 24.307 -37.004 -0.618 1.00 33.12 335 SER A N 1
ATOM 2662 C CA . SER A 1 335 ? 24.346 -38.426 -0.257 1.00 33.12 335 SER A CA 1
ATOM 2663 C C . SER A 1 335 ? 23.306 -39.282 -0.991 1.00 33.12 335 SER A C 1
ATOM 2665 O O . SER A 1 335 ? 23.370 -40.504 -0.873 1.00 33.12 335 SER A O 1
ATOM 2667 N N . THR A 1 336 ? 22.350 -38.687 -1.715 1.00 33.03 336 THR A N 1
ATOM 2668 C CA . THR A 1 336 ? 21.180 -39.417 -2.249 1.00 33.03 336 THR A CA 1
ATOM 2669 C C . THR A 1 336 ? 20.892 -39.197 -3.738 1.00 33.03 336 THR A C 1
ATOM 2671 O O . THR A 1 336 ? 20.184 -40.007 -4.325 1.00 33.03 336 THR A O 1
ATOM 2674 N N . ALA A 1 337 ? 21.496 -38.209 -4.407 1.00 32.38 337 ALA A N 1
ATOM 2675 C CA . ALA A 1 337 ? 21.264 -37.948 -5.836 1.00 32.38 337 ALA A CA 1
ATOM 2676 C C . ALA A 1 337 ? 22.175 -38.752 -6.798 1.00 32.38 337 ALA A C 1
ATOM 2678 O O . ALA A 1 337 ? 22.732 -38.217 -7.757 1.00 32.38 337 ALA A O 1
ATOM 2679 N N . LEU A 1 338 ? 22.308 -40.059 -6.561 1.00 33.09 338 LEU A N 1
ATOM 2680 C CA . LEU A 1 338 ? 22.709 -41.038 -7.573 1.00 33.09 338 LEU A CA 1
ATOM 2681 C C . LEU A 1 338 ? 21.572 -42.059 -7.646 1.00 33.09 338 LEU A C 1
ATOM 2683 O O . LEU A 1 338 ? 21.496 -42.948 -6.806 1.00 33.09 338 LEU A O 1
ATOM 2687 N N . MET A 1 339 ? 20.728 -41.879 -8.667 1.00 28.94 339 MET A N 1
ATOM 2688 C CA . MET A 1 339 ? 19.638 -42.732 -9.168 1.00 28.94 339 MET A CA 1
ATOM 2689 C C . MET A 1 339 ? 18.233 -42.099 -9.117 1.00 28.94 339 MET A C 1
ATOM 2691 O O . MET A 1 339 ? 17.673 -41.834 -8.064 1.00 28.94 339 MET A O 1
ATOM 2695 N N . GLU A 1 340 ? 17.673 -41.971 -10.328 1.00 29.73 340 GLU A N 1
ATOM 2696 C CA . GLU A 1 340 ? 16.243 -42.037 -10.670 1.00 29.73 340 GLU A CA 1
ATOM 2697 C C . GLU A 1 340 ? 15.311 -40.843 -10.375 1.00 29.73 340 GLU A C 1
ATOM 2699 O O . GLU A 1 340 ? 14.621 -40.801 -9.366 1.00 29.73 340 GLU A O 1
ATOM 2704 N N . ARG A 1 341 ? 15.126 -39.970 -11.379 1.00 28.08 341 ARG A N 1
ATOM 2705 C CA . ARG A 1 341 ? 13.916 -39.841 -12.239 1.00 28.08 341 ARG A CA 1
ATOM 2706 C C . ARG A 1 341 ? 13.831 -38.436 -12.834 1.00 28.08 341 ARG A C 1
ATOM 2708 O O . ARG A 1 341 ? 14.095 -37.445 -12.168 1.00 28.08 341 ARG A O 1
ATOM 2715 N N . GLY A 1 342 ? 13.455 -38.375 -14.110 1.00 33.41 342 GLY A N 1
ATOM 2716 C CA . GLY A 1 342 ? 13.196 -37.126 -14.813 1.00 33.41 342 GLY A CA 1
ATOM 2717 C C . GLY A 1 342 ? 11.890 -36.480 -14.354 1.00 33.41 342 GLY A C 1
ATOM 2718 O O . GLY A 1 342 ? 10.833 -37.104 -14.413 1.00 33.41 342 GLY A O 1
ATOM 2719 N N . SER A 1 343 ? 11.975 -35.216 -13.956 1.00 29.56 343 SER A N 1
ATOM 2720 C CA . SER A 1 343 ? 10.859 -34.277 -13.894 1.00 29.56 343 SER A CA 1
ATOM 2721 C C . SER A 1 343 ? 11.381 -32.880 -14.222 1.00 29.56 343 SER A C 1
ATOM 2723 O O . SER A 1 343 ? 12.448 -32.485 -13.755 1.00 29.56 343 SER A O 1
ATOM 2725 N N . HIS A 1 344 ? 10.631 -32.164 -15.056 1.00 30.17 344 HIS A N 1
ATOM 2726 C CA . HIS A 1 344 ? 10.865 -30.791 -15.499 1.00 30.17 344 HIS A CA 1
ATOM 2727 C C . HIS A 1 344 ? 10.691 -29.770 -14.356 1.00 30.17 344 HIS A C 1
ATOM 2729 O O . HIS A 1 344 ? 9.804 -28.927 -14.410 1.00 30.17 344 HIS A O 1
ATOM 2735 N N . ASP A 1 345 ? 11.539 -29.834 -13.335 1.00 28.89 345 ASP A N 1
ATOM 2736 C CA . ASP A 1 345 ? 11.786 -28.718 -12.422 1.00 28.89 345 ASP A CA 1
ATOM 2737 C C . ASP A 1 345 ? 13.208 -28.227 -12.714 1.00 28.89 345 ASP A C 1
ATOM 2739 O O . ASP A 1 345 ? 14.189 -28.714 -12.151 1.00 28.89 345 ASP A O 1
ATOM 2743 N N . GLU A 1 346 ? 13.340 -27.288 -13.657 1.00 31.94 346 GLU A N 1
ATOM 2744 C CA . GLU A 1 346 ? 14.579 -26.523 -13.793 1.00 31.94 346 GLU A CA 1
ATOM 2745 C C . GLU A 1 346 ? 14.734 -25.671 -12.529 1.00 31.94 346 GLU A C 1
ATOM 2747 O O . GLU A 1 346 ? 14.222 -24.555 -12.425 1.00 31.94 346 GLU A O 1
ATOM 2752 N N . LEU A 1 347 ? 15.445 -26.216 -11.538 1.00 34.84 347 LEU A N 1
ATOM 2753 C CA . LEU A 1 347 ? 16.097 -25.413 -10.517 1.00 34.84 347 LEU A CA 1
ATOM 2754 C C . LEU A 1 347 ? 16.883 -24.320 -11.251 1.00 34.84 347 LEU A C 1
ATOM 2756 O O . LEU A 1 347 ? 17.828 -24.614 -11.985 1.00 34.84 347 LEU A O 1
ATOM 2760 N N . LEU A 1 348 ? 16.507 -23.059 -11.042 1.00 35.97 348 LEU A N 1
ATOM 2761 C CA . LEU A 1 348 ? 17.305 -21.903 -11.437 1.00 35.97 348 LEU A CA 1
ATOM 2762 C C . LEU A 1 348 ? 18.581 -21.883 -10.583 1.00 35.97 348 LEU A C 1
ATOM 2764 O O . LEU A 1 348 ? 18.719 -21.050 -9.692 1.00 35.97 348 LEU A O 1
ATOM 2768 N N . THR A 1 349 ? 19.517 -22.807 -10.825 1.00 33.16 349 THR A N 1
ATOM 2769 C CA . THR A 1 349 ? 20.866 -22.753 -10.260 1.00 33.16 349 THR A CA 1
ATOM 2770 C C . THR A 1 349 ? 21.599 -21.601 -10.925 1.00 33.16 349 THR A C 1
ATOM 2772 O O . THR A 1 349 ? 22.286 -21.751 -11.936 1.00 33.16 349 THR A O 1
ATOM 2775 N N . TYR A 1 350 ? 21.380 -20.414 -10.376 1.00 42.44 350 TYR A N 1
ATOM 2776 C CA . TYR A 1 350 ? 22.085 -19.205 -10.741 1.00 42.44 350 TYR A CA 1
ATOM 2777 C C . TYR A 1 350 ? 23.481 -19.249 -10.116 1.00 42.44 350 TYR A C 1
ATOM 2779 O O . TYR A 1 350 ? 23.630 -19.480 -8.922 1.00 42.44 350 TYR A O 1
ATOM 2787 N N . ASN A 1 351 ? 24.518 -19.064 -10.929 1.00 38.00 351 ASN A N 1
ATOM 2788 C CA . ASN A 1 351 ? 25.907 -19.131 -10.482 1.00 38.00 351 ASN A CA 1
ATOM 2789 C C . ASN A 1 351 ? 26.302 -17.773 -9.850 1.00 38.00 351 ASN A C 1
ATOM 2791 O O . ASN A 1 351 ? 26.482 -16.788 -10.569 1.00 38.00 351 ASN A O 1
ATOM 2795 N N . GLU A 1 352 ? 26.336 -17.683 -8.511 1.00 47.84 352 GLU A N 1
ATOM 2796 C CA . GLU A 1 352 ? 26.330 -16.410 -7.755 1.00 47.84 352 GLU A CA 1
ATOM 2797 C C . GLU A 1 352 ? 27.710 -15.849 -7.358 1.00 47.84 352 GLU A C 1
ATOM 2799 O O . GLU A 1 352 ? 27.832 -14.641 -7.158 1.00 47.84 352 GLU A O 1
ATOM 2804 N N . GLU A 1 353 ? 28.776 -16.655 -7.310 1.00 39.00 353 GLU A N 1
ATOM 2805 C CA . GLU A 1 353 ? 30.056 -16.250 -6.685 1.00 39.00 353 GLU A CA 1
ATOM 2806 C C . GLU A 1 353 ? 30.817 -15.123 -7.411 1.00 39.00 353 GLU A C 1
ATOM 2808 O O . GLU A 1 353 ? 31.721 -14.511 -6.849 1.00 39.00 353 GLU A O 1
ATOM 2813 N N . SER A 1 354 ? 30.446 -14.794 -8.652 1.00 44.31 354 SER A N 1
ATOM 2814 C CA . SER A 1 354 ? 31.079 -13.715 -9.431 1.00 44.31 354 SER A CA 1
ATOM 2815 C C . SER A 1 354 ? 30.242 -12.431 -9.532 1.00 44.31 354 SER A C 1
ATOM 2817 O O . SER A 1 354 ? 30.707 -11.462 -10.134 1.00 44.31 354 SER A O 1
ATOM 2819 N N . ARG A 1 355 ? 29.002 -12.403 -9.008 1.00 53.22 355 ARG A N 1
ATOM 2820 C CA . ARG A 1 355 ? 28.006 -11.378 -9.388 1.00 53.22 355 ARG A CA 1
ATOM 2821 C C . ARG A 1 355 ? 28.291 -9.969 -8.850 1.00 53.22 355 ARG A C 1
ATOM 2823 O O . ARG A 1 355 ? 27.926 -9.019 -9.534 1.00 53.22 355 ARG A O 1
ATOM 2830 N N . MET A 1 356 ? 28.921 -9.805 -7.679 1.00 53.66 356 MET A N 1
ATOM 2831 C CA . MET A 1 356 ? 28.701 -8.585 -6.868 1.00 53.66 356 MET A CA 1
ATOM 2832 C C . MET A 1 356 ? 29.939 -7.914 -6.250 1.00 53.66 356 MET A C 1
ATOM 2834 O O . MET A 1 356 ? 29.792 -6.968 -5.474 1.00 53.66 356 MET A O 1
ATOM 2838 N N . ASN A 1 357 ? 31.157 -8.331 -6.605 1.00 58.53 357 ASN A N 1
ATOM 2839 C CA . ASN A 1 357 ? 32.364 -7.654 -6.117 1.00 58.53 357 ASN A CA 1
ATOM 2840 C C . ASN A 1 357 ? 32.434 -6.212 -6.657 1.00 58.53 357 ASN A C 1
ATOM 2842 O O . ASN A 1 357 ? 32.432 -5.996 -7.871 1.00 58.53 357 ASN A O 1
ATOM 2846 N N . GLY A 1 358 ? 32.515 -5.235 -5.749 1.00 69.62 358 GLY A N 1
ATOM 2847 C CA . GLY A 1 358 ? 32.710 -3.818 -6.075 1.00 69.62 358 GLY A CA 1
ATOM 2848 C C . GLY A 1 358 ? 31.437 -2.974 -6.214 1.00 69.62 358 GLY A C 1
ATOM 2849 O O . GLY A 1 358 ? 31.531 -1.835 -6.665 1.00 69.62 358 GLY A O 1
ATOM 2850 N N . LEU A 1 359 ? 30.243 -3.466 -5.839 1.00 80.50 359 LEU A N 1
ATOM 2851 C CA . LEU A 1 359 ? 29.053 -2.593 -5.780 1.00 80.50 359 LEU A CA 1
ATOM 2852 C C . LEU A 1 359 ? 29.220 -1.457 -4.762 1.00 80.50 359 LEU A C 1
ATOM 2854 O O . LEU A 1 359 ? 28.773 -0.338 -5.008 1.00 80.50 359 LEU A O 1
ATOM 2858 N N . GLU A 1 360 ? 29.883 -1.739 -3.641 1.00 78.56 360 GLU A N 1
ATOM 2859 C CA . GLU A 1 360 ? 30.187 -0.759 -2.593 1.00 78.56 360 GLU A CA 1
ATOM 2860 C C . GLU A 1 360 ? 31.038 0.403 -3.131 1.00 78.56 360 GLU A C 1
ATOM 2862 O O . GLU A 1 360 ? 30.812 1.556 -2.760 1.00 78.56 360 GLU A O 1
ATOM 2867 N N . ASP A 1 361 ? 31.914 0.147 -4.112 1.00 82.44 361 ASP A N 1
ATOM 2868 C CA . ASP A 1 361 ? 32.728 1.181 -4.766 1.00 82.44 361 ASP A CA 1
ATOM 2869 C C . ASP A 1 361 ? 31.860 2.263 -5.433 1.00 82.44 361 ASP A C 1
ATOM 2871 O O . ASP A 1 361 ? 32.278 3.419 -5.588 1.00 82.44 361 ASP A O 1
ATOM 2875 N N . LEU A 1 362 ? 30.618 1.934 -5.813 1.00 82.62 362 LEU A N 1
ATOM 2876 C CA . LEU A 1 362 ? 29.675 2.892 -6.392 1.00 82.62 362 LEU A CA 1
ATOM 2877 C C . LEU A 1 362 ? 29.174 3.915 -5.357 1.00 82.62 362 LEU A C 1
ATOM 2879 O O . LEU A 1 362 ? 28.806 5.024 -5.753 1.00 82.62 362 LEU A O 1
ATOM 2883 N N . LEU A 1 363 ? 29.254 3.612 -4.057 1.00 81.06 363 LEU A N 1
ATOM 2884 C CA . LEU A 1 363 ? 28.771 4.463 -2.962 1.00 81.06 363 LEU A CA 1
ATOM 2885 C C . LEU A 1 363 ? 29.810 5.469 -2.435 1.00 81.06 363 LEU A C 1
ATOM 2887 O O . LEU A 1 363 ? 29.441 6.429 -1.768 1.00 81.06 363 LEU A O 1
ATOM 2891 N N . CYS A 1 364 ? 31.096 5.335 -2.773 1.00 78.94 364 CYS A N 1
ATOM 2892 C CA . CYS A 1 364 ? 32.137 6.258 -2.287 1.00 78.94 364 CYS A CA 1
ATOM 2893 C C . CYS A 1 364 ? 32.152 7.605 -3.043 1.00 78.94 364 CYS A C 1
ATOM 2895 O O . CYS A 1 364 ? 32.837 7.745 -4.059 1.00 78.94 364 CYS A O 1
ATOM 2897 N N . TYR A 1 365 ? 31.377 8.599 -2.622 1.00 73.62 365 TYR A N 1
ATOM 2898 C CA . TYR A 1 365 ? 31.328 9.898 -3.309 1.00 73.62 365 TYR A CA 1
ATOM 2899 C C . TYR A 1 365 ? 32.510 10.799 -2.932 1.00 73.62 365 TYR A C 1
ATOM 2901 O O . TYR A 1 365 ? 33.028 10.736 -1.825 1.00 73.62 365 TYR A O 1
ATOM 2909 N N . SER A 1 366 ? 32.938 11.677 -3.843 1.00 58.19 366 SER A N 1
ATOM 2910 C CA . SER A 1 366 ? 33.953 12.683 -3.509 1.00 58.19 366 SER A CA 1
ATOM 2911 C C . SER A 1 366 ? 33.390 13.741 -2.536 1.00 58.19 366 SER A C 1
ATOM 2913 O O . SER A 1 366 ? 32.297 14.265 -2.770 1.00 58.19 366 SER A O 1
ATOM 2915 N N . ASP A 1 367 ? 34.154 14.116 -1.495 1.00 49.59 367 ASP A N 1
ATOM 2916 C CA . ASP A 1 367 ? 33.824 15.020 -0.356 1.00 49.59 367 ASP A CA 1
ATOM 2917 C C . ASP A 1 367 ? 33.192 16.393 -0.688 1.00 49.59 367 ASP A C 1
ATOM 2919 O O . ASP A 1 367 ? 32.868 17.206 0.182 1.00 49.59 367 ASP A O 1
ATOM 2923 N N . ARG A 1 368 ? 33.007 16.735 -1.964 1.00 46.06 368 ARG A N 1
ATOM 2924 C CA . ARG A 1 368 ? 32.529 18.060 -2.381 1.00 46.06 368 ARG A CA 1
ATOM 2925 C C . ARG A 1 368 ? 31.027 18.287 -2.162 1.00 46.06 368 ARG A C 1
ATOM 2927 O O . ARG A 1 368 ? 30.585 19.421 -2.363 1.00 46.06 368 ARG A O 1
ATOM 2934 N N . LYS A 1 369 ? 30.229 17.280 -1.775 1.00 48.72 369 LYS A N 1
ATOM 2935 C CA . LYS A 1 369 ? 28.751 17.385 -1.751 1.00 48.72 369 LYS A CA 1
ATOM 2936 C C . LYS A 1 369 ? 28.059 17.333 -0.389 1.00 48.72 369 LYS A C 1
ATOM 2938 O O . LYS A 1 369 ? 26.992 17.942 -0.291 1.00 48.72 369 LYS A O 1
ATOM 2943 N N . GLU A 1 370 ? 28.656 16.785 0.668 1.00 41.34 370 GLU A N 1
ATOM 2944 C CA . GLU A 1 370 ? 28.056 16.843 2.019 1.00 41.34 370 GLU A CA 1
ATOM 2945 C C . GLU A 1 370 ? 27.816 18.289 2.499 1.00 41.34 370 GLU A C 1
ATOM 2947 O O . GLU A 1 370 ? 26.841 18.604 3.187 1.00 41.34 370 GLU A O 1
ATOM 2952 N N . LYS A 1 371 ? 28.633 19.241 2.028 1.00 35.22 371 LYS A N 1
ATOM 2953 C CA . LYS A 1 371 ? 28.482 20.673 2.346 1.00 35.22 371 LYS A CA 1
ATOM 2954 C C . LYS A 1 371 ? 27.232 21.340 1.754 1.00 35.22 371 LYS A C 1
ATOM 2956 O O . LYS A 1 371 ? 26.872 22.436 2.186 1.00 35.22 371 LYS A O 1
ATOM 2961 N N . ARG A 1 372 ? 26.545 20.727 0.779 1.00 38.38 372 ARG A N 1
ATOM 2962 C CA . ARG A 1 372 ? 25.331 21.319 0.184 1.00 38.38 372 ARG A CA 1
ATOM 2963 C C . ARG A 1 372 ? 24.051 21.012 0.966 1.00 38.38 372 ARG A C 1
ATOM 2965 O O . ARG A 1 372 ? 23.129 21.819 0.894 1.00 38.38 372 ARG A O 1
ATOM 2972 N N . HIS A 1 373 ? 24.021 19.950 1.770 1.00 41.06 373 HIS A N 1
ATOM 2973 C CA . HIS A 1 373 ? 22.853 19.589 2.589 1.00 41.06 373 HIS A CA 1
ATOM 2974 C C . HIS A 1 373 ? 22.864 20.237 3.989 1.00 41.06 373 HIS A C 1
ATOM 2976 O O . HIS A 1 373 ? 21.817 20.406 4.606 1.00 41.06 373 HIS A O 1
ATOM 2982 N N . SER A 1 374 ? 24.019 20.726 4.453 1.00 35.31 374 SER A N 1
ATOM 2983 C CA . SER A 1 374 ? 24.192 21.379 5.764 1.00 35.31 374 SER A CA 1
ATOM 2984 C C . SER A 1 374 ? 23.986 22.906 5.770 1.00 35.31 374 SER A C 1
ATOM 2986 O O . SER A 1 374 ? 24.027 23.542 6.825 1.00 35.31 374 SER A O 1
ATOM 2988 N N . SER A 1 375 ? 23.707 23.536 4.623 1.00 29.50 375 SER A N 1
ATOM 2989 C CA . SER A 1 375 ? 23.633 25.008 4.520 1.00 29.50 375 SER A CA 1
ATOM 2990 C C . SER A 1 375 ? 22.321 25.644 5.023 1.00 29.50 375 SER A C 1
ATOM 2992 O O . SER A 1 375 ? 22.167 26.862 4.954 1.00 29.50 375 SER A O 1
ATOM 2994 N N . ALA A 1 376 ? 21.397 24.870 5.601 1.00 35.69 376 ALA A N 1
ATOM 2995 C CA . ALA A 1 376 ? 20.151 25.376 6.187 1.00 35.69 376 ALA A CA 1
ATOM 2996 C C . ALA A 1 376 ? 20.128 25.328 7.728 1.00 35.69 376 ALA A C 1
ATOM 2998 O O . ALA A 1 376 ? 19.090 25.051 8.316 1.00 35.69 376 ALA A O 1
ATOM 2999 N N . LYS A 1 377 ? 21.246 25.591 8.421 1.00 39.22 377 LYS A N 1
ATOM 3000 C CA . LYS A 1 377 ? 21.236 25.875 9.874 1.00 39.22 377 LYS A CA 1
ATOM 3001 C C . LYS A 1 377 ? 22.558 26.495 10.333 1.00 39.22 377 LYS A C 1
ATOM 3003 O O . LYS A 1 377 ? 23.457 25.808 10.797 1.00 39.22 377 LYS A O 1
ATOM 3008 N N . ARG A 1 378 ? 22.680 27.824 10.266 1.00 29.14 378 ARG A N 1
ATOM 3009 C CA . ARG A 1 378 ? 23.565 28.564 11.188 1.00 29.14 378 ARG A CA 1
ATOM 3010 C C . ARG A 1 378 ? 23.180 30.039 11.265 1.00 29.14 378 ARG A C 1
ATOM 3012 O O . ARG A 1 378 ? 23.711 30.894 10.562 1.00 29.14 378 ARG A O 1
ATOM 3019 N N . ARG A 1 379 ? 22.240 30.343 12.166 1.00 28.86 379 ARG A N 1
ATOM 3020 C CA . ARG A 1 379 ? 22.146 31.679 12.766 1.00 28.86 379 ARG A CA 1
ATOM 3021 C C . ARG A 1 379 ? 23.297 31.819 13.763 1.00 28.86 379 ARG A C 1
ATOM 3023 O O . ARG A 1 379 ? 23.521 30.941 14.588 1.00 28.86 379 ARG A O 1
ATOM 3030 N N . LYS A 1 380 ? 24.044 32.910 13.607 1.00 29.00 380 LYS A N 1
ATOM 3031 C CA . LYS A 1 380 ? 25.229 33.293 14.379 1.00 29.00 380 LYS A CA 1
ATOM 3032 C C . LYS A 1 380 ? 24.896 33.482 15.862 1.00 29.00 380 LYS A C 1
ATOM 3034 O O . LYS A 1 380 ? 24.010 34.267 16.182 1.00 29.00 380 LYS A O 1
ATOM 3039 N N . THR A 1 381 ? 25.707 32.900 16.738 1.00 27.58 381 THR A N 1
ATOM 3040 C CA . THR A 1 381 ? 25.950 33.419 18.091 1.00 27.58 381 THR A CA 1
ATOM 3041 C C . THR A 1 381 ? 27.457 33.484 18.320 1.00 27.58 381 THR A C 1
ATOM 3043 O O . THR A 1 381 ? 28.175 32.504 18.142 1.00 27.58 381 THR A O 1
ATOM 3046 N N . HIS A 1 382 ? 27.929 34.689 18.629 1.00 26.58 382 HIS A N 1
ATOM 3047 C CA . HIS A 1 382 ? 29.298 35.016 19.019 1.00 26.58 382 HIS A CA 1
ATOM 3048 C C . HIS A 1 382 ? 29.665 34.374 20.364 1.00 26.58 382 HIS A C 1
ATOM 3050 O O . HIS A 1 382 ? 28.867 34.521 21.279 1.00 26.58 382 HIS A O 1
ATOM 3056 N N . THR A 1 383 ? 30.892 33.839 20.501 1.00 26.47 383 THR A N 1
ATOM 3057 C CA . THR A 1 383 ? 31.852 34.171 21.589 1.00 26.47 383 THR A CA 1
ATOM 3058 C C . THR A 1 383 ? 33.243 33.512 21.408 1.00 26.47 383 THR A C 1
ATOM 3060 O O . THR A 1 383 ? 33.405 32.304 21.452 1.00 26.47 383 THR A O 1
ATOM 3063 N N . ARG A 1 384 ? 34.241 34.378 21.170 1.00 24.77 384 ARG A N 1
ATOM 3064 C CA . ARG A 1 384 ? 35.625 34.505 21.705 1.00 24.77 384 ARG A CA 1
ATOM 3065 C C . ARG A 1 384 ? 36.516 33.284 22.115 1.00 24.77 384 ARG A C 1
ATOM 3067 O O . ARG A 1 384 ? 36.345 32.724 23.183 1.00 24.77 384 ARG A O 1
ATOM 3074 N N . LYS A 1 385 ? 37.596 33.117 21.319 1.00 26.47 385 LYS A N 1
ATOM 3075 C CA . LYS A 1 385 ? 39.067 32.931 21.567 1.00 26.47 385 LYS A CA 1
ATOM 3076 C C . LYS A 1 385 ? 39.676 31.867 22.520 1.00 26.47 385 LYS A C 1
ATOM 3078 O O . LYS A 1 385 ? 39.497 31.941 23.727 1.00 26.47 385 LYS A O 1
ATOM 3083 N N . GLY A 1 386 ? 40.676 31.174 21.937 1.00 23.44 386 GLY A N 1
ATOM 3084 C CA . GLY A 1 386 ? 41.928 30.627 22.521 1.00 23.44 386 GLY A CA 1
ATOM 3085 C C . GLY A 1 386 ? 42.044 29.111 22.291 1.00 23.44 386 GLY A C 1
ATOM 3086 O O . GLY A 1 386 ? 41.074 28.430 22.568 1.00 23.44 386 GLY A O 1
ATOM 3087 N N . GLY A 1 387 ? 43.097 28.466 21.778 1.00 22.31 387 GLY A N 1
ATOM 3088 C CA . GLY A 1 387 ? 44.446 28.781 21.286 1.00 22.31 387 GLY A CA 1
ATOM 3089 C C . GLY A 1 387 ? 45.246 27.454 21.300 1.00 22.31 387 GLY A C 1
ATOM 3090 O O . GLY A 1 387 ? 45.146 26.785 22.317 1.00 22.31 387 GLY A O 1
ATOM 3091 N N . SER A 1 388 ? 45.974 27.114 20.210 1.00 22.83 388 SER A N 1
ATOM 3092 C CA . SER A 1 388 ? 47.012 26.044 20.015 1.00 22.83 388 SER A CA 1
ATOM 3093 C C . SER A 1 388 ? 46.686 24.599 20.466 1.00 22.83 388 SER A C 1
ATOM 3095 O O . SER A 1 388 ? 46.133 24.411 21.532 1.00 22.83 388 SER A O 1
ATOM 3097 N N . THR A 1 389 ? 47.044 23.471 19.848 1.00 25.03 389 THR A N 1
ATOM 3098 C CA . THR A 1 389 ? 47.937 23.001 18.763 1.00 25.03 389 THR A CA 1
ATOM 3099 C C . THR A 1 389 ? 47.856 21.468 18.880 1.00 25.03 389 THR A C 1
ATOM 3101 O O . THR A 1 389 ? 47.944 21.014 20.017 1.00 25.03 389 THR A O 1
ATOM 3104 N N . PHE A 1 390 ? 47.727 20.709 17.788 1.00 24.83 390 PHE A N 1
ATOM 3105 C CA . PHE A 1 390 ? 48.423 19.440 17.473 1.00 24.83 390 PHE A CA 1
ATOM 3106 C C . PHE A 1 390 ? 47.588 18.570 16.529 1.00 24.83 390 PHE A C 1
ATOM 3108 O O . PHE A 1 390 ? 46.369 18.487 16.652 1.00 24.83 390 PHE A O 1
ATOM 3115 N N . ASP A 1 391 ? 48.302 18.008 15.559 1.00 30.33 391 ASP A N 1
ATOM 3116 C CA . ASP A 1 391 ? 47.850 17.104 14.512 1.00 30.33 391 ASP A CA 1
ATOM 3117 C C . ASP A 1 391 ? 47.220 15.828 15.075 1.00 30.33 391 ASP A C 1
ATOM 3119 O O . ASP A 1 391 ? 47.836 15.166 15.900 1.00 30.33 391 ASP A O 1
ATOM 3123 N N . ASP A 1 392 ? 46.039 15.478 14.562 1.00 24.39 392 ASP A N 1
ATOM 3124 C CA . ASP A 1 392 ? 45.559 14.105 14.386 1.00 24.39 392 ASP A CA 1
ATOM 3125 C C . ASP A 1 392 ? 44.479 14.107 13.281 1.00 24.39 392 ASP A C 1
ATOM 3127 O O . ASP A 1 392 ? 43.712 15.076 13.168 1.00 24.39 392 ASP A O 1
ATOM 3131 N N . PRO A 1 393 ? 44.416 13.077 12.415 1.00 25.06 393 PRO A N 1
ATOM 3132 C CA . PRO A 1 393 ? 43.407 12.988 11.371 1.00 25.06 393 PRO A CA 1
ATOM 3133 C C . PRO A 1 393 ? 42.032 12.824 12.021 1.00 25.06 393 PRO A C 1
ATOM 3135 O O . PRO A 1 393 ? 41.775 11.863 12.742 1.00 25.06 393 PRO A O 1
ATOM 3138 N N . ILE A 1 394 ? 41.148 13.787 11.768 1.00 22.86 394 ILE A N 1
ATOM 3139 C CA . ILE A 1 394 ? 39.754 13.735 12.198 1.00 22.86 394 ILE A CA 1
ATOM 3140 C C . ILE A 1 394 ? 39.087 12.583 11.447 1.00 22.86 394 ILE A C 1
ATOM 3142 O O . ILE A 1 394 ? 38.801 12.684 10.254 1.00 22.86 394 ILE A O 1
ATOM 3146 N N . ASP A 1 395 ? 38.866 11.497 12.175 1.00 26.89 395 ASP A N 1
ATOM 3147 C CA . ASP A 1 395 ? 37.932 10.437 11.839 1.00 26.89 395 ASP A CA 1
ATOM 3148 C C . ASP A 1 395 ? 36.532 11.051 11.661 1.00 26.89 395 ASP A C 1
ATOM 3150 O O . ASP A 1 395 ? 35.953 11.621 12.590 1.00 26.89 395 ASP A O 1
ATOM 3154 N N . LEU A 1 396 ? 36.027 11.010 10.426 1.00 27.41 396 LEU A N 1
ATOM 3155 C CA . LEU A 1 396 ? 34.721 11.546 10.032 1.00 27.41 396 LEU A CA 1
ATOM 3156 C C . LEU A 1 396 ? 33.598 10.500 10.106 1.00 27.41 396 LEU A C 1
ATOM 3158 O O . LEU A 1 396 ? 32.524 10.727 9.560 1.00 27.41 396 LEU A O 1
ATOM 3162 N N . THR A 1 397 ? 33.788 9.389 10.819 1.00 29.48 397 THR A N 1
ATOM 3163 C CA . THR A 1 397 ? 32.704 8.411 11.050 1.00 29.48 397 THR A CA 1
ATOM 3164 C C . THR A 1 397 ? 31.753 8.773 12.197 1.00 29.48 397 THR A C 1
ATOM 3166 O O . THR A 1 397 ? 30.758 8.090 12.418 1.00 29.48 397 THR A O 1
ATOM 3169 N N . ALA A 1 398 ? 31.973 9.876 12.913 1.00 31.14 398 ALA A N 1
ATOM 3170 C CA . ALA A 1 398 ? 31.144 10.217 14.067 1.00 31.14 398 ALA A CA 1
ATOM 3171 C C . ALA A 1 398 ? 29.985 11.171 13.718 1.00 31.14 398 ALA A C 1
ATOM 3173 O O . ALA A 1 398 ? 30.118 12.396 13.814 1.00 31.14 398 ALA A O 1
ATOM 3174 N N . GLY A 1 399 ? 28.817 10.606 13.385 1.00 28.22 399 GLY A N 1
ATOM 3175 C CA . GLY A 1 399 ? 27.567 11.368 13.305 1.00 28.22 399 GLY A CA 1
ATOM 3176 C C . GLY A 1 399 ? 26.309 10.592 12.897 1.00 28.22 399 GLY A C 1
ATOM 3177 O O . GLY A 1 399 ? 25.814 10.831 11.805 1.00 28.22 399 GLY A O 1
ATOM 3178 N N . SER A 1 400 ? 25.774 9.777 13.822 1.00 41.44 400 SER A N 1
ATOM 3179 C CA . SER A 1 400 ? 24.401 9.215 13.896 1.00 41.44 400 SER A CA 1
ATOM 3180 C C . SER A 1 400 ? 23.895 8.346 12.731 1.00 41.44 400 SER A C 1
ATOM 3182 O O . SER A 1 400 ? 23.464 8.902 11.728 1.00 41.44 400 SER A O 1
ATOM 3184 N N . ASP A 1 401 ? 23.915 7.016 12.930 1.00 43.41 401 ASP A N 1
ATOM 3185 C CA . ASP A 1 401 ? 22.868 6.000 12.621 1.00 43.41 401 ASP A CA 1
ATOM 3186 C C . ASP A 1 401 ? 23.499 4.572 12.570 1.00 43.41 401 ASP A C 1
ATOM 3188 O O . ASP A 1 401 ? 23.323 3.815 11.617 1.00 43.41 401 ASP A O 1
ATOM 3192 N N . ASP A 1 402 ? 24.270 4.183 13.604 1.00 51.66 402 ASP A N 1
ATOM 3193 C CA . ASP A 1 402 ? 25.091 2.944 13.615 1.00 51.66 402 ASP A CA 1
ATOM 3194 C C . ASP A 1 402 ? 24.286 1.645 13.403 1.00 51.66 402 ASP A C 1
ATOM 3196 O O . ASP A 1 402 ? 24.798 0.664 12.861 1.00 51.66 402 ASP A O 1
ATOM 3200 N N . GLU A 1 403 ? 23.021 1.611 13.823 1.00 48.50 403 GLU A N 1
ATOM 3201 C CA . GLU A 1 403 ? 22.199 0.398 13.770 1.00 48.50 403 GLU A CA 1
ATOM 3202 C C . GLU A 1 403 ? 21.599 0.162 12.372 1.00 48.50 403 GLU A C 1
ATOM 3204 O O . GLU A 1 403 ? 21.664 -0.955 11.848 1.00 48.50 403 GLU A O 1
ATOM 3209 N N . GLY A 1 404 ? 21.113 1.222 11.714 1.00 46.75 404 GLY A N 1
ATOM 3210 C CA . GLY A 1 404 ? 20.603 1.169 10.340 1.00 46.75 404 GLY A CA 1
ATOM 3211 C C . GLY A 1 404 ? 21.696 0.831 9.321 1.00 46.75 404 GLY A C 1
ATOM 3212 O O . GLY A 1 404 ? 21.481 0.026 8.409 1.00 46.75 404 GLY A O 1
ATOM 3213 N N . ASP A 1 405 ? 22.902 1.370 9.511 1.00 57.75 405 ASP A N 1
ATOM 3214 C CA . ASP A 1 405 ? 24.087 1.054 8.702 1.00 57.75 405 ASP A CA 1
ATOM 3215 C C . ASP A 1 405 ? 24.542 -0.393 8.903 1.00 57.75 405 ASP A C 1
ATOM 3217 O O . ASP A 1 405 ? 24.867 -1.096 7.939 1.00 57.75 405 ASP A O 1
ATOM 3221 N N . HIS A 1 406 ? 24.501 -0.886 10.141 1.00 61.41 406 HIS A N 1
ATOM 3222 C CA . HIS A 1 406 ? 24.826 -2.272 10.453 1.00 61.41 406 HIS A CA 1
ATOM 3223 C C . HIS A 1 406 ? 23.847 -3.267 9.804 1.00 61.41 406 HIS A C 1
ATOM 3225 O O . HIS A 1 406 ? 24.282 -4.283 9.248 1.00 61.41 406 HIS A O 1
ATOM 3231 N N . ILE A 1 407 ? 22.537 -2.991 9.830 1.00 59.69 407 ILE A N 1
ATOM 3232 C CA . ILE A 1 407 ? 21.515 -3.834 9.182 1.00 59.69 407 ILE A CA 1
ATOM 3233 C C . ILE A 1 407 ? 21.739 -3.871 7.669 1.00 59.69 407 ILE A C 1
ATOM 3235 O O . ILE A 1 407 ? 21.772 -4.951 7.073 1.00 59.69 407 ILE A O 1
ATOM 3239 N N . LEU A 1 408 ? 21.964 -2.705 7.059 1.00 59.09 408 LEU A N 1
ATOM 3240 C CA . LEU A 1 408 ? 22.186 -2.577 5.620 1.00 59.09 408 LEU A CA 1
ATOM 3241 C C . LEU A 1 408 ? 23.413 -3.386 5.165 1.00 59.09 408 LEU A C 1
ATOM 3243 O O . LEU A 1 408 ? 23.340 -4.174 4.222 1.00 59.09 408 LEU A O 1
ATOM 3247 N N . ASN A 1 409 ? 24.517 -3.261 5.904 1.00 62.06 409 ASN A N 1
ATOM 3248 C CA . ASN A 1 409 ? 25.749 -4.011 5.663 1.00 62.06 409 ASN A CA 1
ATOM 3249 C C . ASN A 1 409 ? 25.592 -5.519 5.922 1.00 62.06 409 ASN A C 1
ATOM 3251 O O . ASN A 1 409 ? 26.269 -6.334 5.294 1.00 62.06 409 ASN A O 1
ATOM 3255 N N . SER A 1 410 ? 24.696 -5.914 6.829 1.00 61.03 410 SER A N 1
ATOM 3256 C CA . SER A 1 410 ? 24.404 -7.324 7.111 1.00 61.03 410 SER A CA 1
ATOM 3257 C C . SER A 1 410 ? 23.638 -7.996 5.970 1.00 61.03 410 SER A C 1
ATOM 3259 O O . SER A 1 410 ? 23.916 -9.153 5.656 1.00 61.03 410 SER A O 1
ATOM 3261 N N . ILE A 1 411 ? 22.720 -7.275 5.317 1.00 56.97 411 ILE A N 1
ATOM 3262 C CA . ILE A 1 411 ? 21.979 -7.763 4.142 1.00 56.97 411 ILE A CA 1
ATOM 3263 C C . ILE A 1 411 ? 22.935 -8.029 2.977 1.00 56.97 411 ILE A C 1
ATOM 3265 O O . ILE A 1 411 ? 22.875 -9.095 2.371 1.00 56.97 411 ILE A O 1
ATOM 3269 N N . ILE A 1 412 ? 23.866 -7.104 2.716 1.00 55.28 412 ILE A N 1
ATOM 3270 C CA . ILE A 1 412 ? 24.869 -7.234 1.642 1.00 55.28 412 ILE A CA 1
ATOM 3271 C C . ILE A 1 412 ? 25.701 -8.520 1.791 1.00 55.28 412 ILE A C 1
ATOM 3273 O O . ILE A 1 412 ? 26.071 -9.137 0.796 1.00 55.28 412 ILE A O 1
ATOM 3277 N N . LYS A 1 413 ? 25.963 -8.954 3.029 1.00 54.56 413 LYS A N 1
ATOM 3278 C CA . LYS A 1 413 ? 26.754 -10.158 3.330 1.00 54.56 413 LYS A CA 1
ATOM 3279 C C . LYS A 1 413 ? 25.962 -11.469 3.241 1.00 54.56 413 LYS A C 1
ATOM 3281 O O . LYS A 1 413 ? 26.575 -12.533 3.248 1.00 54.56 413 LYS A O 1
ATOM 3286 N N . CYS A 1 414 ? 24.630 -11.422 3.175 1.00 49.56 414 CYS A N 1
ATOM 3287 C CA . CYS A 1 414 ? 23.773 -12.606 3.074 1.00 49.56 414 CYS A CA 1
ATOM 3288 C C . CYS A 1 414 ? 23.530 -12.961 1.597 1.00 49.56 414 CYS A C 1
ATOM 3290 O O . CYS A 1 414 ? 22.467 -12.684 1.048 1.00 49.56 414 CYS A O 1
ATOM 3292 N N . SER A 1 415 ? 24.527 -13.544 0.929 1.00 46.50 415 SER A N 1
ATOM 3293 C CA . SER A 1 415 ? 24.500 -13.819 -0.515 1.00 46.50 415 SER A CA 1
ATOM 3294 C C . SER A 1 415 ? 24.364 -15.310 -0.846 1.00 46.50 415 SER A C 1
ATOM 3296 O O . SER A 1 415 ? 25.285 -15.885 -1.419 1.00 46.50 415 SER A O 1
ATOM 3298 N N . CYS A 1 416 ? 23.237 -15.956 -0.503 1.00 37.28 416 CYS A N 1
ATOM 3299 C CA . CYS A 1 416 ? 22.948 -17.301 -1.024 1.00 37.28 416 CYS A CA 1
ATOM 3300 C C . CYS A 1 416 ? 21.438 -17.670 -1.142 1.00 37.28 416 CYS A C 1
ATOM 3302 O O . CYS A 1 416 ? 20.701 -17.597 -0.158 1.00 37.28 416 CYS A O 1
ATOM 3304 N N . VAL A 1 417 ? 21.107 -18.270 -2.302 1.00 47.22 417 VAL A N 1
ATOM 3305 C CA . VAL A 1 417 ? 20.291 -19.490 -2.588 1.00 47.22 417 VAL A CA 1
ATOM 3306 C C . VAL A 1 417 ? 18.907 -19.414 -3.280 1.00 47.22 417 VAL A C 1
ATOM 3308 O O . VAL A 1 417 ? 17.992 -18.688 -2.905 1.00 47.22 417 VAL A O 1
ATOM 3311 N N . CYS A 1 418 ? 18.816 -20.308 -4.282 1.00 37.75 418 CYS A N 1
ATOM 3312 C CA . CYS A 1 418 ? 17.719 -20.820 -5.105 1.00 37.75 418 CYS A CA 1
ATOM 3313 C C . CYS A 1 418 ? 16.423 -21.198 -4.369 1.00 37.75 418 CYS A C 1
ATOM 3315 O O . CYS A 1 418 ? 16.449 -21.699 -3.246 1.00 37.75 418 CYS A O 1
ATOM 3317 N N . TYR A 1 419 ? 15.301 -21.076 -5.088 1.00 47.66 419 TYR A N 1
ATOM 3318 C CA . TYR A 1 419 ? 13.958 -21.393 -4.600 1.00 47.66 419 TYR A CA 1
ATOM 3319 C C . TYR A 1 419 ? 13.269 -22.504 -5.411 1.00 47.66 419 TYR A C 1
ATOM 3321 O O . TYR A 1 419 ? 13.346 -22.489 -6.644 1.00 47.66 419 TYR A O 1
ATOM 3329 N N . PRO A 1 420 ? 12.492 -23.389 -4.759 1.00 43.88 420 PRO A N 1
ATOM 3330 C CA . PRO A 1 420 ? 11.457 -24.179 -5.411 1.00 43.88 420 PRO A CA 1
ATOM 3331 C C . PRO A 1 420 ? 10.197 -23.318 -5.628 1.00 43.88 420 PRO A C 1
ATOM 3333 O O . PRO A 1 420 ? 9.648 -22.759 -4.683 1.00 43.88 420 PRO A O 1
ATOM 3336 N N . ARG A 1 421 ? 9.721 -23.256 -6.879 1.00 51.44 421 ARG A N 1
ATOM 3337 C CA . ARG A 1 421 ? 8.474 -22.615 -7.363 1.00 51.44 421 ARG A CA 1
ATOM 3338 C C . ARG A 1 421 ? 8.389 -21.084 -7.189 1.00 51.44 421 ARG A C 1
ATOM 3340 O O . ARG A 1 421 ? 7.956 -20.559 -6.168 1.00 51.44 421 ARG A O 1
ATOM 3347 N N . ALA A 1 422 ? 8.699 -20.367 -8.275 1.00 54.94 422 ALA A N 1
ATOM 3348 C CA . ALA A 1 422 ? 8.741 -18.900 -8.384 1.00 54.94 422 ALA A CA 1
ATOM 3349 C C . ALA A 1 422 ? 7.481 -18.148 -7.902 1.00 54.94 422 ALA A C 1
ATOM 3351 O O . ALA A 1 422 ? 7.570 -16.973 -7.552 1.00 54.94 422 ALA A O 1
ATOM 3352 N N . TRP A 1 423 ? 6.316 -18.798 -7.857 1.00 57.84 423 TRP A N 1
ATOM 3353 C CA . TRP A 1 423 ? 5.071 -18.153 -7.445 1.00 57.84 423 TRP A CA 1
ATOM 3354 C C . TRP A 1 423 ? 4.965 -17.903 -5.936 1.00 57.84 423 TRP A C 1
ATOM 3356 O O . TRP A 1 423 ? 4.373 -16.903 -5.532 1.00 57.84 423 TRP A O 1
ATOM 3366 N N . ARG A 1 424 ? 5.577 -18.751 -5.093 1.00 62.56 424 ARG A N 1
ATOM 3367 C CA . ARG A 1 424 ? 5.571 -18.559 -3.630 1.00 62.56 424 ARG A CA 1
ATOM 3368 C C . ARG A 1 424 ? 6.354 -17.331 -3.202 1.00 62.56 424 ARG A C 1
ATOM 3370 O O . ARG A 1 424 ? 6.039 -16.734 -2.180 1.00 62.56 424 ARG A O 1
ATOM 3377 N N . LEU A 1 425 ? 7.327 -16.912 -4.013 1.00 67.31 425 LEU A N 1
ATOM 3378 C CA . LEU A 1 425 ? 8.073 -15.692 -3.744 1.00 67.31 425 LEU A CA 1
ATOM 3379 C C . LEU A 1 425 ? 7.130 -14.493 -3.649 1.00 67.31 425 LEU A C 1
ATOM 3381 O O . LEU A 1 425 ? 7.350 -13.656 -2.786 1.00 67.31 425 LEU A O 1
ATOM 3385 N N . ARG A 1 426 ? 6.063 -14.408 -4.458 1.00 74.56 426 ARG A N 1
ATOM 3386 C CA . ARG A 1 426 ? 5.129 -13.267 -4.407 1.00 74.56 426 ARG A CA 1
ATOM 3387 C C . ARG A 1 426 ? 4.463 -13.117 -3.035 1.00 74.56 426 ARG A C 1
ATOM 3389 O O . ARG A 1 426 ? 4.321 -11.993 -2.566 1.00 74.56 426 ARG A O 1
ATOM 3396 N N . TYR A 1 427 ? 4.112 -14.231 -2.394 1.00 79.25 427 TYR A N 1
ATOM 3397 C CA . TYR A 1 427 ? 3.461 -14.281 -1.079 1.00 79.25 427 TYR A CA 1
ATOM 3398 C C . TYR A 1 427 ? 4.464 -14.589 0.044 1.00 79.25 427 TYR A C 1
ATOM 3400 O O . TYR A 1 427 ? 4.159 -15.302 0.993 1.00 79.25 427 TYR A O 1
ATOM 3408 N N . ASN A 1 428 ? 5.676 -14.040 -0.062 1.00 85.56 428 ASN A N 1
ATOM 3409 C CA . ASN A 1 428 ? 6.685 -14.059 0.993 1.00 85.56 428 ASN A CA 1
ATOM 3410 C C . ASN A 1 428 ? 6.923 -12.621 1.512 1.00 85.56 428 ASN A C 1
ATOM 3412 O O . ASN A 1 428 ? 6.944 -11.687 0.697 1.00 85.56 428 ASN A O 1
ATOM 3416 N N . PRO A 1 429 ? 7.123 -12.415 2.833 1.00 89.69 429 PRO A N 1
ATOM 3417 C CA . PRO A 1 429 ? 7.381 -11.090 3.405 1.00 89.69 429 PRO A CA 1
ATOM 3418 C C . PRO A 1 429 ? 8.534 -10.348 2.719 1.00 89.69 429 PRO A C 1
ATOM 3420 O O . PRO A 1 429 ? 8.415 -9.161 2.421 1.00 89.69 429 PRO A O 1
ATOM 3423 N N . GLY A 1 430 ? 9.610 -11.057 2.370 1.00 89.31 430 GLY A N 1
ATOM 3424 C CA . GLY A 1 430 ? 10.781 -10.520 1.685 1.00 89.31 430 GLY A CA 1
ATOM 3425 C C . GLY A 1 430 ? 10.461 -9.911 0.320 1.00 89.31 430 GLY A C 1
ATOM 3426 O O . GLY A 1 430 ? 10.974 -8.840 -0.008 1.00 89.31 430 GLY A O 1
ATOM 3427 N N . SER A 1 431 ? 9.551 -10.499 -0.461 1.00 87.44 431 SER A N 1
ATOM 3428 C CA . SER A 1 431 ? 9.131 -9.894 -1.736 1.00 87.44 431 SER A CA 1
ATOM 3429 C C . SER A 1 431 ? 8.360 -8.595 -1.551 1.00 87.44 431 SER A C 1
ATOM 3431 O O . SER A 1 431 ? 8.555 -7.657 -2.331 1.00 87.44 431 SER A O 1
ATOM 3433 N N . LEU A 1 432 ? 7.515 -8.508 -0.520 1.00 91.25 432 LEU A N 1
ATOM 3434 C CA . LEU A 1 432 ? 6.829 -7.261 -0.199 1.00 91.25 432 LEU A CA 1
ATOM 3435 C C . LEU A 1 432 ? 7.813 -6.218 0.350 1.00 91.25 432 LEU A C 1
ATOM 3437 O O . LEU A 1 432 ? 7.733 -5.054 -0.042 1.00 91.25 432 LEU A O 1
ATOM 3441 N N . CYS A 1 433 ? 8.812 -6.626 1.143 1.00 93.94 433 CYS A N 1
ATOM 3442 C CA . CYS A 1 433 ? 9.907 -5.745 1.554 1.00 93.94 433 CYS A CA 1
ATOM 3443 C C . CYS A 1 433 ? 10.612 -5.141 0.337 1.00 93.94 433 CYS A C 1
ATOM 3445 O O . CYS A 1 433 ? 10.798 -3.930 0.278 1.00 93.94 433 CYS A O 1
ATOM 3447 N N . ILE A 1 434 ? 10.953 -5.946 -0.676 1.00 92.19 434 ILE A N 1
ATOM 3448 C CA . ILE A 1 434 ? 11.569 -5.442 -1.912 1.00 92.19 434 ILE A CA 1
ATOM 3449 C C . ILE A 1 434 ? 10.691 -4.396 -2.610 1.00 92.19 434 ILE A C 1
ATOM 3451 O O . ILE A 1 434 ? 11.207 -3.389 -3.112 1.00 92.19 434 ILE A O 1
ATOM 3455 N N . TYR A 1 435 ? 9.375 -4.613 -2.653 1.00 92.06 435 TYR A N 1
ATOM 3456 C CA . TYR A 1 435 ? 8.443 -3.639 -3.215 1.00 92.06 435 TYR A CA 1
ATOM 3457 C C . TYR A 1 435 ? 8.465 -2.323 -2.425 1.00 92.06 435 TYR A C 1
ATOM 3459 O O . TYR A 1 435 ? 8.703 -1.265 -3.011 1.00 92.06 435 TYR A O 1
ATOM 3467 N N . VAL A 1 436 ? 8.310 -2.386 -1.099 1.00 94.44 436 VAL A N 1
ATOM 3468 C CA . VAL A 1 436 ? 8.320 -1.207 -0.217 1.00 94.44 436 VAL A CA 1
ATOM 3469 C C . VAL A 1 436 ? 9.653 -0.463 -0.294 1.00 94.44 436 VAL A C 1
ATOM 3471 O O . VAL A 1 436 ? 9.666 0.752 -0.468 1.00 94.44 436 VAL A O 1
ATOM 3474 N N . LEU A 1 437 ? 10.784 -1.167 -0.267 1.00 95.50 437 LEU A N 1
ATOM 3475 C CA . LEU A 1 437 ? 12.105 -0.555 -0.415 1.00 95.50 437 LEU A CA 1
ATOM 3476 C C . LEU A 1 437 ? 12.286 0.093 -1.795 1.00 95.50 437 LEU A C 1
ATOM 3478 O O . LEU A 1 437 ? 12.886 1.161 -1.897 1.00 95.50 437 LEU A O 1
ATOM 3482 N N . THR A 1 438 ? 11.717 -0.478 -2.860 1.00 95.25 438 THR A N 1
ATOM 3483 C CA . THR A 1 438 ? 11.706 0.178 -4.179 1.00 95.25 438 THR A CA 1
ATOM 3484 C C . THR A 1 438 ? 10.899 1.485 -4.142 1.00 95.25 438 THR A C 1
ATOM 3486 O O . THR A 1 438 ? 11.357 2.498 -4.671 1.00 95.25 438 THR A O 1
ATOM 3489 N N . LEU A 1 439 ? 9.754 1.521 -3.449 1.00 94.75 439 LEU A N 1
ATOM 3490 C CA . LEU A 1 439 ? 9.006 2.767 -3.222 1.00 94.75 439 LEU A CA 1
ATOM 3491 C C . LEU A 1 439 ? 9.787 3.771 -2.357 1.00 94.75 439 LEU A C 1
ATOM 3493 O O . LEU A 1 439 ? 9.701 4.985 -2.583 1.00 94.75 439 LEU A O 1
ATOM 3497 N N . CYS A 1 440 ? 10.581 3.296 -1.395 1.00 95.56 440 CYS A N 1
ATOM 3498 C CA . CYS A 1 440 ? 11.485 4.143 -0.621 1.00 95.56 440 CYS A CA 1
ATOM 3499 C C . CYS A 1 440 ? 12.560 4.781 -1.513 1.00 95.56 440 CYS A C 1
ATOM 3501 O O . CYS A 1 440 ? 12.802 5.979 -1.374 1.00 95.56 440 CYS A O 1
ATOM 3503 N N . VAL A 1 441 ? 13.143 4.047 -2.476 1.00 96.31 441 VAL A N 1
ATOM 3504 C CA . VAL A 1 441 ? 14.070 4.616 -3.479 1.00 96.31 441 VAL A CA 1
ATOM 3505 C C . VAL A 1 441 ? 13.400 5.771 -4.222 1.00 96.31 441 VAL A C 1
ATOM 3507 O O . VAL A 1 441 ? 13.936 6.878 -4.252 1.00 96.31 441 VAL A O 1
ATOM 3510 N N . GLU A 1 442 ? 12.210 5.549 -4.782 1.00 95.50 442 GLU A N 1
ATOM 3511 C CA . GLU A 1 442 ? 11.481 6.593 -5.514 1.00 95.50 442 GLU A CA 1
ATOM 3512 C C . GLU A 1 442 ? 11.166 7.809 -4.631 1.00 95.50 442 GLU A C 1
ATOM 3514 O O . GLU A 1 442 ? 11.180 8.956 -5.088 1.00 95.50 442 GLU A O 1
ATOM 3519 N N . SER A 1 443 ? 10.877 7.567 -3.354 1.00 95.06 443 SER A N 1
ATOM 3520 C CA . SER A 1 443 ? 10.592 8.611 -2.373 1.00 95.06 443 SER A CA 1
ATOM 3521 C C . SER A 1 443 ? 11.836 9.440 -2.047 1.00 95.06 443 SER A C 1
ATOM 3523 O O . SER A 1 443 ? 11.764 10.672 -2.058 1.00 95.06 443 SER A O 1
ATOM 3525 N N . TRP A 1 444 ? 12.995 8.804 -1.860 1.00 95.06 444 TRP A N 1
ATOM 3526 C CA . TRP A 1 444 ? 14.280 9.487 -1.694 1.00 95.06 444 TRP A CA 1
ATOM 3527 C C . TRP A 1 444 ? 14.654 10.323 -2.923 1.00 95.06 444 TRP A C 1
ATOM 3529 O O . TRP A 1 444 ? 15.043 11.487 -2.798 1.00 95.06 444 TRP A O 1
ATOM 3539 N N . GLU A 1 445 ? 14.439 9.792 -4.127 1.00 94.88 445 GLU A N 1
ATOM 3540 C CA . GLU A 1 445 ? 14.667 10.521 -5.377 1.00 94.88 445 GLU A CA 1
ATOM 3541 C C . GLU A 1 445 ? 13.750 11.749 -5.510 1.00 94.88 445 GLU A C 1
ATOM 3543 O O . GLU A 1 445 ? 14.209 12.824 -5.912 1.00 94.88 445 GLU A O 1
ATOM 3548 N N . LYS A 1 446 ? 12.472 11.640 -5.111 1.00 93.12 446 LYS A N 1
ATOM 3549 C CA . LYS A 1 446 ? 11.532 12.780 -5.045 1.00 93.12 446 LYS A CA 1
ATOM 3550 C C . LYS A 1 446 ? 11.993 13.841 -4.040 1.00 93.12 446 LYS A C 1
ATOM 3552 O O . LYS A 1 446 ? 11.886 15.036 -4.327 1.00 93.12 446 LYS A O 1
ATOM 3557 N N . LEU A 1 447 ? 12.556 13.419 -2.905 1.00 91.69 447 LEU A N 1
ATOM 3558 C CA . LEU A 1 447 ? 13.191 14.293 -1.909 1.00 91.69 447 LEU A CA 1
ATOM 3559 C C . LEU A 1 447 ? 14.556 14.841 -2.366 1.00 91.69 447 LEU A C 1
ATOM 3561 O O . LEU A 1 447 ? 15.119 15.713 -1.703 1.00 91.69 447 LEU A O 1
ATOM 3565 N N . ARG A 1 448 ? 15.050 14.405 -3.534 1.00 94.19 448 ARG A N 1
ATOM 3566 C CA . ARG A 1 448 ? 16.363 14.736 -4.112 1.00 94.19 448 ARG A CA 1
ATOM 3567 C C . ARG A 1 448 ? 17.546 14.266 -3.268 1.00 94.19 448 ARG A C 1
ATOM 3569 O O . ARG A 1 448 ? 18.646 14.805 -3.421 1.00 94.19 448 ARG A O 1
ATOM 3576 N N . ASP A 1 449 ? 17.332 13.266 -2.422 1.00 93.25 449 ASP A N 1
ATOM 3577 C CA . ASP A 1 449 ? 18.400 12.578 -1.710 1.00 93.25 449 ASP A CA 1
ATOM 3578 C C . ASP A 1 449 ? 18.856 11.360 -2.520 1.00 93.25 449 ASP A C 1
ATOM 3580 O O . ASP A 1 449 ? 18.433 10.222 -2.326 1.00 93.25 449 ASP A O 1
ATOM 3584 N N . TYR A 1 450 ? 19.689 11.627 -3.524 1.00 94.44 450 TYR A N 1
ATOM 3585 C CA . TYR A 1 450 ? 20.177 10.584 -4.426 1.00 94.44 450 TYR A CA 1
ATOM 3586 C C . TYR A 1 450 ? 21.258 9.701 -3.787 1.00 94.44 450 TYR A C 1
ATOM 3588 O O . TYR A 1 450 ? 21.613 8.681 -4.370 1.00 94.44 450 TYR A O 1
ATOM 3596 N N . ILE A 1 451 ? 21.805 10.100 -2.632 1.00 91.50 451 ILE A N 1
ATOM 3597 C CA . ILE A 1 451 ? 22.804 9.317 -1.896 1.00 91.50 451 ILE A CA 1
ATOM 3598 C C . ILE A 1 451 ? 22.094 8.151 -1.214 1.00 91.50 451 ILE A C 1
ATOM 3600 O O . ILE A 1 451 ? 22.426 7.001 -1.505 1.00 91.50 451 ILE A O 1
ATOM 3604 N N . GLU A 1 452 ? 21.052 8.442 -0.431 1.00 90.31 452 GLU A N 1
ATOM 3605 C CA . GLU A 1 452 ? 20.226 7.413 0.213 1.00 90.31 452 GLU A CA 1
ATOM 3606 C C . GLU A 1 452 ? 19.507 6.528 -0.811 1.00 90.31 452 GLU A C 1
ATOM 3608 O O . GLU A 1 452 ? 19.511 5.302 -0.696 1.00 90.31 452 GLU A O 1
ATOM 3613 N N . ALA A 1 453 ? 18.984 7.118 -1.894 1.00 94.94 453 ALA A N 1
ATOM 3614 C CA . ALA A 1 453 ? 18.398 6.340 -2.985 1.00 94.94 453 ALA A CA 1
ATOM 3615 C C . ALA A 1 453 ? 19.397 5.334 -3.588 1.00 94.94 453 ALA A C 1
ATOM 3617 O O . ALA A 1 453 ? 19.049 4.179 -3.828 1.00 94.94 453 ALA A O 1
ATOM 3618 N N . ASN A 1 454 ? 20.648 5.749 -3.824 1.00 95.06 454 ASN A N 1
ATOM 3619 C CA . ASN A 1 454 ? 21.681 4.870 -4.372 1.00 95.06 454 ASN A CA 1
ATOM 3620 C C . ASN A 1 454 ? 22.132 3.797 -3.384 1.00 95.06 454 ASN A C 1
ATOM 3622 O O . ASN A 1 454 ? 22.364 2.666 -3.802 1.00 95.06 454 ASN A O 1
ATOM 3626 N N . ARG A 1 455 ? 22.244 4.136 -2.098 1.00 90.44 455 ARG A N 1
ATOM 3627 C CA . ARG A 1 455 ? 22.536 3.177 -1.029 1.00 90.44 455 ARG A CA 1
ATOM 3628 C C . ARG A 1 455 ? 21.491 2.062 -1.010 1.00 90.44 455 ARG A C 1
ATOM 3630 O O . ARG A 1 455 ? 21.849 0.886 -1.006 1.00 90.44 455 ARG A O 1
ATOM 3637 N N . LEU A 1 456 ? 20.212 2.423 -1.100 1.00 91.94 456 LEU A N 1
ATOM 3638 C CA . LEU A 1 456 ? 19.129 1.449 -1.131 1.00 91.94 456 LEU A CA 1
ATOM 3639 C C . LEU A 1 456 ? 19.088 0.650 -2.445 1.00 91.94 456 LEU A C 1
ATOM 3641 O O . LEU A 1 456 ? 18.887 -0.559 -2.412 1.00 91.94 456 LEU A O 1
ATOM 3645 N N . LEU A 1 457 ? 19.359 1.276 -3.596 1.00 94.62 457 LEU A N 1
ATOM 3646 C CA . LEU A 1 457 ? 19.512 0.565 -4.875 1.00 94.62 457 LEU A CA 1
ATOM 3647 C C . LEU A 1 457 ? 20.655 -0.457 -4.841 1.00 94.62 457 LEU A C 1
ATOM 3649 O O . LEU A 1 457 ? 20.499 -1.559 -5.360 1.00 94.62 457 LEU A O 1
ATOM 3653 N N . VAL A 1 458 ? 21.788 -0.110 -4.224 1.00 90.81 458 VAL A N 1
ATOM 3654 C CA . VAL A 1 458 ? 22.920 -1.028 -4.046 1.00 90.81 458 VAL A CA 1
ATOM 3655 C C . VAL A 1 458 ? 22.548 -2.190 -3.125 1.00 90.81 458 VAL A C 1
ATOM 3657 O O . VAL A 1 458 ? 22.869 -3.323 -3.469 1.00 90.81 458 VAL A O 1
ATOM 3660 N N . LEU A 1 459 ? 21.806 -1.955 -2.034 1.00 86.94 459 LEU A N 1
ATOM 3661 C CA . LEU A 1 459 ? 21.252 -3.037 -1.204 1.00 86.94 459 LEU A CA 1
ATOM 3662 C C . LEU A 1 459 ? 20.307 -3.944 -2.003 1.00 86.94 459 LEU A C 1
ATOM 3664 O O . LEU A 1 459 ? 20.403 -5.165 -1.938 1.00 86.94 459 LEU A O 1
ATOM 3668 N N . LEU A 1 460 ? 19.381 -3.370 -2.771 1.00 90.38 460 LEU A N 1
ATOM 3669 C CA . LEU A 1 460 ? 18.418 -4.159 -3.547 1.00 90.38 460 LEU A CA 1
ATOM 3670 C C . LEU A 1 460 ? 19.121 -5.026 -4.596 1.00 90.38 460 LEU A C 1
ATOM 3672 O O . LEU A 1 460 ? 18.708 -6.159 -4.850 1.00 90.38 460 LEU A O 1
ATOM 3676 N N . LEU A 1 461 ? 20.196 -4.499 -5.185 1.00 89.31 461 LEU A N 1
ATOM 3677 C CA . LEU A 1 461 ? 21.027 -5.220 -6.135 1.00 89.31 461 LEU A CA 1
ATOM 3678 C C . LEU A 1 461 ? 21.920 -6.267 -5.461 1.00 89.31 461 LEU A C 1
ATOM 3680 O O . LEU A 1 461 ? 22.139 -7.294 -6.103 1.00 89.31 461 LEU A O 1
ATOM 3684 N N . SER A 1 462 ? 22.410 -6.032 -4.233 1.00 82.81 462 SER A N 1
ATOM 3685 C CA . SER A 1 462 ? 23.318 -6.924 -3.483 1.00 82.81 462 SER A CA 1
ATOM 3686 C C . SER A 1 462 ? 22.688 -8.269 -3.136 1.00 82.81 462 SER A C 1
ATOM 3688 O O . SER A 1 462 ? 23.353 -9.296 -3.258 1.00 82.81 462 SER A O 1
ATOM 3690 N N . GLN A 1 463 ? 21.403 -8.278 -2.778 1.00 80.88 463 GLN A N 1
ATOM 3691 C CA . GLN A 1 463 ? 20.669 -9.512 -2.511 1.00 80.88 463 GLN A CA 1
ATOM 3692 C C . GLN A 1 463 ? 20.253 -10.225 -3.814 1.00 80.88 463 GLN A C 1
ATOM 3694 O O . GLN A 1 463 ? 19.901 -9.593 -4.818 1.00 80.88 463 GLN A O 1
ATOM 3699 N N . GLY A 1 464 ? 20.312 -11.559 -3.803 1.00 74.56 464 GLY A N 1
ATOM 3700 C CA . GLY A 1 464 ? 20.009 -12.416 -4.959 1.00 74.56 464 GLY A CA 1
ATOM 3701 C C . GLY A 1 464 ? 18.655 -13.132 -4.905 1.00 74.56 464 GLY A C 1
ATOM 3702 O O . GLY A 1 464 ? 18.267 -13.744 -5.898 1.00 74.56 464 GLY A O 1
ATOM 3703 N N . VAL A 1 465 ? 17.937 -13.047 -3.780 1.00 76.81 465 VAL A N 1
ATOM 3704 C CA . VAL A 1 465 ? 16.792 -13.920 -3.464 1.00 76.81 465 VAL A CA 1
ATOM 3705 C C . VAL A 1 465 ? 15.480 -13.383 -4.039 1.00 76.81 465 VAL A C 1
ATOM 3707 O O . VAL A 1 465 ? 14.723 -14.114 -4.675 1.00 76.81 465 VAL A O 1
ATOM 3710 N N . PHE A 1 466 ? 15.206 -12.094 -3.850 1.00 82.81 466 PHE A N 1
ATOM 3711 C CA . PHE A 1 466 ? 13.915 -11.482 -4.155 1.00 82.81 466 PHE A CA 1
ATOM 3712 C C . PHE A 1 466 ? 14.018 -10.440 -5.280 1.00 82.81 466 PHE A C 1
ATOM 3714 O O . PHE A 1 466 ? 15.059 -9.830 -5.521 1.00 82.81 466 PHE A O 1
ATOM 3721 N N . GLY A 1 467 ? 12.913 -10.200 -5.993 1.00 82.44 467 GLY A N 1
ATOM 3722 C CA . GLY A 1 467 ? 12.810 -9.082 -6.942 1.00 82.44 467 GLY A CA 1
ATOM 3723 C C . GLY A 1 467 ? 13.660 -9.186 -8.211 1.00 82.44 467 GLY A C 1
ATOM 3724 O O . GLY A 1 467 ? 13.979 -8.161 -8.811 1.00 82.44 467 GLY A O 1
ATOM 3725 N N . TYR A 1 468 ? 13.998 -10.398 -8.661 1.00 81.38 468 TYR A N 1
ATOM 3726 C CA . TYR A 1 468 ? 14.776 -10.632 -9.887 1.00 81.38 468 TYR A CA 1
ATOM 3727 C C . TYR A 1 468 ? 14.260 -9.826 -11.099 1.00 81.38 468 TYR A C 1
ATOM 3729 O O . TYR A 1 468 ? 15.037 -9.192 -11.812 1.00 81.38 468 TYR A O 1
ATOM 3737 N N . TYR A 1 469 ? 12.937 -9.758 -11.271 1.00 81.88 469 TYR A N 1
ATOM 3738 C CA . TYR A 1 469 ? 12.271 -9.022 -12.353 1.00 81.88 469 TYR A CA 1
ATOM 3739 C C . TYR A 1 469 ? 12.446 -7.490 -12.284 1.00 81.88 469 TYR A C 1
ATOM 3741 O O . TYR A 1 469 ? 12.292 -6.803 -13.293 1.00 81.88 469 TYR A O 1
ATOM 3749 N N . LYS A 1 470 ? 12.789 -6.928 -11.115 1.00 88.81 470 LYS A N 1
ATOM 3750 C CA . LYS A 1 470 ? 13.040 -5.489 -10.918 1.00 88.81 470 LYS A CA 1
ATOM 3751 C C . LYS A 1 470 ? 14.504 -5.096 -11.109 1.00 88.81 470 LYS A C 1
ATOM 3753 O O . LYS A 1 470 ? 14.793 -3.905 -11.209 1.00 88.81 470 LYS A O 1
ATOM 3758 N N . ARG A 1 471 ? 15.435 -6.048 -11.212 1.00 91.12 471 ARG A N 1
ATOM 3759 C CA . ARG A 1 471 ? 16.880 -5.752 -11.254 1.00 91.12 471 ARG A CA 1
ATOM 3760 C C . ARG A 1 471 ? 17.275 -4.826 -12.398 1.00 91.12 471 ARG A C 1
ATOM 3762 O O . ARG A 1 471 ? 18.040 -3.891 -12.188 1.00 91.12 471 ARG A O 1
ATOM 3769 N N . GLY A 1 472 ? 16.701 -5.023 -13.586 1.00 92.75 472 GLY A N 1
ATOM 3770 C CA . GLY A 1 472 ? 16.922 -4.115 -14.714 1.00 92.75 472 GLY A CA 1
ATOM 3771 C C . GLY A 1 472 ? 16.505 -2.672 -14.405 1.00 92.75 472 GLY A C 1
ATOM 3772 O O . GLY A 1 472 ? 17.250 -1.737 -14.693 1.00 92.75 472 GLY A O 1
ATOM 3773 N N . HIS A 1 473 ? 15.358 -2.495 -13.746 1.00 94.75 473 HIS A N 1
ATOM 3774 C CA . HIS A 1 473 ? 14.899 -1.182 -13.302 1.00 94.75 473 HIS A CA 1
ATOM 3775 C C . HIS A 1 473 ? 15.869 -0.559 -12.286 1.00 94.75 473 HIS A C 1
ATOM 3777 O O . HIS A 1 473 ? 16.262 0.593 -12.455 1.00 94.75 473 HIS A O 1
ATOM 3783 N N . TRP A 1 474 ? 16.319 -1.311 -11.276 1.00 96.38 474 TRP A N 1
ATOM 3784 C CA . TRP A 1 474 ? 17.269 -0.799 -10.280 1.00 96.38 474 TRP A CA 1
ATOM 3785 C C . TRP A 1 474 ? 18.609 -0.385 -10.896 1.00 96.38 474 TRP A C 1
ATOM 3787 O O . TRP A 1 474 ? 19.109 0.697 -10.589 1.00 96.38 474 TRP A O 1
ATOM 3797 N N . TRP A 1 475 ? 19.154 -1.181 -11.822 1.00 96.44 475 TRP A N 1
ATOM 3798 C CA . TRP A 1 475 ? 20.361 -0.817 -12.571 1.00 96.44 475 TRP A CA 1
ATOM 3799 C C . TRP A 1 475 ? 20.178 0.475 -13.375 1.00 96.44 475 TRP A C 1
ATOM 3801 O O . TRP A 1 475 ? 21.040 1.356 -13.343 1.00 96.44 475 TRP A O 1
ATOM 3811 N N . GLU A 1 476 ? 19.044 0.630 -14.064 1.00 96.19 476 GLU A N 1
ATOM 3812 C CA . GLU A 1 476 ? 18.729 1.848 -14.815 1.00 96.19 476 GLU A CA 1
ATOM 3813 C C . GLU A 1 476 ? 18.643 3.079 -13.904 1.00 96.19 476 GLU A C 1
ATOM 3815 O O . GLU A 1 476 ? 19.238 4.119 -14.217 1.00 96.19 476 GLU A O 1
ATOM 3820 N N . ARG A 1 477 ? 17.942 2.961 -12.768 1.00 97.31 477 ARG A N 1
ATOM 3821 C CA . ARG A 1 477 ? 17.827 4.031 -11.768 1.00 97.31 477 ARG A CA 1
ATOM 3822 C C . ARG A 1 477 ? 19.189 4.406 -11.192 1.00 97.31 477 ARG A C 1
ATOM 3824 O O . ARG A 1 477 ? 19.526 5.588 -11.183 1.00 97.31 477 ARG A O 1
ATOM 3831 N N . LEU A 1 478 ? 20.008 3.427 -10.805 1.00 96.75 478 LEU A N 1
ATOM 3832 C CA . LEU A 1 478 ? 21.339 3.664 -10.242 1.00 96.75 478 LEU A CA 1
ATOM 3833 C C . LEU A 1 478 ? 22.258 4.363 -11.252 1.00 96.75 478 LEU A C 1
ATOM 3835 O O . LEU A 1 478 ? 22.881 5.381 -10.938 1.00 96.75 478 LEU A O 1
ATOM 3839 N N . ALA A 1 479 ? 22.299 3.875 -12.496 1.00 96.12 479 ALA A N 1
ATOM 3840 C CA . ALA A 1 479 ? 23.078 4.496 -13.564 1.00 96.12 479 ALA A CA 1
ATOM 3841 C C . ALA A 1 479 ? 22.619 5.938 -13.841 1.00 96.12 479 ALA A C 1
ATOM 3843 O O . ALA A 1 479 ? 23.459 6.824 -14.036 1.00 96.12 479 ALA A O 1
ATOM 3844 N N . LEU A 1 480 ? 21.302 6.188 -13.829 1.00 95.56 480 LEU A N 1
ATOM 3845 C CA . LEU A 1 480 ? 20.712 7.518 -13.982 1.00 95.56 480 LEU A CA 1
ATOM 3846 C C . LEU A 1 480 ? 21.105 8.445 -12.832 1.00 95.56 480 LEU A C 1
ATOM 3848 O O . LEU A 1 480 ? 21.542 9.568 -13.094 1.00 95.56 480 LEU A O 1
ATOM 3852 N N . ASN A 1 481 ? 20.995 7.989 -11.587 1.00 96.44 481 ASN A N 1
ATOM 3853 C CA . ASN A 1 481 ? 21.335 8.775 -10.407 1.00 96.44 481 ASN A CA 1
ATOM 3854 C C . ASN A 1 481 ? 22.815 9.157 -10.392 1.00 96.44 481 ASN A C 1
ATOM 3856 O O . ASN A 1 481 ? 23.137 10.334 -10.201 1.00 96.44 481 ASN A O 1
ATOM 3860 N N . LEU A 1 482 ? 23.709 8.211 -10.693 1.00 94.56 482 LEU A N 1
ATOM 3861 C CA . LEU A 1 482 ? 25.150 8.457 -10.789 1.00 94.56 482 LEU A CA 1
ATOM 3862 C C . LEU A 1 482 ? 25.486 9.495 -11.873 1.00 94.56 482 LEU A C 1
ATOM 3864 O O . LEU A 1 482 ? 26.171 10.477 -11.593 1.00 94.56 482 LEU A O 1
ATOM 3868 N N . ASP A 1 483 ? 24.959 9.338 -13.088 1.00 92.69 483 ASP A N 1
ATOM 3869 C CA . ASP A 1 483 ? 25.246 10.233 -14.219 1.00 92.69 483 ASP A CA 1
ATOM 3870 C C . ASP A 1 483 ? 24.557 11.601 -14.084 1.00 92.69 483 ASP A C 1
ATOM 3872 O O . ASP A 1 483 ? 25.192 12.660 -14.057 1.00 92.69 483 ASP A O 1
ATOM 3876 N N . SER A 1 484 ? 23.230 11.599 -13.984 1.00 91.31 484 SER A N 1
ATOM 3877 C CA . SER A 1 484 ? 22.415 12.802 -14.143 1.00 91.31 484 SER A CA 1
ATOM 3878 C C . SER A 1 484 ? 22.348 13.649 -12.873 1.00 91.31 484 SER A C 1
ATOM 3880 O O . SER A 1 484 ? 22.372 14.880 -12.977 1.00 91.31 484 SER A O 1
ATOM 3882 N N . HIS A 1 485 ? 22.327 13.032 -11.690 1.00 92.31 485 HIS A N 1
ATOM 3883 C CA . HIS A 1 485 ? 22.131 13.737 -10.419 1.00 92.31 485 HIS A CA 1
ATOM 3884 C C . HIS A 1 485 ? 23.439 13.917 -9.639 1.00 92.31 485 HIS A C 1
ATOM 3886 O O . HIS A 1 485 ? 23.781 15.033 -9.226 1.00 92.31 485 HIS A O 1
ATOM 3892 N N . LEU A 1 486 ? 24.231 12.853 -9.509 1.00 91.44 486 LEU A N 1
ATOM 3893 C CA . LEU A 1 486 ? 25.495 12.879 -8.778 1.00 91.44 486 LEU A CA 1
ATOM 3894 C C . LEU A 1 486 ? 26.690 13.309 -9.636 1.00 91.44 486 LEU A C 1
ATOM 3896 O O . LEU A 1 486 ? 27.671 13.789 -9.074 1.00 91.44 486 LEU A O 1
ATOM 3900 N N . LYS A 1 487 ? 26.562 13.311 -10.968 1.00 90.81 487 LYS A N 1
ATOM 3901 C CA . LYS A 1 487 ? 27.618 13.703 -11.923 1.00 90.81 487 LYS A CA 1
ATOM 3902 C C . LYS A 1 487 ? 28.871 12.818 -11.858 1.00 90.81 487 LYS A C 1
ATOM 3904 O O . LYS A 1 487 ? 29.930 13.212 -12.337 1.00 90.81 487 LYS A O 1
ATOM 3909 N N . GLU A 1 488 ? 28.726 11.606 -11.339 1.00 89.62 488 GLU A N 1
ATOM 3910 C CA . GLU A 1 488 ? 29.761 10.580 -11.242 1.00 89.62 488 GLU A CA 1
ATOM 3911 C C . GLU A 1 488 ? 29.744 9.708 -12.507 1.00 89.62 488 GLU A C 1
ATOM 3913 O O . GLU A 1 488 ? 29.324 8.550 -12.502 1.00 89.62 488 GLU A O 1
ATOM 3918 N N . LYS A 1 489 ? 30.169 10.285 -13.640 1.00 89.69 489 LYS A N 1
ATOM 3919 C CA . LYS A 1 489 ? 30.108 9.621 -14.958 1.00 89.69 489 LYS A CA 1
ATOM 3920 C C . LYS A 1 489 ? 30.899 8.314 -15.016 1.00 89.69 489 LYS A C 1
ATOM 3922 O O . LYS A 1 489 ? 30.426 7.355 -15.615 1.00 89.69 489 LYS A O 1
ATOM 3927 N N . SER A 1 490 ? 32.074 8.278 -14.382 1.00 88.44 490 SER A N 1
ATOM 3928 C CA . SER A 1 490 ? 32.917 7.074 -14.319 1.00 88.44 490 SER A CA 1
ATOM 3929 C C . SER A 1 490 ? 32.182 5.926 -13.622 1.00 88.44 490 SER A C 1
ATOM 3931 O O . SER A 1 490 ? 32.060 4.832 -14.168 1.00 88.44 490 SER A O 1
ATOM 3933 N N . LYS A 1 491 ? 31.570 6.214 -12.468 1.00 90.25 491 LYS A N 1
ATOM 3934 C CA . LYS A 1 491 ? 30.769 5.241 -11.719 1.00 90.25 491 LYS A CA 1
ATOM 3935 C C . LYS A 1 491 ? 29.509 4.823 -12.461 1.00 90.25 491 LYS A C 1
ATOM 3937 O O . LYS A 1 491 ? 29.141 3.659 -12.421 1.00 90.25 491 LYS A O 1
ATOM 3942 N N . SER A 1 492 ? 28.850 5.749 -13.162 1.00 92.75 492 SER A N 1
ATOM 3943 C CA . SER A 1 492 ? 27.705 5.402 -14.011 1.00 92.75 492 SER A CA 1
ATOM 3944 C C . SER A 1 492 ? 28.111 4.420 -15.114 1.00 92.75 492 SER A C 1
ATOM 3946 O O . SER A 1 492 ? 27.405 3.445 -15.353 1.00 92.75 492 SER A O 1
ATOM 3948 N N . PHE A 1 493 ? 29.282 4.611 -15.731 1.00 90.25 493 PHE A N 1
ATOM 3949 C CA . PHE A 1 493 ? 29.811 3.669 -16.715 1.00 90.25 493 PHE A CA 1
ATOM 3950 C C . PHE A 1 493 ? 30.146 2.302 -16.093 1.00 90.25 493 PHE A C 1
ATOM 3952 O O . PHE A 1 493 ? 29.747 1.275 -16.637 1.00 90.25 493 PHE A O 1
ATOM 3959 N N . GLN A 1 494 ? 30.791 2.274 -14.921 1.00 89.38 494 GLN A N 1
ATOM 3960 C CA . GLN A 1 494 ? 31.053 1.038 -14.169 1.00 89.38 494 GLN A CA 1
ATOM 3961 C C . GLN A 1 494 ? 29.753 0.296 -13.809 1.00 89.38 494 GLN A C 1
ATOM 3963 O O . GLN A 1 494 ? 29.655 -0.911 -14.014 1.00 89.38 494 GLN A O 1
ATOM 3968 N N . CYS A 1 495 ? 28.738 1.025 -13.343 1.00 92.50 495 CYS A N 1
ATOM 3969 C CA . CYS A 1 495 ? 27.398 0.517 -13.056 1.00 92.50 495 CYS A CA 1
ATOM 3970 C C . CYS A 1 495 ? 26.754 -0.120 -14.300 1.00 92.50 495 CYS A C 1
ATOM 3972 O O . CYS A 1 495 ? 26.262 -1.244 -14.231 1.00 92.50 495 CYS A O 1
ATOM 3974 N N . ILE A 1 496 ? 26.841 0.534 -15.466 1.00 92.69 496 ILE A N 1
ATOM 3975 C CA . ILE A 1 496 ? 26.373 -0.041 -16.736 1.00 92.69 496 ILE A CA 1
ATOM 3976 C C . ILE A 1 496 ? 27.121 -1.344 -17.043 1.00 92.69 496 ILE A C 1
ATOM 3978 O O . ILE A 1 496 ? 26.486 -2.350 -17.344 1.00 92.69 496 ILE A O 1
ATOM 3982 N N . MET A 1 497 ? 28.450 -1.374 -16.924 1.00 88.94 497 MET A N 1
ATOM 3983 C CA . MET A 1 497 ? 29.222 -2.599 -17.165 1.00 88.94 497 MET A CA 1
ATOM 3984 C C . MET A 1 497 ? 28.822 -3.750 -16.230 1.00 88.94 497 MET A C 1
ATOM 3986 O O . MET A 1 497 ? 28.787 -4.899 -16.667 1.00 88.94 497 MET A O 1
ATOM 3990 N N . MET A 1 498 ? 28.517 -3.462 -14.961 1.00 89.69 498 MET A N 1
ATOM 3991 C CA . MET A 1 498 ? 28.011 -4.461 -14.013 1.00 89.69 498 MET A CA 1
ATOM 3992 C C . MET A 1 498 ? 26.626 -4.973 -14.425 1.00 89.69 498 MET A C 1
ATOM 3994 O O . MET A 1 498 ? 26.417 -6.183 -14.467 1.00 89.69 498 MET A O 1
ATOM 3998 N N . ALA A 1 499 ? 25.718 -4.085 -14.836 1.00 91.44 499 ALA A N 1
ATOM 3999 C CA . ALA A 1 499 ? 24.387 -4.459 -15.313 1.00 91.44 499 ALA A CA 1
ATOM 4000 C C . ALA A 1 499 ? 24.424 -5.382 -16.546 1.00 91.44 499 ALA A C 1
ATOM 4002 O O . ALA A 1 499 ? 23.596 -6.277 -16.675 1.00 91.44 499 ALA A O 1
ATOM 4003 N N . PHE A 1 500 ? 25.406 -5.214 -17.438 1.00 89.56 500 PHE A N 1
ATOM 4004 C CA . PHE A 1 500 ? 25.595 -6.096 -18.598 1.00 89.56 500 PHE A CA 1
ATOM 4005 C C . PHE A 1 500 ? 26.042 -7.517 -18.228 1.00 89.56 500 PHE A C 1
ATOM 4007 O O . PHE A 1 500 ? 25.781 -8.449 -18.990 1.00 89.56 500 PHE A O 1
ATOM 4014 N N . LYS A 1 501 ? 26.695 -7.687 -17.073 1.00 87.62 501 LYS A N 1
ATOM 4015 C CA . LYS A 1 501 ? 27.073 -9.001 -16.528 1.00 87.62 501 LYS A CA 1
ATOM 4016 C C . LYS A 1 501 ? 25.919 -9.680 -15.789 1.00 87.62 501 LYS A C 1
ATOM 4018 O O . LYS A 1 501 ? 25.981 -10.883 -15.552 1.00 87.62 501 LYS A O 1
ATOM 4023 N N . ASP A 1 502 ? 24.882 -8.931 -15.424 1.00 85.88 502 ASP A N 1
ATOM 4024 C CA . ASP A 1 502 ? 23.726 -9.456 -14.709 1.00 85.88 502 ASP A CA 1
ATOM 4025 C C . ASP A 1 502 ? 22.730 -10.072 -15.698 1.00 85.88 502 ASP A C 1
ATOM 4027 O O . ASP A 1 502 ? 22.028 -9.386 -16.446 1.00 85.88 502 ASP A O 1
ATOM 4031 N N . SER A 1 503 ? 22.670 -11.401 -15.718 1.00 84.44 503 SER A N 1
ATOM 4032 C CA . SER A 1 503 ? 21.806 -12.156 -16.629 1.00 84.44 503 SER A CA 1
ATOM 4033 C C . SER A 1 503 ? 20.310 -11.971 -16.342 1.00 84.44 503 SER A C 1
ATOM 4035 O O . SER A 1 503 ? 19.497 -12.332 -17.185 1.00 84.44 503 SER A O 1
ATOM 4037 N N . SER A 1 504 ? 19.945 -11.355 -15.210 1.00 83.81 504 SER A N 1
ATOM 4038 C CA . SER A 1 504 ? 18.563 -10.972 -14.895 1.00 83.81 504 SER A CA 1
ATOM 4039 C C . SER A 1 504 ? 18.061 -9.734 -15.623 1.00 83.81 504 SER A C 1
ATOM 4041 O O . SER A 1 504 ? 16.885 -9.386 -15.527 1.00 83.81 504 SER A O 1
ATOM 4043 N N . VAL A 1 505 ? 18.953 -9.002 -16.284 1.00 87.94 505 VAL A N 1
ATOM 4044 C CA . VAL A 1 505 ? 18.606 -7.765 -16.974 1.00 87.94 505 VAL A CA 1
ATOM 4045 C C . VAL A 1 505 ? 18.162 -8.106 -18.391 1.00 87.94 505 VAL A C 1
ATOM 4047 O O . VAL A 1 505 ? 18.905 -8.723 -19.154 1.00 87.94 505 VAL A O 1
ATOM 4050 N N . SER A 1 506 ? 16.948 -7.690 -18.755 1.00 89.31 506 SER A N 1
ATOM 4051 C CA . SER A 1 506 ? 16.413 -7.908 -20.100 1.00 89.31 506 SER A CA 1
ATOM 4052 C C . SER A 1 506 ? 17.221 -7.157 -21.159 1.00 89.31 506 SER A C 1
ATOM 4054 O O . SER A 1 506 ? 17.777 -6.086 -20.902 1.00 89.31 506 SER A O 1
ATOM 4056 N N . GLU A 1 507 ? 17.215 -7.662 -22.393 1.00 88.88 507 GLU A N 1
ATOM 4057 C CA . GLU A 1 507 ? 17.901 -6.996 -23.507 1.00 88.88 507 GLU A CA 1
ATOM 4058 C C . GLU A 1 507 ? 17.357 -5.591 -23.798 1.00 88.88 507 GLU A C 1
ATOM 4060 O O . GLU A 1 507 ? 18.120 -4.695 -24.152 1.00 88.88 507 GLU A O 1
ATOM 4065 N N . SER A 1 508 ? 16.063 -5.345 -23.563 1.00 88.31 508 SER A N 1
ATOM 4066 C CA . SER A 1 508 ? 15.479 -4.002 -23.678 1.00 88.31 508 SER A CA 1
ATOM 4067 C C . SER A 1 508 ? 16.107 -3.003 -22.700 1.00 88.31 508 SER A C 1
ATOM 4069 O O . SER A 1 508 ? 16.413 -1.869 -23.073 1.00 88.31 508 SER A O 1
ATOM 4071 N N . VAL A 1 509 ? 16.351 -3.425 -21.456 1.00 90.88 509 VAL A N 1
ATOM 4072 C CA . VAL A 1 509 ? 17.003 -2.590 -20.443 1.00 90.88 509 VAL A CA 1
ATOM 4073 C C . VAL A 1 509 ? 18.489 -2.439 -20.750 1.00 90.88 509 VAL A C 1
ATOM 4075 O O . VAL A 1 509 ? 19.011 -1.326 -20.679 1.00 90.88 509 VAL A O 1
ATOM 4078 N N . LYS A 1 510 ? 19.176 -3.516 -21.156 1.00 91.25 510 LYS A N 1
ATOM 4079 C CA . LYS A 1 510 ? 20.576 -3.428 -21.598 1.00 91.25 510 LYS A CA 1
ATOM 4080 C C . LYS A 1 510 ? 20.731 -2.454 -22.764 1.00 91.25 510 LYS A C 1
ATOM 4082 O O . LYS A 1 510 ? 21.654 -1.646 -22.749 1.00 91.25 510 LYS A O 1
ATOM 4087 N N . TYR A 1 511 ? 19.797 -2.437 -23.713 1.00 90.31 511 TYR A N 1
ATOM 4088 C CA . TYR A 1 511 ? 19.788 -1.456 -24.794 1.00 90.31 511 TYR A CA 1
ATOM 4089 C C . TYR A 1 511 ? 19.622 -0.014 -24.282 1.00 90.31 511 TYR A C 1
ATOM 4091 O O . TYR A 1 511 ? 20.368 0.879 -24.688 1.00 90.31 511 TYR A O 1
ATOM 4099 N N . ALA A 1 512 ? 18.709 0.238 -23.339 1.00 90.94 512 ALA A N 1
ATOM 4100 C CA . ALA A 1 512 ? 18.556 1.565 -22.731 1.00 90.94 512 ALA A CA 1
ATOM 4101 C C . ALA A 1 512 ? 19.838 2.027 -22.000 1.00 90.94 512 ALA A C 1
ATOM 4103 O O . ALA A 1 512 ? 20.253 3.189 -22.108 1.00 90.94 512 ALA A O 1
ATOM 4104 N N . LEU A 1 513 ? 20.508 1.106 -21.299 1.00 92.31 513 LEU A N 1
ATOM 4105 C CA . LEU A 1 513 ? 21.804 1.341 -20.658 1.00 92.31 513 LEU A CA 1
ATOM 4106 C C . LEU A 1 513 ? 22.918 1.575 -21.688 1.00 92.31 513 LEU A C 1
ATOM 4108 O O . LEU A 1 513 ? 23.727 2.486 -21.510 1.00 92.31 513 LEU A O 1
ATOM 4112 N N . TYR A 1 514 ? 22.923 0.837 -22.799 1.00 89.94 514 TYR A N 1
ATOM 4113 C CA . TYR A 1 514 ? 23.835 1.042 -23.925 1.00 89.94 514 TYR A CA 1
ATOM 4114 C C . TYR A 1 514 ? 23.677 2.440 -24.534 1.00 89.94 514 TYR A C 1
ATOM 4116 O O . TYR A 1 514 ? 24.659 3.162 -24.711 1.00 89.94 514 TYR A O 1
ATOM 4124 N N . GLN A 1 515 ? 22.440 2.893 -24.760 1.00 88.69 515 GLN A N 1
ATOM 4125 C CA . GLN A 1 515 ? 22.174 4.260 -25.213 1.00 88.69 515 GLN A CA 1
ATOM 4126 C C . GLN A 1 515 ? 22.698 5.315 -24.225 1.00 88.69 515 GLN A C 1
ATOM 4128 O O . GLN A 1 515 ? 23.152 6.385 -24.637 1.00 88.69 515 GLN A O 1
ATOM 4133 N N . ARG A 1 516 ? 22.641 5.048 -22.911 1.00 90.56 516 ARG A N 1
ATOM 4134 C CA . ARG A 1 516 ? 23.259 5.922 -21.902 1.00 90.56 516 ARG A CA 1
ATOM 4135 C C . ARG A 1 516 ? 24.781 5.892 -21.993 1.00 90.56 516 ARG A C 1
ATOM 4137 O O . ARG A 1 516 ? 25.379 6.965 -21.966 1.00 90.56 516 ARG A O 1
ATOM 4144 N N . ALA A 1 517 ? 25.387 4.717 -22.145 1.00 89.69 517 ALA A N 1
ATOM 4145 C CA . ALA A 1 517 ? 26.828 4.574 -22.325 1.00 89.69 517 ALA A CA 1
ATOM 4146 C C . ALA A 1 517 ? 27.325 5.391 -23.529 1.00 89.69 517 ALA A C 1
ATOM 4148 O O . ALA A 1 517 ? 28.251 6.179 -23.364 1.00 89.69 517 ALA A O 1
ATOM 4149 N N . LEU A 1 518 ? 26.638 5.317 -24.678 1.00 86.75 518 LEU A N 1
ATOM 4150 C CA . LEU A 1 518 ? 26.941 6.127 -25.870 1.00 86.75 518 LEU A CA 1
ATOM 4151 C C . LEU A 1 518 ? 26.965 7.636 -25.569 1.00 86.75 518 LEU A C 1
ATOM 4153 O O . LEU A 1 518 ? 27.867 8.356 -25.999 1.00 86.75 518 LEU A O 1
ATOM 4157 N N . ARG A 1 519 ? 25.990 8.132 -24.794 1.00 87.44 519 ARG A N 1
ATOM 4158 C CA . ARG A 1 519 ? 25.944 9.547 -24.382 1.00 87.44 519 ARG A CA 1
ATOM 4159 C C . ARG A 1 519 ? 27.063 9.915 -23.405 1.00 87.44 519 ARG A C 1
ATOM 4161 O O . ARG A 1 519 ? 27.543 11.046 -23.441 1.00 87.44 519 ARG A O 1
ATOM 4168 N N . LEU A 1 520 ? 27.457 8.994 -22.524 1.00 85.44 520 LEU A N 1
ATOM 4169 C CA . LEU A 1 520 ? 28.516 9.202 -21.531 1.00 85.44 520 LEU A CA 1
ATOM 4170 C C . LEU A 1 520 ? 29.904 9.272 -22.170 1.00 85.44 520 LEU A C 1
ATOM 4172 O O . LEU A 1 520 ? 30.701 10.131 -21.791 1.00 85.44 520 LEU A O 1
ATOM 4176 N N . THR A 1 521 ? 30.181 8.385 -23.127 1.00 79.12 521 THR A N 1
ATOM 4177 C CA . THR A 1 521 ? 31.471 8.306 -23.822 1.00 79.12 521 THR A CA 1
ATOM 4178 C C . THR A 1 521 ? 31.652 9.428 -24.839 1.00 79.12 521 THR A C 1
ATOM 4180 O O . THR A 1 521 ? 32.787 9.809 -25.128 1.00 79.12 521 THR A O 1
ATOM 4183 N N . GLY A 1 522 ? 30.559 9.994 -25.369 1.00 74.38 522 GLY A N 1
ATOM 4184 C CA . GLY A 1 522 ? 30.623 11.006 -26.423 1.00 74.38 522 GLY A CA 1
ATOM 4185 C C . GLY A 1 522 ? 31.484 10.510 -27.589 1.00 74.38 522 GLY A C 1
ATOM 4186 O O . GLY A 1 522 ? 31.304 9.388 -28.054 1.00 74.38 522 GLY A O 1
ATOM 4187 N N . SER A 1 523 ? 32.467 11.310 -28.011 1.00 55.16 523 SER A N 1
ATOM 4188 C CA . SER A 1 523 ? 33.421 10.950 -29.072 1.00 55.16 523 SER A CA 1
ATOM 4189 C C . SER A 1 523 ? 34.525 9.967 -28.641 1.00 55.16 523 SER A C 1
ATOM 4191 O O . SER A 1 523 ? 35.249 9.465 -29.497 1.00 55.16 523 SER A O 1
ATOM 4193 N N . ASN A 1 524 ? 34.689 9.683 -27.340 1.00 59.41 524 ASN A N 1
ATOM 4194 C CA . ASN A 1 524 ? 35.692 8.737 -26.831 1.00 59.41 524 ASN A CA 1
ATOM 4195 C C . ASN A 1 524 ? 35.178 7.295 -26.955 1.00 59.41 524 ASN A C 1
ATOM 4197 O O . ASN A 1 524 ? 34.831 6.630 -25.979 1.00 59.41 524 ASN A O 1
ATOM 4201 N N . ALA A 1 525 ? 35.151 6.810 -28.196 1.00 59.75 525 ALA A N 1
ATOM 4202 C CA . ALA A 1 525 ? 34.694 5.477 -28.578 1.00 59.75 525 ALA A CA 1
ATOM 4203 C C . ALA A 1 525 ? 35.569 4.322 -28.047 1.00 59.75 525 ALA A C 1
ATOM 4205 O O . ALA A 1 525 ? 35.255 3.169 -28.309 1.00 59.75 525 ALA A O 1
ATOM 4206 N N . SER A 1 526 ? 36.649 4.592 -27.306 1.00 62.59 526 SER A N 1
ATOM 4207 C CA . SER A 1 526 ? 37.588 3.578 -26.802 1.00 62.59 526 SER A CA 1
ATOM 4208 C C . SER A 1 526 ? 37.059 2.741 -25.631 1.00 62.59 526 SER A C 1
ATOM 4210 O O . SER A 1 526 ? 37.577 1.655 -25.395 1.00 62.59 526 SER A O 1
ATOM 4212 N N . LEU A 1 527 ? 36.028 3.205 -24.913 1.00 62.28 527 LEU A N 1
ATOM 4213 C CA . LEU A 1 527 ? 35.401 2.471 -23.796 1.00 62.28 527 LEU A CA 1
ATOM 4214 C C . LEU A 1 527 ? 34.225 1.578 -24.242 1.00 62.28 527 LEU A C 1
ATOM 4216 O O . LEU A 1 527 ? 33.916 0.574 -23.602 1.00 62.28 527 LEU A O 1
ATOM 4220 N N . LEU A 1 528 ? 33.608 1.911 -25.378 1.00 64.69 528 LEU A N 1
ATOM 4221 C CA . LEU A 1 528 ? 32.519 1.171 -26.026 1.00 64.69 528 LEU A CA 1
ATOM 4222 C C . LEU A 1 528 ? 32.831 -0.254 -26.530 1.00 64.69 528 LEU A C 1
ATOM 4224 O O . LEU A 1 528 ? 31.894 -1.048 -26.524 1.00 64.69 528 LEU A O 1
ATOM 4228 N N . PRO A 1 529 ? 34.066 -0.641 -26.926 1.00 57.56 529 PRO A N 1
ATOM 4229 C CA . PRO A 1 529 ? 34.343 -1.975 -27.470 1.00 57.56 529 PRO A CA 1
ATOM 4230 C C . PRO A 1 529 ? 34.126 -3.103 -26.455 1.00 57.56 529 PRO A C 1
ATOM 4232 O O . PRO A 1 529 ? 34.091 -4.269 -26.830 1.00 57.56 529 PRO A O 1
ATOM 4235 N N . SER A 1 530 ? 34.001 -2.759 -25.169 1.00 68.31 530 SER A N 1
ATOM 4236 C CA . SER A 1 530 ? 33.729 -3.698 -24.080 1.00 68.31 530 SER A CA 1
ATOM 4237 C C . SER A 1 530 ? 32.244 -4.049 -23.915 1.00 68.31 530 SER A C 1
ATOM 4239 O O . SER A 1 530 ? 31.925 -4.969 -23.162 1.00 68.31 530 SER A O 1
ATOM 4241 N N . LEU A 1 531 ? 31.336 -3.340 -24.599 1.00 75.06 531 LEU A N 1
ATOM 4242 C CA . LEU A 1 531 ? 29.894 -3.577 -24.534 1.00 75.06 531 LEU A CA 1
ATOM 4243 C C . LEU A 1 531 ? 29.393 -4.296 -25.801 1.00 75.06 531 LEU A C 1
ATOM 4245 O O . LEU A 1 531 ? 29.877 -4.005 -26.897 1.00 75.06 531 LEU A O 1
ATOM 4249 N N . PRO A 1 532 ? 28.395 -5.193 -25.684 1.00 78.56 532 PRO A N 1
ATOM 4250 C CA . PRO A 1 532 ? 27.733 -5.795 -26.836 1.00 78.56 532 PRO A CA 1
ATOM 4251 C C . PRO A 1 532 ? 27.148 -4.723 -27.759 1.00 78.56 532 PRO A C 1
ATOM 4253 O O . PRO A 1 532 ? 26.569 -3.737 -27.297 1.00 78.56 532 PRO A O 1
ATOM 4256 N N . SER A 1 533 ? 27.272 -4.931 -29.070 1.00 74.19 533 SER A N 1
ATOM 4257 C CA . SER A 1 533 ? 26.598 -4.085 -30.058 1.00 74.19 533 SER A CA 1
ATOM 4258 C C . SER A 1 533 ? 25.137 -4.507 -30.221 1.00 74.19 533 SER A C 1
ATOM 4260 O O . SER A 1 533 ? 24.825 -5.697 -30.216 1.00 74.19 533 SER A O 1
ATOM 4262 N N . PHE A 1 534 ? 24.244 -3.528 -30.370 1.00 79.31 534 PHE A N 1
ATOM 4263 C CA . PHE A 1 534 ? 22.824 -3.754 -30.633 1.00 79.31 534 PHE A CA 1
ATOM 4264 C C . PHE A 1 534 ? 22.510 -3.389 -32.082 1.00 79.31 534 PHE A C 1
ATOM 4266 O O . PHE A 1 534 ? 22.745 -2.254 -32.498 1.00 79.31 534 PHE A O 1
ATOM 4273 N N . SER A 1 535 ? 21.947 -4.330 -32.837 1.00 76.19 535 SER A N 1
ATOM 4274 C CA . SER A 1 535 ? 21.389 -4.080 -34.166 1.00 76.19 535 SER A CA 1
ATOM 4275 C C . SER A 1 535 ? 19.869 -3.967 -34.065 1.00 76.19 535 SER A C 1
ATOM 4277 O O . SER A 1 535 ? 19.196 -4.966 -33.812 1.00 76.19 535 SER A O 1
ATOM 4279 N N . ILE A 1 536 ? 19.326 -2.766 -34.261 1.00 77.81 536 ILE A N 1
ATOM 4280 C CA . ILE A 1 536 ? 17.877 -2.550 -34.346 1.00 77.81 536 ILE A CA 1
ATOM 4281 C C . ILE A 1 536 ? 17.529 -2.247 -35.796 1.00 77.81 536 ILE A C 1
ATOM 4283 O O . ILE A 1 536 ? 18.132 -1.367 -36.407 1.00 77.81 536 ILE A O 1
ATOM 4287 N N . SER A 1 537 ? 16.574 -2.994 -36.346 1.00 82.00 537 SER A N 1
ATOM 4288 C CA . SER A 1 537 ? 16.009 -2.708 -37.662 1.00 82.00 537 SER A CA 1
ATOM 4289 C C . SER A 1 537 ? 15.240 -1.390 -37.615 1.00 82.00 537 SER A C 1
ATOM 4291 O O . SER A 1 537 ? 14.400 -1.197 -36.739 1.00 82.00 537 SER A O 1
ATOM 4293 N N . GLU A 1 538 ? 15.518 -0.489 -38.554 1.00 82.44 538 GLU A N 1
ATOM 4294 C CA . GLU A 1 538 ? 14.778 0.768 -38.661 1.00 82.44 538 GLU A CA 1
ATOM 4295 C C . GLU A 1 538 ? 13.306 0.503 -39.004 1.00 82.44 538 GLU A C 1
ATOM 4297 O O . GLU A 1 538 ? 12.984 -0.273 -39.908 1.00 82.44 538 GLU A O 1
ATOM 4302 N N . CYS A 1 539 ? 12.405 1.164 -38.278 1.00 86.38 539 CYS A N 1
ATOM 4303 C CA . CYS A 1 539 ? 10.976 1.152 -38.564 1.00 86.38 539 CYS A CA 1
ATOM 4304 C C . CYS A 1 539 ? 10.621 2.301 -39.512 1.00 86.38 539 CYS A C 1
ATOM 4306 O O . CYS A 1 539 ? 11.236 3.366 -39.483 1.00 86.38 539 CYS A O 1
ATOM 4308 N N . LYS A 1 540 ? 9.585 2.115 -40.336 1.00 88.69 540 LYS A N 1
ATOM 4309 C CA . LYS A 1 540 ? 9.065 3.196 -41.179 1.00 88.69 540 LYS A CA 1
ATOM 4310 C C . LYS A 1 540 ? 8.426 4.272 -40.300 1.00 88.69 540 LYS A C 1
ATOM 4312 O O . LYS A 1 540 ? 7.353 4.058 -39.743 1.00 88.69 540 LYS A O 1
ATOM 4317 N N . GLU A 1 541 ? 9.054 5.437 -40.235 1.00 90.69 541 GLU A N 1
ATOM 4318 C CA . GLU A 1 541 ? 8.501 6.607 -39.555 1.00 90.69 541 GLU A CA 1
ATOM 4319 C C . GLU A 1 541 ? 7.591 7.409 -40.498 1.00 90.69 541 GLU A C 1
ATOM 4321 O O . GLU A 1 541 ? 7.908 7.628 -41.669 1.00 90.69 541 GLU A O 1
ATOM 4326 N N . VAL A 1 542 ? 6.441 7.853 -39.985 1.00 90.19 542 VAL A N 1
ATOM 4327 C CA . VAL A 1 542 ? 5.499 8.725 -40.699 1.00 90.19 542 VAL A CA 1
ATOM 4328 C C . VAL A 1 542 ? 5.235 9.950 -39.833 1.00 90.19 542 VAL A C 1
ATOM 4330 O O . VAL A 1 542 ? 4.779 9.825 -38.698 1.00 90.19 542 VAL A O 1
ATOM 4333 N N . LEU A 1 543 ? 5.519 11.140 -40.366 1.00 93.19 543 LEU A N 1
ATOM 4334 C CA . LEU A 1 543 ? 5.297 12.402 -39.665 1.00 93.19 543 LEU A CA 1
ATOM 4335 C C . LEU A 1 543 ? 3.899 12.943 -39.969 1.00 93.19 543 LEU A C 1
ATOM 4337 O O . LEU A 1 543 ? 3.584 13.241 -41.120 1.00 93.19 543 LEU A O 1
ATOM 4341 N N . LEU A 1 544 ? 3.097 13.128 -38.920 1.00 90.50 544 LEU A N 1
ATOM 4342 C CA . LEU A 1 544 ? 1.800 13.799 -38.986 1.00 90.50 544 LEU A CA 1
ATOM 4343 C C . LEU A 1 544 ? 1.899 15.174 -38.320 1.00 90.50 544 LEU A C 1
ATOM 4345 O O . LEU A 1 544 ? 2.477 15.306 -37.240 1.00 90.50 544 LEU A O 1
ATOM 4349 N N . THR A 1 545 ? 1.319 16.198 -38.945 1.00 90.94 545 THR A N 1
ATOM 4350 C CA . THR A 1 545 ? 1.280 17.568 -38.418 1.00 90.94 545 THR A CA 1
ATOM 4351 C C . THR A 1 545 ? -0.161 17.991 -38.161 1.00 90.94 545 THR A C 1
ATOM 4353 O O . THR A 1 545 ? -1.049 17.755 -38.976 1.00 90.94 545 THR A O 1
ATOM 4356 N N . GLY A 1 546 ? -0.409 18.605 -37.003 1.00 87.50 546 GLY A N 1
ATOM 4357 C CA . GLY A 1 546 ? -1.747 19.004 -36.576 1.00 87.50 546 GLY A CA 1
ATOM 4358 C C . GLY A 1 546 ? -1.718 20.154 -35.575 1.00 87.50 546 GLY A C 1
ATOM 4359 O O . GLY A 1 546 ? -0.667 20.492 -35.027 1.00 87.50 546 GLY A O 1
ATOM 4360 N N . ILE A 1 547 ? -2.878 20.770 -35.348 1.00 88.62 547 ILE A N 1
ATOM 4361 C CA . ILE A 1 547 ? -3.018 21.903 -34.429 1.00 88.62 547 ILE A CA 1
ATOM 4362 C C . ILE A 1 547 ? -3.274 21.366 -33.023 1.00 88.62 547 ILE A C 1
ATOM 4364 O O . ILE A 1 547 ? -4.269 20.687 -32.786 1.00 88.62 547 ILE A O 1
ATOM 4368 N N . CYS A 1 548 ? -2.402 21.702 -32.075 1.00 88.31 548 CYS A N 1
ATOM 4369 C CA . CYS A 1 548 ? -2.604 21.361 -30.670 1.00 88.31 548 CYS A CA 1
ATOM 4370 C C . CYS A 1 548 ? -3.380 22.451 -29.932 1.00 88.31 548 CYS A C 1
ATOM 4372 O O . CYS A 1 548 ? -3.177 23.648 -30.157 1.00 88.31 548 CYS A O 1
ATOM 4374 N N . GLN A 1 549 ? -4.188 22.040 -28.962 1.00 87.38 549 GLN A N 1
ATOM 4375 C CA . GLN A 1 549 ? -4.750 22.963 -27.990 1.00 87.38 549 GLN A CA 1
ATOM 4376 C C . GLN A 1 549 ? -3.636 23.504 -27.060 1.00 87.38 549 GLN A C 1
ATOM 4378 O O . GLN A 1 549 ? -2.681 22.787 -26.726 1.00 87.38 549 GLN A O 1
ATOM 4383 N N . PRO A 1 550 ? -3.709 24.778 -26.626 1.00 86.38 550 PRO A N 1
ATOM 4384 C CA . PRO A 1 550 ? -2.715 25.344 -25.721 1.00 86.38 550 PRO A CA 1
ATOM 4385 C C . PRO A 1 550 ? -2.599 24.548 -24.414 1.00 86.38 550 PRO A C 1
ATOM 4387 O O . PRO A 1 550 ? -3.599 24.230 -23.780 1.00 86.38 550 PRO A O 1
ATOM 4390 N N . ASN A 1 551 ? -1.364 24.274 -23.985 1.00 85.62 551 ASN A N 1
ATOM 4391 C CA . ASN A 1 551 ? -1.025 23.608 -22.716 1.00 85.62 551 ASN A CA 1
ATOM 4392 C C . ASN A 1 551 ? -1.572 22.184 -22.505 1.00 85.62 551 ASN A C 1
ATOM 4394 O O . ASN A 1 551 ? -1.378 21.633 -21.426 1.00 85.62 551 ASN A O 1
ATOM 4398 N N . THR A 1 552 ? -2.149 21.548 -23.523 1.00 82.62 552 THR A N 1
ATOM 4399 C CA . THR A 1 552 ? -2.563 20.140 -23.465 1.00 82.62 552 THR A CA 1
ATOM 4400 C C . THR A 1 552 ? -1.880 19.335 -24.580 1.00 82.62 552 THR A C 1
ATOM 4402 O O . THR A 1 552 ? -1.347 19.918 -25.533 1.00 82.62 552 THR A O 1
ATOM 4405 N N . PRO A 1 553 ? -1.820 17.997 -24.464 1.00 83.19 553 PRO A N 1
ATOM 4406 C CA . PRO A 1 553 ? -1.394 17.122 -25.555 1.00 83.19 553 PRO A CA 1
ATOM 4407 C C . PRO A 1 553 ? -2.533 16.829 -26.553 1.00 83.19 553 PRO A C 1
ATOM 4409 O O . PRO A 1 553 ? -2.420 15.897 -27.341 1.00 83.19 553 PRO A O 1
ATOM 4412 N N . LEU A 1 554 ? -3.641 17.577 -26.501 1.00 90.75 554 LEU A N 1
ATOM 4413 C CA . LEU A 1 554 ? -4.820 17.331 -27.327 1.00 90.75 554 LEU A CA 1
ATOM 4414 C C . LEU A 1 554 ? -4.727 18.061 -28.671 1.00 90.75 554 LEU A C 1
ATOM 4416 O O . LEU A 1 554 ? -4.181 19.164 -28.761 1.00 90.75 554 LEU A O 1
ATOM 4420 N N . PHE A 1 555 ? -5.293 17.445 -29.703 1.00 91.69 555 PHE A N 1
ATOM 4421 C CA . PHE A 1 555 ? -5.302 17.919 -31.083 1.00 91.69 555 PHE A CA 1
ATOM 4422 C C . PHE A 1 555 ? -6.696 18.380 -31.493 1.00 91.69 555 PHE A C 1
ATOM 4424 O O . PHE A 1 555 ? -7.700 17.806 -31.075 1.00 91.69 555 PHE A O 1
ATOM 4431 N N . ILE A 1 556 ? -6.744 19.418 -32.323 1.00 89.69 556 ILE A N 1
ATOM 4432 C CA . ILE A 1 556 ? -7.970 19.981 -32.881 1.00 89.69 556 ILE A CA 1
ATOM 4433 C C . ILE A 1 556 ? -8.175 19.394 -34.275 1.00 89.69 556 ILE A C 1
ATOM 4435 O O . ILE A 1 556 ? -7.306 19.526 -35.138 1.00 89.69 556 ILE A O 1
ATOM 4439 N N . ILE A 1 557 ? -9.340 18.792 -34.493 1.00 86.25 557 ILE A N 1
ATOM 4440 C CA . ILE A 1 557 ? -9.795 18.349 -35.809 1.00 86.25 557 ILE A CA 1
ATOM 4441 C C . ILE A 1 557 ? -10.777 19.398 -36.336 1.00 86.25 557 ILE A C 1
ATOM 4443 O O . ILE A 1 557 ? -11.783 19.710 -35.693 1.00 86.25 557 ILE A O 1
ATOM 4447 N N . GLN A 1 558 ? -10.458 19.963 -37.501 1.00 77.00 558 GLN A N 1
ATOM 4448 C CA . GLN A 1 558 ? -11.336 20.866 -38.239 1.00 77.00 558 GLN A CA 1
ATOM 4449 C C . GLN A 1 558 ? -11.885 20.127 -39.457 1.00 77.00 558 GLN A C 1
ATOM 4451 O O . GLN A 1 558 ? -11.190 19.981 -40.459 1.00 77.00 558 GLN A O 1
ATOM 4456 N N . ASP A 1 559 ? -13.132 19.671 -39.376 1.00 67.06 559 ASP A N 1
ATOM 4457 C CA . ASP A 1 559 ? -13.821 19.132 -40.545 1.00 67.06 559 ASP A CA 1
ATOM 4458 C C . ASP A 1 559 ? -14.235 20.292 -41.461 1.00 67.06 559 ASP A C 1
ATOM 4460 O O . ASP A 1 559 ? -14.842 21.270 -41.022 1.00 67.06 559 ASP A O 1
ATOM 4464 N N . HIS A 1 560 ? -13.916 20.200 -42.754 1.00 58.88 560 HIS A N 1
ATOM 4465 C CA . HIS A 1 560 ? -14.185 21.253 -43.743 1.00 58.88 560 HIS A CA 1
ATOM 4466 C C . HIS A 1 560 ? -15.659 21.332 -44.195 1.00 58.88 560 HIS A C 1
ATOM 4468 O O . HIS A 1 560 ? -15.941 21.812 -45.294 1.00 58.88 560 HIS A O 1
ATOM 4474 N N . THR A 1 561 ? -16.619 20.877 -43.381 1.00 58.00 561 THR A N 1
ATOM 4475 C CA . THR A 1 561 ? -18.045 20.981 -43.729 1.00 58.00 561 THR A CA 1
ATOM 4476 C C . THR A 1 561 ? -18.672 22.260 -43.160 1.00 58.00 561 THR A C 1
ATOM 4478 O O . THR A 1 561 ? -18.313 22.678 -42.061 1.00 58.00 561 THR A O 1
ATOM 4481 N N . PRO A 1 562 ? -19.639 22.897 -43.853 1.00 52.91 562 PRO A N 1
ATOM 4482 C CA . PRO A 1 562 ? -20.181 24.206 -43.457 1.00 52.91 562 PRO A CA 1
ATOM 4483 C C . PRO A 1 562 ? -20.896 24.248 -42.093 1.00 52.91 562 PRO A C 1
ATOM 4485 O O . PRO A 1 562 ? -21.296 25.322 -41.654 1.00 52.91 562 PRO A O 1
ATOM 4488 N N . CYS A 1 563 ? -21.100 23.098 -41.440 1.00 55.38 563 CYS A N 1
ATOM 4489 C CA . CYS A 1 563 ? -21.869 22.958 -40.201 1.00 55.38 563 CYS A CA 1
ATOM 4490 C C . CYS A 1 563 ? -21.131 22.156 -39.106 1.00 55.38 563 CYS A C 1
ATOM 4492 O O . CYS A 1 563 ? -21.707 21.889 -38.054 1.00 55.38 563 CYS A O 1
ATOM 4494 N N . SER A 1 564 ? -19.871 21.753 -39.315 1.00 58.19 564 SER A N 1
ATOM 4495 C CA . SER A 1 564 ? -19.136 20.950 -38.328 1.00 58.19 564 SER A CA 1
ATOM 4496 C C . SER A 1 564 ? -18.467 21.818 -37.265 1.00 58.19 564 SER A C 1
ATOM 4498 O O . SER A 1 564 ? -17.627 22.668 -37.557 1.00 58.19 564 SER A O 1
ATOM 4500 N N . SER A 1 565 ? -18.816 21.572 -36.003 1.00 61.62 565 SER A N 1
ATOM 4501 C CA . SER A 1 565 ? -18.085 22.079 -34.844 1.00 61.62 565 SER A CA 1
ATOM 4502 C C . SER A 1 565 ? -16.694 21.448 -34.778 1.00 61.62 565 SER A C 1
ATOM 4504 O O . SER A 1 565 ? -16.581 20.225 -34.851 1.00 61.62 565 SER A O 1
ATOM 4506 N N . SER A 1 566 ? -15.648 22.257 -34.586 1.00 76.19 566 SER A N 1
ATOM 4507 C CA . SER A 1 566 ? -14.297 21.759 -34.299 1.00 76.19 566 SER A CA 1
ATOM 4508 C C . SER A 1 566 ? -14.324 20.787 -33.118 1.00 76.19 566 SER A C 1
ATOM 4510 O O . SER A 1 566 ? -14.888 21.106 -32.068 1.00 76.19 566 SER A O 1
ATOM 4512 N N . SER A 1 567 ? -13.699 19.623 -33.278 1.00 85.31 567 SER A N 1
ATOM 4513 C CA . SER A 1 567 ? -13.611 18.604 -32.228 1.00 85.31 567 SER A CA 1
ATOM 4514 C C . SER A 1 567 ? -12.190 18.536 -31.663 1.00 85.31 567 SER A C 1
ATOM 4516 O O . SER A 1 567 ? -11.224 18.953 -32.307 1.00 85.31 567 SER A O 1
ATOM 4518 N N . VAL A 1 568 ? -12.057 18.066 -30.421 1.00 89.50 568 VAL A N 1
ATOM 4519 C CA . VAL A 1 568 ? -10.766 17.918 -29.734 1.00 89.50 568 VAL A CA 1
ATOM 4520 C C . VAL A 1 568 ? -10.556 16.441 -29.408 1.00 89.50 568 VAL A C 1
ATOM 4522 O O . VAL A 1 568 ? -11.475 15.782 -28.930 1.00 89.50 568 VAL A O 1
ATOM 4525 N N . CYS A 1 569 ? -9.357 15.918 -29.664 1.00 90.12 569 CYS A N 1
ATOM 4526 C CA . CYS A 1 569 ? -9.027 14.500 -29.498 1.00 90.12 569 CYS A CA 1
ATOM 4527 C C . CYS A 1 569 ? -7.602 14.286 -28.953 1.00 90.12 569 CYS A C 1
ATOM 4529 O O . CYS A 1 569 ? -6.814 15.228 -28.845 1.00 90.12 569 CYS A O 1
ATOM 4531 N N . THR A 1 570 ? -7.267 13.046 -28.586 1.00 92.62 570 THR A N 1
ATOM 4532 C CA . THR A 1 570 ? -5.898 12.659 -28.198 1.00 92.62 570 THR A CA 1
ATOM 4533 C C . THR A 1 570 ? -4.983 12.527 -29.422 1.00 92.62 570 THR A C 1
ATOM 4535 O O . THR A 1 570 ? -5.448 12.580 -30.562 1.00 92.62 570 THR A O 1
ATOM 4538 N N . VAL A 1 571 ? -3.677 12.327 -29.208 1.00 90.69 571 VAL A N 1
ATOM 4539 C CA . VAL A 1 571 ? -2.714 12.065 -30.298 1.00 90.69 571 VAL A CA 1
ATOM 4540 C C . VAL A 1 571 ? -3.078 10.815 -31.103 1.00 90.69 571 VAL A C 1
ATOM 4542 O O . VAL A 1 571 ? -2.982 10.820 -32.328 1.00 90.69 571 VAL A O 1
ATOM 4545 N N . GLU A 1 572 ? -3.560 9.766 -30.440 1.00 92.94 572 GLU A N 1
ATOM 4546 C CA . GLU A 1 572 ? -3.990 8.522 -31.079 1.00 92.94 572 GLU A CA 1
ATOM 4547 C C . GLU A 1 572 ? -5.303 8.721 -31.838 1.00 92.94 572 GLU A C 1
ATOM 4549 O O . GLU A 1 572 ? -5.446 8.234 -32.958 1.00 92.94 572 GLU A O 1
ATOM 4554 N N . GLY A 1 573 ? -6.232 9.507 -31.280 1.00 91.75 573 GLY A N 1
ATOM 4555 C CA . GLY A 1 573 ? -7.450 9.923 -31.979 1.00 91.75 573 GLY A CA 1
ATOM 4556 C C . GLY A 1 573 ? -7.150 10.724 -33.251 1.00 91.75 573 GLY A C 1
ATOM 4557 O O . GLY A 1 573 ? -7.765 10.487 -34.290 1.00 91.75 573 GLY A O 1
ATOM 4558 N N . PHE A 1 574 ? -6.152 11.611 -33.201 1.00 91.88 574 PHE A N 1
ATOM 4559 C CA . PHE A 1 574 ? -5.690 12.370 -34.362 1.00 91.88 574 PHE A CA 1
ATOM 4560 C C . PHE A 1 574 ? -5.060 11.466 -35.432 1.00 91.88 574 PHE A C 1
ATOM 4562 O O . PHE A 1 574 ? -5.376 11.595 -36.615 1.00 91.88 574 PHE A O 1
ATOM 4569 N N . ALA A 1 575 ? -4.220 10.508 -35.028 1.00 91.69 575 ALA A N 1
ATOM 4570 C CA . ALA A 1 575 ? -3.655 9.519 -35.944 1.00 91.69 575 ALA A CA 1
ATOM 4571 C C . ALA A 1 575 ? -4.751 8.656 -36.595 1.00 91.69 575 ALA A C 1
ATOM 4573 O O . ALA A 1 575 ? -4.726 8.453 -37.809 1.00 91.69 575 ALA A O 1
ATOM 4574 N N . ILE A 1 576 ? -5.746 8.208 -35.819 1.00 91.88 576 ILE A N 1
ATOM 4575 C CA . ILE A 1 576 ? -6.917 7.483 -36.330 1.00 91.88 576 ILE A CA 1
ATOM 4576 C C . ILE A 1 576 ? -7.640 8.315 -37.388 1.00 91.88 576 ILE A C 1
ATOM 4578 O O . ILE A 1 576 ? -7.864 7.807 -38.482 1.00 91.88 576 ILE A O 1
ATOM 4582 N N . HIS A 1 577 ? -7.957 9.581 -37.094 1.00 89.94 577 HIS A N 1
ATOM 4583 C CA . HIS A 1 577 ? -8.632 10.474 -38.039 1.00 89.94 577 HIS A CA 1
ATOM 4584 C C . HIS A 1 577 ? -7.836 10.646 -39.342 1.00 89.94 577 HIS A C 1
ATOM 4586 O O . HIS A 1 577 ? -8.411 10.587 -40.426 1.00 89.94 577 HIS A O 1
ATOM 4592 N N . HIS A 1 578 ? -6.510 10.797 -39.257 1.00 89.25 578 HIS A N 1
ATOM 4593 C CA . HIS A 1 578 ? -5.657 10.869 -40.442 1.00 89.25 578 HIS A CA 1
ATOM 4594 C C . HIS A 1 578 ? -5.756 9.593 -41.291 1.00 89.25 578 HIS A C 1
ATOM 4596 O O . HIS A 1 578 ? -6.076 9.666 -42.476 1.00 89.25 578 HIS A O 1
ATOM 4602 N N . TYR A 1 579 ? -5.510 8.418 -40.699 1.00 90.81 579 TYR A N 1
ATOM 4603 C CA . TYR A 1 579 ? -5.485 7.156 -41.445 1.00 90.81 579 TYR A CA 1
ATOM 4604 C C . TYR A 1 579 ? -6.857 6.769 -42.007 1.00 90.81 579 TYR A C 1
ATOM 4606 O O . TYR A 1 579 ? -6.918 6.289 -43.142 1.00 90.81 579 TYR A O 1
ATOM 4614 N N . THR A 1 580 ? -7.951 7.024 -41.285 1.00 91.12 580 THR A N 1
ATOM 4615 C CA . THR A 1 580 ? -9.308 6.797 -41.808 1.00 91.12 580 THR A CA 1
ATOM 4616 C C . THR A 1 580 ? -9.666 7.788 -42.912 1.00 91.12 580 THR A C 1
ATOM 4618 O O . THR A 1 580 ? -10.241 7.383 -43.924 1.00 91.12 580 THR A O 1
ATOM 4621 N N . GLY A 1 581 ? -9.236 9.048 -42.791 1.00 87.00 581 GLY A N 1
ATOM 4622 C CA . GLY A 1 581 ? -9.407 10.085 -43.810 1.00 87.00 581 GLY A CA 1
ATOM 4623 C C . GLY A 1 581 ? -8.682 9.800 -45.130 1.00 87.00 581 GLY A C 1
ATOM 4624 O O . GLY A 1 581 ? -9.155 10.220 -46.183 1.00 87.00 581 GLY A O 1
ATOM 4625 N N . THR A 1 582 ? -7.581 9.032 -45.119 1.00 85.38 582 THR A N 1
ATOM 4626 C CA . THR A 1 582 ? -6.906 8.604 -46.366 1.00 85.38 582 THR A CA 1
ATOM 4627 C C . THR A 1 582 ? -7.734 7.636 -47.220 1.00 85.38 582 THR A C 1
ATOM 4629 O O . THR A 1 582 ? -7.396 7.409 -48.379 1.00 85.38 582 THR A O 1
ATOM 4632 N N . GLY A 1 583 ? -8.778 7.016 -46.658 1.00 81.25 583 GLY A N 1
ATOM 4633 C CA . GLY A 1 583 ? -9.586 5.988 -47.325 1.00 81.25 583 GLY A CA 1
ATOM 4634 C C . GLY A 1 583 ? -8.922 4.606 -47.424 1.00 81.25 583 GLY A C 1
ATOM 4635 O O . GLY A 1 583 ? -9.615 3.621 -47.664 1.00 81.25 583 GLY A O 1
ATOM 4636 N N . CYS A 1 584 ? -7.612 4.496 -47.178 1.00 83.88 584 CYS A N 1
ATOM 4637 C CA . CYS A 1 584 ? -6.881 3.222 -47.183 1.00 83.88 584 CYS A CA 1
ATOM 4638 C C . CYS A 1 584 ? -7.214 2.334 -45.973 1.00 83.88 584 CYS A C 1
ATOM 4640 O O . CYS A 1 584 ? -7.095 1.113 -46.050 1.00 83.88 584 CYS A O 1
ATOM 4642 N N . TRP A 1 585 ? -7.630 2.944 -44.861 1.00 88.44 585 TRP A N 1
ATOM 4643 C CA . TRP A 1 585 ? -7.916 2.264 -43.597 1.00 88.44 585 TRP A CA 1
ATOM 4644 C C . TRP A 1 585 ? -9.306 2.667 -43.097 1.00 88.44 585 TRP A C 1
ATOM 4646 O O . TRP A 1 585 ? -9.419 3.523 -42.226 1.00 88.44 585 TRP A O 1
ATOM 4656 N N . PRO A 1 586 ? -10.394 2.080 -43.624 1.00 85.56 586 PRO A N 1
ATOM 4657 C CA . PRO A 1 586 ? -11.758 2.542 -43.345 1.00 85.56 586 PRO A CA 1
ATOM 4658 C C . PRO A 1 586 ? -12.186 2.371 -41.878 1.00 85.56 586 PRO A C 1
ATOM 4660 O O . PRO A 1 586 ? -13.207 2.914 -41.462 1.00 85.56 586 PRO A O 1
ATOM 4663 N N . ARG A 1 587 ? -11.434 1.595 -41.088 1.00 87.94 587 ARG A N 1
ATOM 4664 C CA . ARG A 1 587 ? -11.667 1.361 -39.660 1.00 87.94 587 ARG A CA 1
ATOM 4665 C C . ARG A 1 587 ? -10.327 1.323 -38.931 1.00 87.94 587 ARG A C 1
ATOM 4667 O O . ARG A 1 587 ? -9.411 0.642 -39.381 1.00 87.94 587 ARG A O 1
ATOM 4674 N N . ALA A 1 588 ? -10.246 1.999 -37.791 1.00 88.88 588 ALA A N 1
ATOM 4675 C CA . ALA A 1 588 ? -9.094 1.959 -36.897 1.00 88.88 588 ALA A CA 1
ATOM 4676 C C . ALA A 1 588 ? -9.564 2.029 -35.437 1.00 88.88 588 ALA A C 1
ATOM 4678 O O . ALA A 1 588 ? -10.581 2.654 -35.137 1.00 88.88 588 ALA A O 1
ATOM 4679 N N . LEU A 1 589 ? -8.836 1.360 -34.543 1.00 88.75 589 LEU A N 1
ATOM 4680 C CA . LEU A 1 589 ? -9.108 1.315 -33.108 1.00 88.75 589 LEU A CA 1
ATOM 4681 C C . LEU A 1 589 ? -7.796 1.506 -32.353 1.00 88.75 589 LEU A C 1
ATOM 4683 O O . LEU A 1 589 ? -6.776 0.929 -32.728 1.00 88.75 589 LEU A O 1
ATOM 4687 N N . HIS A 1 590 ? -7.837 2.278 -31.272 1.00 90.75 590 HIS A N 1
ATOM 4688 C CA . HIS A 1 590 ? -6.721 2.398 -30.345 1.00 90.75 590 HIS A CA 1
ATOM 4689 C C . HIS A 1 590 ? -6.968 1.476 -29.149 1.00 90.75 590 HIS A C 1
ATOM 4691 O O . HIS A 1 590 ? -7.857 1.741 -28.345 1.00 90.75 590 HIS A O 1
ATOM 4697 N N . LEU A 1 591 ? -6.218 0.373 -29.073 1.00 88.44 591 LEU A N 1
ATOM 4698 C CA . LEU A 1 591 ? -6.380 -0.668 -28.047 1.00 88.44 591 LEU A CA 1
ATOM 4699 C C . LEU A 1 591 ? -5.069 -1.010 -27.319 1.00 88.44 591 LEU A C 1
ATOM 4701 O O . LEU A 1 591 ? -5.071 -1.896 -26.468 1.00 88.44 591 LEU A O 1
ATOM 4705 N N . GLU A 1 592 ? -3.956 -0.350 -27.658 1.00 90.75 592 GLU A N 1
ATOM 4706 C CA . GLU A 1 592 ? -2.615 -0.644 -27.126 1.00 90.75 592 GLU A CA 1
ATOM 4707 C C . GLU A 1 592 ? -2.323 -2.164 -27.082 1.00 90.75 592 GLU A C 1
ATOM 4709 O O . GLU A 1 592 ? -2.563 -2.880 -28.056 1.00 90.75 592 GLU A O 1
ATOM 4714 N N . GLY A 1 593 ? -1.832 -2.678 -25.949 1.00 88.06 593 GLY A N 1
ATOM 4715 C CA . GLY A 1 593 ? -1.618 -4.108 -25.724 1.00 88.06 593 GLY A CA 1
ATOM 4716 C C . GLY A 1 593 ? -2.900 -4.910 -25.466 1.00 88.06 593 GLY A C 1
ATOM 4717 O O . GLY A 1 593 ? -2.868 -6.137 -25.561 1.00 88.06 593 GLY A O 1
ATOM 4718 N N . ALA A 1 594 ? -4.036 -4.260 -25.182 1.00 89.56 594 ALA A N 1
ATOM 4719 C CA . ALA A 1 594 ? -5.269 -4.944 -24.791 1.00 89.56 594 ALA A CA 1
ATOM 4720 C C . ALA A 1 594 ? -5.829 -5.830 -25.907 1.00 89.56 594 ALA A C 1
ATOM 4722 O O . ALA A 1 594 ? -6.430 -6.859 -25.610 1.00 89.56 594 ALA A O 1
ATOM 4723 N N . ILE A 1 595 ? -5.596 -5.491 -27.182 1.00 92.25 595 ILE A N 1
ATOM 4724 C CA . ILE A 1 595 ? -5.982 -6.356 -28.306 1.00 92.25 595 ILE A CA 1
ATOM 4725 C C . ILE A 1 595 ? -5.271 -7.712 -28.239 1.00 92.25 595 ILE A C 1
ATOM 4727 O O . ILE A 1 595 ? -5.916 -8.748 -28.371 1.00 92.25 595 ILE A O 1
ATOM 4731 N N . PHE A 1 596 ? -3.965 -7.721 -27.971 1.00 92.19 596 PHE A N 1
ATOM 4732 C CA . PHE A 1 596 ? -3.183 -8.952 -27.899 1.00 92.19 596 PHE A CA 1
ATOM 4733 C C . PHE A 1 596 ? -3.528 -9.754 -26.649 1.00 92.19 596 PHE A C 1
ATOM 4735 O O . PHE A 1 596 ? -3.721 -10.961 -26.749 1.00 92.19 596 PHE A O 1
ATOM 4742 N N . THR A 1 597 ? -3.685 -9.091 -25.499 1.00 90.25 597 THR A N 1
ATOM 4743 C CA . THR A 1 597 ? -4.133 -9.753 -24.267 1.00 90.25 597 THR A CA 1
ATOM 4744 C C . THR A 1 597 ? -5.528 -10.353 -24.437 1.00 90.25 597 THR A C 1
ATOM 4746 O O . THR A 1 597 ? -5.742 -11.499 -24.065 1.00 90.25 597 THR A O 1
ATOM 4749 N N . SER A 1 598 ? -6.464 -9.633 -25.064 1.00 92.06 598 SER A N 1
ATOM 4750 C CA . SER A 1 598 ? -7.826 -10.133 -25.304 1.00 92.06 598 SER A CA 1
ATOM 4751 C C . SER A 1 598 ? -7.830 -11.324 -26.258 1.00 92.06 598 SER A C 1
ATOM 4753 O O . SER A 1 598 ? -8.479 -12.325 -25.978 1.00 92.06 598 SER A O 1
ATOM 4755 N N . LEU A 1 599 ? -7.083 -11.251 -27.365 1.00 94.44 599 LEU A N 1
ATOM 4756 C CA . LEU A 1 599 ? -6.946 -12.374 -28.294 1.00 94.44 599 LEU A CA 1
ATOM 4757 C C . LEU A 1 599 ? -6.304 -13.587 -27.616 1.00 94.44 599 LEU A C 1
ATOM 4759 O O . LEU A 1 599 ? -6.772 -14.702 -27.810 1.00 94.44 599 LEU A O 1
ATOM 4763 N N . PHE A 1 600 ? -5.276 -13.377 -26.793 1.00 93.94 600 PHE A N 1
ATOM 4764 C CA . PHE A 1 600 ? -4.650 -14.441 -26.013 1.00 93.94 600 PHE A CA 1
ATOM 4765 C C . PHE A 1 600 ? -5.652 -15.100 -25.056 1.00 93.94 600 PHE A C 1
ATOM 4767 O O . PHE A 1 600 ? -5.798 -16.318 -25.079 1.00 93.94 600 PHE A O 1
ATOM 4774 N N . LEU A 1 601 ? -6.398 -14.310 -24.277 1.00 91.88 601 LEU A N 1
ATOM 4775 C CA . LEU A 1 601 ? -7.422 -14.827 -23.365 1.00 91.88 601 LEU A CA 1
ATOM 4776 C C . LEU A 1 601 ? -8.518 -15.599 -24.108 1.00 91.88 601 LEU A C 1
ATOM 4778 O O . LEU A 1 601 ? -8.929 -16.651 -23.641 1.00 91.88 601 LEU A O 1
ATOM 4782 N N . LEU A 1 602 ? -8.970 -15.112 -25.267 1.00 93.81 602 LEU A N 1
ATOM 4783 C CA . LEU A 1 602 ? -9.991 -15.789 -26.072 1.00 93.81 602 LEU A CA 1
ATOM 4784 C C . LEU A 1 602 ? -9.492 -17.108 -26.671 1.00 93.81 602 LEU A C 1
ATOM 4786 O O . LEU A 1 602 ? -10.243 -18.076 -26.723 1.00 93.81 602 LEU A O 1
ATOM 4790 N N . LEU A 1 603 ? -8.242 -17.149 -27.140 1.00 96.44 603 LEU A N 1
ATOM 4791 C CA . LEU A 1 603 ? -7.663 -18.337 -27.773 1.00 96.44 603 LEU A CA 1
ATOM 4792 C C . LEU A 1 603 ? -7.264 -19.416 -26.763 1.00 96.44 603 LEU A C 1
ATOM 4794 O O . LEU A 1 603 ? -7.277 -20.596 -27.101 1.00 96.44 603 LEU A O 1
ATOM 4798 N N . PHE A 1 604 ? -6.896 -19.015 -25.547 1.00 94.44 604 PHE A N 1
ATOM 4799 C CA . PHE A 1 604 ? -6.361 -19.910 -24.523 1.00 94.44 604 PHE A CA 1
ATOM 4800 C C . PHE A 1 604 ? -7.246 -19.993 -23.276 1.00 94.44 604 PHE A C 1
ATOM 4802 O O . PHE A 1 604 ? -6.775 -20.456 -22.241 1.00 94.44 604 PHE A O 1
ATOM 4809 N N . TRP A 1 605 ? -8.516 -19.583 -23.362 1.00 93.00 605 TRP A N 1
ATOM 4810 C CA . TRP A 1 605 ? -9.449 -19.548 -22.228 1.00 93.00 605 TRP A CA 1
ATOM 4811 C C . TRP A 1 605 ? -9.494 -20.876 -21.463 1.00 93.00 605 TRP A C 1
ATOM 4813 O O . TRP A 1 605 ? -9.266 -20.904 -20.256 1.00 93.00 605 TRP A O 1
ATOM 4823 N N . ASP A 1 606 ? -9.695 -21.983 -22.182 1.00 92.25 606 ASP A N 1
ATOM 4824 C CA . ASP A 1 606 ? -9.814 -23.322 -21.591 1.00 92.25 606 ASP A CA 1
ATOM 4825 C C . ASP A 1 606 ? -8.502 -23.809 -20.950 1.00 92.25 606 ASP A C 1
ATOM 4827 O O . ASP A 1 606 ? -8.521 -24.600 -20.012 1.00 92.25 606 ASP A O 1
ATOM 4831 N N . ILE A 1 607 ? -7.353 -23.313 -21.428 1.00 91.50 607 ILE A N 1
ATOM 4832 C CA . ILE A 1 607 ? -6.038 -23.616 -20.844 1.00 91.50 607 ILE A CA 1
ATOM 4833 C C . ILE A 1 607 ? -5.806 -22.767 -19.591 1.00 91.50 607 ILE A C 1
ATOM 4835 O O . ILE A 1 607 ? -5.295 -23.264 -18.593 1.00 91.50 607 ILE A O 1
ATOM 4839 N N . ILE A 1 608 ? -6.181 -21.487 -19.629 1.00 89.75 608 ILE A N 1
ATOM 4840 C CA . ILE A 1 608 ? -5.995 -20.548 -18.515 1.00 89.75 608 ILE A CA 1
ATOM 4841 C C . ILE A 1 608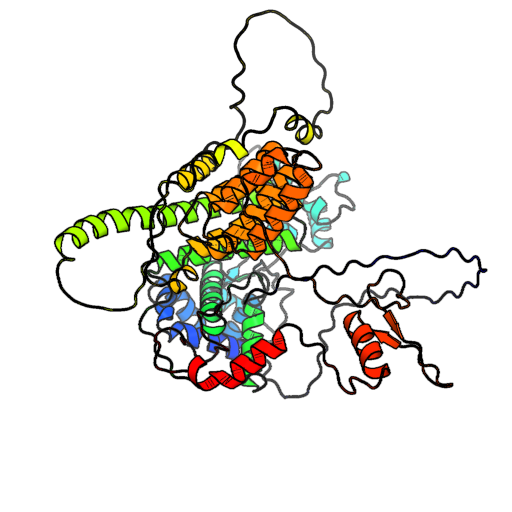 ? -6.868 -20.935 -17.321 1.00 89.75 608 ILE A C 1
ATOM 4843 O O . ILE A 1 608 ? -6.407 -20.833 -16.190 1.00 89.75 608 ILE A O 1
ATOM 4847 N N . TYR A 1 609 ? -8.095 -21.400 -17.555 1.00 90.81 609 TYR A N 1
ATOM 4848 C CA . TYR A 1 609 ? -9.011 -21.858 -16.503 1.00 90.81 609 TYR A CA 1
ATOM 4849 C C . TYR A 1 609 ? -9.058 -23.388 -16.384 1.00 90.81 609 TYR A C 1
ATOM 4851 O O . TYR A 1 609 ? -10.089 -23.953 -16.028 1.00 90.81 609 TYR A O 1
ATOM 4859 N N . THR A 1 610 ? -7.945 -24.063 -16.689 1.00 88.88 610 THR A N 1
ATOM 4860 C CA . THR A 1 610 ? -7.818 -25.511 -16.478 1.00 88.88 610 THR A CA 1
ATOM 4861 C C . THR A 1 610 ? -7.832 -25.870 -14.989 1.00 88.88 610 THR A C 1
ATOM 4863 O O . THR A 1 610 ? -7.341 -25.116 -14.148 1.00 88.88 610 THR A O 1
ATOM 4866 N N . ASN A 1 611 ? -8.326 -27.067 -14.669 1.00 84.38 611 ASN A N 1
ATOM 4867 C CA . ASN A 1 611 ? -8.396 -27.598 -13.301 1.00 84.38 611 ASN A CA 1
ATOM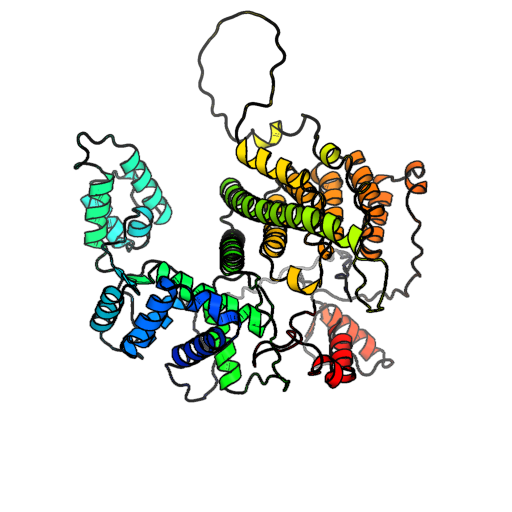 4868 C C . ASN A 1 611 ? -7.200 -28.509 -12.954 1.00 84.38 611 ASN A C 1
ATOM 4870 O O . ASN A 1 611 ? -7.144 -29.091 -11.872 1.00 84.38 611 ASN A O 1
ATOM 4874 N N . GLU A 1 612 ? -6.248 -28.667 -13.878 1.00 86.69 612 GLU A N 1
ATOM 4875 C CA . GLU A 1 612 ? -5.113 -29.592 -13.737 1.00 86.69 612 GLU A CA 1
ATOM 4876 C C . GLU A 1 612 ? -3.990 -29.058 -12.839 1.00 86.69 612 GLU A C 1
ATOM 4878 O O . GLU A 1 612 ? -3.172 -29.834 -12.340 1.00 86.69 612 GLU A O 1
ATOM 4883 N N . VAL A 1 613 ? -3.934 -27.741 -12.621 1.00 85.38 613 VAL A N 1
ATOM 4884 C CA . VAL A 1 613 ? -2.870 -27.102 -11.842 1.00 85.38 613 VAL A CA 1
ATOM 4885 C C . VAL A 1 613 ? -3.404 -26.761 -10.447 1.00 85.38 613 VAL A C 1
ATOM 4887 O O . VAL A 1 613 ? -4.354 -25.990 -10.345 1.00 85.38 613 VAL A O 1
ATOM 4890 N N . PRO A 1 614 ? -2.833 -27.308 -9.360 1.00 85.88 614 PRO A N 1
ATOM 4891 C CA . PRO A 1 614 ? -3.245 -26.951 -8.005 1.00 85.88 614 PRO A CA 1
ATOM 4892 C C . PRO A 1 614 ? -2.839 -25.514 -7.641 1.00 85.88 614 PRO A C 1
ATOM 4894 O O . PRO A 1 614 ? -1.947 -24.923 -8.250 1.00 85.88 614 PRO A O 1
ATOM 4897 N N . ASP A 1 615 ? -3.501 -24.966 -6.622 1.00 84.56 615 ASP A N 1
ATOM 4898 C CA . ASP A 1 615 ? -3.226 -23.688 -5.949 1.00 84.56 615 ASP A CA 1
ATOM 4899 C C . ASP A 1 615 ? -3.393 -22.399 -6.788 1.00 84.56 615 ASP A C 1
ATOM 4901 O O . ASP A 1 615 ? -3.399 -21.302 -6.225 1.00 84.56 615 ASP A O 1
ATOM 4905 N N . VAL A 1 616 ? -3.619 -22.500 -8.104 1.00 84.69 616 VAL A N 1
ATOM 4906 C CA . VAL A 1 616 ? -3.835 -21.350 -9.011 1.00 84.69 616 VAL A CA 1
ATOM 4907 C C . VAL A 1 616 ? -5.166 -20.626 -8.788 1.00 84.69 616 VAL A C 1
ATOM 4909 O O . VAL A 1 616 ? -5.250 -19.406 -8.969 1.00 84.69 616 VAL A O 1
ATOM 4912 N N . PHE A 1 617 ? -6.193 -21.374 -8.382 1.00 88.44 617 PHE A N 1
ATOM 4913 C CA . PHE A 1 617 ? -7.509 -20.875 -8.008 1.00 88.44 617 PHE A CA 1
ATOM 4914 C C . PHE A 1 617 ? -7.800 -21.298 -6.570 1.00 88.44 617 PHE A C 1
ATOM 4916 O O . PHE A 1 617 ? -7.913 -22.482 -6.258 1.00 88.44 617 PHE A O 1
ATOM 4923 N N . ARG A 1 618 ? -7.895 -20.307 -5.688 1.00 88.12 618 ARG A N 1
ATOM 4924 C CA . ARG A 1 618 ? -8.068 -20.433 -4.241 1.00 88.12 618 ARG A CA 1
ATOM 4925 C C . ARG A 1 618 ? -9.439 -19.968 -3.758 1.00 88.12 618 ARG A C 1
ATOM 4927 O O . ARG A 1 618 ? -9.860 -20.346 -2.669 1.00 88.12 618 ARG A O 1
ATOM 4934 N N . GLY A 1 619 ? -10.145 -19.177 -4.565 1.00 87.06 619 GLY A N 1
ATOM 4935 C CA . GLY A 1 619 ? -11.462 -18.642 -4.237 1.00 87.06 619 GLY A CA 1
ATOM 4936 C C . GLY A 1 619 ? -12.360 -18.475 -5.460 1.00 87.06 619 GLY A C 1
ATOM 4937 O O . GLY A 1 619 ? -11.909 -18.510 -6.600 1.00 87.06 619 GLY A O 1
ATOM 4938 N N . HIS A 1 620 ? -13.656 -18.261 -5.230 1.00 87.62 620 HIS A N 1
ATOM 4939 C CA . HIS A 1 620 ? -14.668 -18.108 -6.286 1.00 87.62 620 HIS A CA 1
ATOM 4940 C C . HIS A 1 620 ? -14.646 -16.745 -6.997 1.00 87.62 620 HIS A C 1
ATOM 4942 O O . HIS A 1 620 ? -15.416 -16.532 -7.929 1.00 87.62 620 HIS A O 1
ATOM 4948 N N . TYR A 1 621 ? -13.808 -15.814 -6.539 1.00 89.19 621 TYR A N 1
ATOM 4949 C CA . TYR A 1 621 ? -13.784 -14.434 -7.018 1.00 89.19 621 TYR A CA 1
ATOM 4950 C C . TYR A 1 621 ? -12.444 -14.083 -7.678 1.00 89.19 621 TYR A C 1
ATOM 4952 O O . TYR A 1 621 ? -11.879 -13.033 -7.387 1.00 89.19 621 TYR A O 1
ATOM 4960 N N . GLN A 1 622 ? -11.914 -14.960 -8.540 1.00 88.00 622 GLN A N 1
ATOM 4961 C CA . GLN A 1 622 ? -10.669 -14.716 -9.275 1.00 88.00 622 GLN A CA 1
ATOM 4962 C C . GLN A 1 622 ? -10.910 -14.461 -10.757 1.00 88.00 622 GLN A C 1
ATOM 4964 O O . GLN A 1 622 ? -11.478 -15.275 -11.483 1.00 88.00 622 GLN A O 1
ATOM 4969 N N . GLY A 1 623 ? -10.431 -13.302 -11.215 1.00 85.56 623 GLY A N 1
ATOM 4970 C CA . GLY A 1 623 ? -10.506 -12.894 -12.618 1.00 85.56 623 GLY A CA 1
ATOM 4971 C C . GLY A 1 623 ? -9.448 -13.564 -13.491 1.00 85.56 623 GLY A C 1
ATOM 4972 O O . GLY A 1 623 ? -9.557 -13.528 -14.709 1.00 85.56 623 GLY A O 1
ATOM 4973 N N . GLY A 1 624 ? -8.445 -14.199 -12.890 1.00 83.25 624 GLY A N 1
ATOM 4974 C CA . GLY A 1 624 ? -7.363 -14.888 -13.578 1.00 83.25 624 GLY A CA 1
ATOM 4975 C C . GLY A 1 624 ? -6.537 -15.729 -12.612 1.00 83.25 624 GLY A C 1
ATOM 4976 O O . GLY A 1 624 ? -6.798 -15.763 -11.409 1.00 83.25 624 GLY A O 1
ATOM 4977 N N . LEU A 1 625 ? -5.541 -16.417 -13.164 1.00 81.19 625 LEU A N 1
ATOM 4978 C CA . LEU A 1 625 ? -4.601 -17.241 -12.410 1.00 81.19 625 LEU A CA 1
ATOM 4979 C C . LEU A 1 625 ? -3.838 -16.395 -11.385 1.00 81.19 625 LEU A C 1
ATOM 4981 O O . LEU A 1 625 ? -3.270 -15.359 -11.732 1.00 81.19 625 LEU A O 1
ATOM 4985 N N . LEU A 1 626 ? -3.730 -16.890 -10.151 1.00 73.75 626 LEU A N 1
ATOM 4986 C CA . LEU A 1 626 ? -3.040 -16.202 -9.055 1.00 73.75 626 LEU A CA 1
ATOM 4987 C C . LEU A 1 626 ? -1.547 -15.905 -9.334 1.00 73.75 626 LEU A C 1
ATOM 4989 O O . LEU A 1 626 ? -0.943 -15.056 -8.677 1.00 73.75 626 LEU A O 1
ATOM 4993 N N . TYR A 1 627 ? -0.942 -16.611 -10.296 1.00 66.25 627 TYR A N 1
ATOM 4994 C CA . TYR A 1 627 ? 0.502 -16.612 -10.561 1.00 66.25 627 TYR A CA 1
ATOM 4995 C C . TYR A 1 627 ? 0.924 -15.902 -11.853 1.00 66.25 627 TYR A C 1
ATOM 4997 O O . TYR A 1 627 ? 2.099 -15.952 -12.212 1.00 66.25 627 TYR A O 1
ATOM 5005 N N . VAL A 1 628 ? -0.000 -15.251 -12.566 1.00 49.84 628 VAL A N 1
ATOM 5006 C CA . VAL A 1 628 ? 0.328 -14.518 -13.798 1.00 49.84 628 VAL A CA 1
ATOM 5007 C C . VAL A 1 628 ? 0.581 -13.048 -13.466 1.00 49.84 628 VAL A C 1
ATOM 5009 O O . VAL A 1 628 ? -0.350 -12.251 -13.414 1.00 49.84 628 VAL A O 1
ATOM 5012 N N . THR A 1 629 ? 1.852 -12.690 -13.269 1.00 35.12 629 THR A N 1
ATOM 5013 C CA . THR A 1 629 ? 2.364 -11.311 -13.422 1.00 35.12 629 THR A CA 1
ATOM 5014 C C . THR A 1 629 ? 3.743 -11.322 -14.042 1.00 35.12 629 THR A C 1
ATOM 5016 O O . THR A 1 629 ? 4.626 -11.975 -13.440 1.00 35.12 629 THR A O 1
#

Organism: Amphimedon queenslandica (NCBI:txid400682)